Protein AF-0000000083249708 (afdb_homodimer)

Nearest PDB structures (foldseek):
  2wyl-assembly1_C  TM=8.571E-01  e=4.401E-21  Escherichia coli
  2wyl-assembly1_B  TM=8.450E-01  e=2.537E-21  Escherichia coli
  8pc4-assembly1_A  TM=8.032E-01  e=2.724E-18  Homo sapiens
  3zwf-assembly1_B  TM=6.254E-01  e=1.502E-07  Homo sapiens
  5mtz-assembly2_B  TM=5.973E-01  e=1.446E-06  Saccharomyces cerevisiae

Radius of gyration: 24.48 Å; Cα contacts (8 Å, |Δi|>4): 1376; chains: 2; bounding box: 42×74×60 Å

Structure (mmCIF, N/CA/C/O backbone):
data_AF-0000000083249708-model_v1
#
loop_
_entity.id
_entity.type
_entity.pdbx_description
1 polymer 'L-ascorbate metabolism protein UlaG (Beta-lactamase superfamily)'
#
loop_
_atom_site.group_PDB
_atom_site.id
_atom_site.type_symbol
_atom_site.label_atom_id
_atom_site.label_alt_id
_atom_site.label_comp_id
_atom_site.label_asym_id
_atom_site.label_entity_id
_atom_site.label_seq_id
_atom_site.pdbx_PDB_ins_code
_atom_site.Cartn_x
_atom_site.Cartn_y
_atom_site.Cartn_z
_atom_site.occupancy
_atom_site.B_iso_or_equiv
_atom_site.auth_seq_id
_atom_site.auth_comp_id
_atom_site.auth_asym_id
_atom_site.auth_atom_id
_atom_site.pdbx_PDB_model_num
ATOM 1 N N . MET A 1 1 ? -20.688 -4.996 3.803 1 25.64 1 MET A N 1
ATOM 2 C CA . MET A 1 1 ? -20.766 -3.641 3.266 1 25.64 1 MET A CA 1
ATOM 3 C C . MET A 1 1 ? -19.656 -3.408 2.232 1 25.64 1 MET A C 1
ATOM 5 O O . MET A 1 1 ? -18.469 -3.529 2.543 1 25.64 1 MET A O 1
ATOM 9 N N . THR A 1 2 ? -19.906 -3.613 0.991 1 33.84 2 THR A N 1
ATOM 10 C CA . THR A 1 2 ? -19.047 -3.492 -0.186 1 33.84 2 THR A CA 1
ATOM 11 C C . THR A 1 2 ? -18.391 -2.117 -0.239 1 33.84 2 THR A C 1
ATOM 13 O O . THR A 1 2 ? -19.047 -1.099 -0.024 1 33.84 2 THR A O 1
ATOM 16 N N . ASN A 1 3 ? -17.109 -1.933 0.042 1 42 3 ASN A N 1
ATOM 17 C CA . ASN A 1 3 ? -16.422 -0.65 -0.061 1 42 3 ASN A CA 1
ATOM 18 C C . ASN A 1 3 ? -16.766 0.063 -1.367 1 42 3 ASN A C 1
ATOM 20 O O . ASN A 1 3 ? -16.094 -0.135 -2.379 1 42 3 ASN A O 1
ATOM 24 N N . THR A 1 4 ? -17.938 0.181 -1.622 1 46.03 4 THR A N 1
ATOM 25 C CA . THR A 1 4 ? -18.328 1.022 -2.75 1 46.03 4 THR A CA 1
ATOM 26 C C . THR A 1 4 ? -17.812 2.447 -2.561 1 46.03 4 THR A C 1
ATOM 28 O O . THR A 1 4 ? -17.859 2.986 -1.453 1 46.03 4 THR A O 1
ATOM 31 N N . PRO A 1 5 ? -17.094 2.939 -3.562 1 51.94 5 PRO A N 1
ATOM 32 C CA . PRO A 1 5 ? -16.531 4.293 -3.561 1 51.94 5 PRO A CA 1
ATOM 33 C C . PRO A 1 5 ? -17.406 5.289 -2.797 1 51.94 5 PRO A C 1
ATOM 35 O O . PRO A 1 5 ? -16.875 6.211 -2.162 1 51.94 5 PRO A O 1
ATOM 38 N N . HIS A 1 6 ? -18.734 5.109 -2.83 1 52.66 6 HIS A N 1
ATOM 39 C CA . HIS A 1 6 ? -19.672 6.055 -2.242 1 52.66 6 HIS A CA 1
ATOM 40 C C . HIS A 1 6 ? -19.625 6.008 -0.719 1 52.66 6 HIS A C 1
ATOM 42 O O . HIS A 1 6 ? -20.203 6.863 -0.048 1 52.66 6 HIS A O 1
ATOM 48 N N . THR A 1 7 ? -18.656 5.121 -0.223 1 66.31 7 THR A N 1
ATOM 49 C CA . THR A 1 7 ? -18.797 4.875 1.207 1 66.31 7 THR A CA 1
ATOM 50 C C . THR A 1 7 ? -17.656 5.516 1.985 1 66.31 7 THR A C 1
ATOM 52 O O . THR A 1 7 ? -17.594 5.406 3.213 1 66.31 7 THR A O 1
ATOM 55 N N . ARG A 1 8 ? -16.938 6.414 1.367 1 87.94 8 ARG A N 1
ATOM 56 C CA . ARG A 1 8 ? -15.82 6.973 2.129 1 87.94 8 ARG A CA 1
ATOM 57 C C . ARG A 1 8 ? -15.969 8.484 2.293 1 87.94 8 ARG A C 1
ATOM 59 O O . ARG A 1 8 ? -14.984 9.219 2.203 1 87.94 8 ARG A O 1
ATOM 66 N N . ILE A 1 9 ? -17.25 8.938 2.416 1 93.06 9 ILE A N 1
ATOM 67 C CA . ILE A 1 9 ? -17.438 10.383 2.557 1 93.06 9 ILE A CA 1
ATOM 68 C C . ILE A 1 9 ? -18.5 10.664 3.602 1 93.06 9 ILE A C 1
ATOM 70 O O . ILE A 1 9 ? -19.219 9.75 4.031 1 93.06 9 ILE A O 1
ATOM 74 N N . GLY A 1 10 ? -18.594 11.906 3.959 1 94.19 10 GLY A N 1
ATOM 75 C CA . GLY A 1 10 ? -19.641 12.375 4.848 1 94.19 10 GLY A CA 1
ATOM 76 C C . GLY A 1 10 ? -19.625 11.68 6.199 1 94.19 10 GLY A C 1
ATOM 77 O O . GLY A 1 10 ? -18.562 11.43 6.766 1 94.19 10 GLY A O 1
ATOM 78 N N . GLU A 1 11 ? -20.781 11.445 6.703 1 94.31 11 GLU A N 1
ATOM 79 C CA . GLU A 1 11 ? -20.938 10.836 8.016 1 94.31 11 GLU A CA 1
ATOM 80 C C . GLU A 1 11 ? -20.375 9.422 8.047 1 94.31 11 GLU A C 1
ATOM 82 O O . GLU A 1 11 ? -19.875 8.969 9.078 1 94.31 11 GLU A O 1
ATOM 87 N N . ALA A 1 12 ? -20.469 8.805 6.898 1 94.62 12 ALA A N 1
ATOM 88 C CA . ALA A 1 12 ? -19.938 7.445 6.824 1 94.62 12 ALA A CA 1
ATOM 89 C C . ALA A 1 12 ? -18.438 7.426 7.098 1 94.62 12 ALA A C 1
ATOM 91 O O . ALA A 1 12 ? -17.922 6.508 7.75 1 94.62 12 ALA A O 1
ATOM 92 N N . LEU A 1 13 ? -17.703 8.422 6.578 1 96.31 13 LEU A N 1
ATOM 93 C CA . LEU A 1 13 ? -16.266 8.523 6.816 1 96.31 13 LEU A CA 1
ATOM 94 C C . LEU A 1 13 ? -15.977 8.789 8.289 1 96.31 13 LEU A C 1
ATOM 96 O O . LEU A 1 13 ? -15.078 8.172 8.867 1 96.31 13 LEU A O 1
ATOM 100 N N . ILE A 1 14 ? -16.734 9.68 8.938 1 96.12 14 ILE A N 1
ATOM 101 C CA . ILE A 1 14 ? -16.547 10 10.344 1 96.12 14 ILE A CA 1
ATOM 102 C C . ILE A 1 14 ? -16.844 8.773 11.203 1 96.12 14 ILE A C 1
ATOM 104 O O . ILE A 1 14 ? -16.094 8.469 12.141 1 96.12 14 ILE A O 1
ATOM 108 N N . ARG A 1 15 ? -17.906 8.086 10.844 1 95.31 15 ARG A N 1
ATOM 109 C CA . ARG A 1 15 ? -18.25 6.855 11.547 1 95.31 15 ARG A CA 1
ATOM 110 C C . ARG A 1 15 ? -17.141 5.82 11.414 1 95.31 15 ARG A C 1
ATOM 112 O O . ARG A 1 15 ? -16.812 5.125 12.375 1 95.31 15 ARG A O 1
ATOM 119 N N . GLU A 1 16 ? -16.609 5.703 10.219 1 96.06 16 GLU A N 1
ATOM 120 C CA . GLU A 1 16 ? -15.5 4.777 10.023 1 96.06 16 GLU A CA 1
ATOM 121 C C . GLU A 1 16 ? -14.32 5.117 10.938 1 96.06 16 GLU A C 1
ATOM 123 O O . GLU A 1 16 ? -13.758 4.234 11.578 1 96.06 16 GLU A O 1
ATOM 128 N N . ILE A 1 17 ? -13.938 6.383 10.977 1 97.06 17 ILE A N 1
ATOM 129 C CA . ILE A 1 17 ? -12.836 6.824 11.82 1 97.06 17 ILE A CA 1
ATOM 130 C C . ILE A 1 17 ? -13.133 6.488 13.281 1 97.06 17 ILE A C 1
ATOM 132 O O . ILE A 1 17 ? -12.281 5.938 13.984 1 97.06 17 ILE A O 1
ATOM 136 N N . ASP A 1 18 ? -14.328 6.734 13.742 1 96.56 18 ASP A N 1
ATOM 137 C CA . ASP A 1 18 ? -14.711 6.539 15.133 1 96.56 18 ASP A CA 1
ATOM 138 C C . ASP A 1 18 ? -14.719 5.059 15.5 1 96.56 18 ASP A C 1
ATOM 140 O O . ASP A 1 18 ? -14.312 4.688 16.609 1 96.56 18 ASP A O 1
ATOM 144 N N . GLU A 1 19 ? -15.164 4.25 14.555 1 96.44 19 GLU A N 1
ATOM 145 C CA . GLU A 1 19 ? -15.406 2.846 14.867 1 96.44 19 GLU A CA 1
ATOM 146 C C . GLU A 1 19 ? -14.148 2.01 14.641 1 96.44 19 GLU A C 1
ATOM 148 O O . GLU A 1 19 ? -14.062 0.874 15.109 1 96.44 19 GLU A O 1
ATOM 153 N N . THR A 1 20 ? -13.195 2.562 13.93 1 97.31 20 THR A N 1
ATOM 154 C CA . THR A 1 20 ? -11.961 1.833 13.664 1 97.31 20 THR A CA 1
ATOM 155 C C . THR A 1 20 ? -11.164 1.628 14.953 1 97.31 20 THR A C 1
ATOM 157 O O . THR A 1 20 ? -10.906 2.584 15.695 1 97.31 20 THR A O 1
ATOM 160 N N . ARG A 1 21 ? -10.883 0.397 15.312 1 97.31 21 ARG A N 1
ATOM 161 C CA . ARG A 1 21 ? -9.992 0.035 16.406 1 97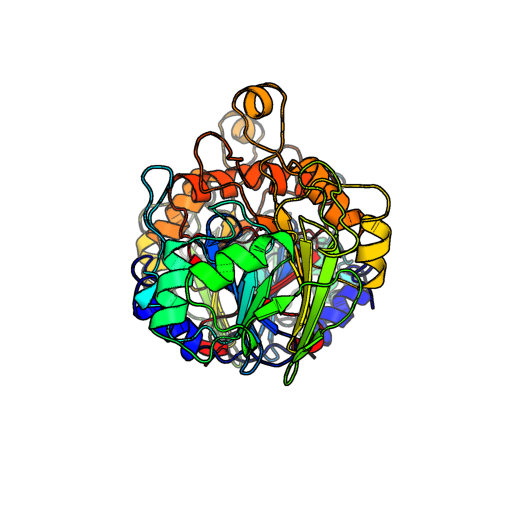.31 21 ARG A CA 1
ATOM 162 C C . ARG A 1 21 ? -8.617 -0.373 15.875 1 97.31 21 ARG A C 1
ATOM 164 O O . ARG A 1 21 ? -8.508 -1.314 15.086 1 97.31 21 ARG A O 1
ATOM 171 N N . VAL A 1 22 ? -7.59 0.284 16.266 1 96.94 22 VAL A N 1
ATOM 172 C CA . VAL A 1 22 ? -6.254 0.109 15.711 1 96.94 22 VAL A CA 1
ATOM 173 C C . VAL A 1 22 ? -5.375 -0.647 16.703 1 96.94 22 VAL A C 1
ATOM 175 O O . VAL A 1 22 ? -4.945 -0.088 17.719 1 96.94 22 VAL A O 1
ATOM 178 N N . PRO A 1 23 ? -5.031 -1.879 16.438 1 94.75 23 PRO A N 1
ATOM 179 C CA . PRO A 1 23 ? -4.152 -2.627 17.344 1 94.75 23 PRO A CA 1
ATOM 180 C C . PRO A 1 23 ? -2.793 -1.96 17.531 1 94.75 23 PRO A C 1
ATOM 182 O O . PRO A 1 23 ? -2.352 -1.196 16.672 1 94.75 23 PRO A O 1
ATOM 185 N N . TYR A 1 24 ? -2.17 -2.252 18.734 1 96.12 24 TYR A N 1
ATOM 186 C CA . TYR A 1 24 ? -0.83 -1.735 18.984 1 96.12 24 TYR A CA 1
ATOM 187 C C . TYR A 1 24 ? 0.127 -2.115 17.875 1 96.12 24 TYR A C 1
ATOM 189 O O . TYR A 1 24 ? 0.07 -3.232 17.344 1 96.12 24 TYR A O 1
ATOM 197 N N . GLY A 1 25 ? 1.011 -1.248 17.484 1 97.56 25 GLY A N 1
ATOM 198 C CA . GLY A 1 25 ? 1.96 -1.486 16.406 1 97.56 25 GLY A CA 1
ATOM 199 C C . GLY A 1 25 ? 1.427 -1.094 15.047 1 97.56 25 GLY A C 1
ATOM 200 O O . GLY A 1 25 ? 2.105 -1.275 14.031 1 97.56 25 GLY A O 1
ATOM 201 N N . MET A 1 26 ? 0.191 -0.555 15.023 1 98.25 26 MET A N 1
ATOM 202 C CA . MET A 1 26 ? -0.421 -0.126 13.766 1 98.25 26 MET A CA 1
ATOM 203 C C . MET A 1 26 ? -0.873 1.328 13.852 1 98.25 26 MET A C 1
ATOM 205 O O . MET A 1 26 ? -1.032 1.87 14.945 1 98.25 26 MET A O 1
ATOM 209 N N . LEU A 1 27 ? -1.026 1.961 12.734 1 98.75 27 LEU A N 1
ATOM 210 C CA . LEU A 1 27 ? -1.74 3.223 12.57 1 98.75 27 LEU A CA 1
ATOM 211 C C . LEU A 1 27 ? -2.791 3.109 11.469 1 98.75 27 LEU A C 1
ATOM 213 O O . LEU A 1 27 ? -2.555 2.473 10.438 1 98.75 27 LEU A O 1
ATOM 217 N N . ALA A 1 28 ? -3.961 3.641 11.711 1 98.62 28 ALA A N 1
ATOM 218 C CA . ALA A 1 28 ? -4.914 3.889 10.633 1 98.62 28 ALA A CA 1
ATOM 219 C C . ALA A 1 28 ? -4.801 5.324 10.125 1 98.62 28 ALA A C 1
ATOM 221 O O . ALA A 1 28 ? -4.832 6.273 10.914 1 98.62 28 ALA A O 1
ATOM 222 N N . ILE A 1 29 ? -4.594 5.512 8.828 1 98.75 29 ILE A N 1
ATOM 223 C CA . ILE A 1 29 ? -4.434 6.824 8.211 1 98.75 29 ILE A CA 1
ATOM 224 C C . ILE A 1 29 ? -5.492 7.02 7.129 1 98.75 29 ILE A C 1
ATOM 226 O O . ILE A 1 29 ? -5.676 6.156 6.266 1 98.75 29 ILE A O 1
ATOM 230 N N . TRP A 1 30 ? -6.242 8.062 7.215 1 98.5 30 TRP A N 1
ATOM 231 C CA . TRP A 1 30 ? -7.152 8.469 6.148 1 98.5 30 TRP A CA 1
ATOM 232 C C . TRP A 1 30 ? -6.582 9.641 5.359 1 98.5 30 TRP A C 1
ATOM 234 O O . TRP A 1 30 ? -6.156 10.641 5.945 1 98.5 30 TRP A O 1
ATOM 244 N N . PHE A 1 31 ? -6.566 9.484 4.078 1 98.31 31 PHE A N 1
ATOM 245 C CA . PHE A 1 31 ? -6.09 10.523 3.174 1 98.31 31 PHE A CA 1
ATOM 246 C C . PHE A 1 31 ? -7.227 11.445 2.758 1 98.31 31 PHE A C 1
ATOM 248 O O . PHE A 1 31 ? -8.188 11 2.119 1 98.31 31 PHE A O 1
ATOM 255 N N . LEU A 1 32 ? -7.117 12.75 3.061 1 97.56 32 LEU A N 1
ATOM 256 C CA . LEU A 1 32 ? -8.195 13.68 2.744 1 97.56 32 LEU A CA 1
ATOM 257 C C . LEU A 1 32 ? -7.836 14.531 1.531 1 97.56 32 LEU A C 1
ATOM 259 O O . LEU A 1 32 ? -8.648 15.344 1.074 1 97.56 32 LEU A O 1
ATOM 263 N N . GLY A 1 33 ? -6.613 14.352 0.993 1 96.88 33 GLY A N 1
ATOM 264 C CA . GLY A 1 33 ? -6.125 15.125 -0.14 1 96.88 33 GLY A CA 1
ATOM 265 C C . GLY A 1 33 ? -5.047 16.125 0.235 1 96.88 33 GLY A C 1
ATOM 266 O O . GLY A 1 33 ? -4.992 16.578 1.377 1 96.88 33 GLY A O 1
ATOM 267 N N . GLN A 1 34 ? -4.141 16.422 -0.758 1 96.81 34 GLN A N 1
ATOM 268 C CA . GLN A 1 34 ? -3.051 17.375 -0.544 1 96.81 34 GLN A CA 1
ATOM 269 C C . GLN A 1 34 ? -2.102 16.875 0.544 1 96.81 34 GLN A C 1
ATOM 271 O O . GLN A 1 34 ? -1.513 15.805 0.424 1 96.81 34 GLN A O 1
ATOM 276 N N . CYS A 1 35 ? -1.972 17.5 1.678 1 97.81 35 CYS A N 1
ATOM 277 C CA . CYS A 1 35 ? -1.171 17.047 2.809 1 97.81 35 CYS A CA 1
ATOM 278 C C . CYS A 1 35 ? -2.055 16.703 4.004 1 97.81 35 CYS A C 1
ATOM 280 O O . CYS A 1 35 ? -1.557 16.5 5.109 1 97.81 35 CYS A O 1
ATOM 282 N N . SER A 1 36 ? -3.377 16.656 3.713 1 98.56 36 SER A N 1
ATOM 283 C CA . SER A 1 36 ? -4.348 16.5 4.793 1 98.56 36 SER A CA 1
ATOM 284 C C . SER A 1 36 ? -4.582 15.016 5.098 1 98.56 36 SER A C 1
ATOM 286 O O . SER A 1 36 ? -4.992 14.258 4.219 1 98.56 36 SER A O 1
ATOM 288 N N . ILE A 1 37 ? -4.336 14.602 6.332 1 98.75 37 ILE A N 1
ATOM 289 C CA . ILE A 1 37 ? -4.562 13.219 6.75 1 98.75 37 ILE A CA 1
ATOM 290 C C . ILE A 1 37 ? -5.207 13.203 8.133 1 98.75 37 ILE A C 1
ATOM 292 O O . ILE A 1 37 ? -5.109 14.172 8.883 1 98.75 37 ILE A O 1
ATOM 296 N N . VAL A 1 38 ? -5.902 12.141 8.422 1 98.62 38 VAL A N 1
ATOM 297 C CA . VAL A 1 38 ? -6.277 11.734 9.773 1 98.62 38 VAL A CA 1
ATOM 298 C C . VAL A 1 38 ? -5.449 10.531 10.195 1 98.62 38 VAL A C 1
ATOM 300 O O . VAL A 1 38 ? -5.234 9.602 9.406 1 98.62 38 VAL A O 1
ATOM 303 N N . VAL A 1 39 ? -4.887 10.57 11.344 1 98.75 39 VAL A N 1
ATOM 304 C CA . VAL A 1 39 ? -4.141 9.453 11.906 1 98.75 39 VAL A CA 1
ATOM 305 C C . VAL A 1 39 ? -4.809 8.984 13.195 1 98.75 39 VAL A C 1
ATOM 307 O O . VAL A 1 39 ? -5.125 9.797 14.07 1 98.75 39 VAL A O 1
ATOM 310 N N . LYS A 1 40 ? -5.043 7.734 13.289 1 98.62 40 LYS A N 1
ATOM 311 C CA . LYS A 1 40 ? -5.586 7.148 14.508 1 98.62 40 LYS A CA 1
ATOM 312 C C . LYS A 1 40 ? -4.695 6.02 15.016 1 98.62 40 LYS A C 1
ATOM 314 O O . LYS A 1 40 ? -4.277 5.152 14.242 1 98.62 40 LYS A O 1
ATOM 319 N N . GLY A 1 41 ? -4.371 6.047 16.203 1 97.94 41 GLY A N 1
ATOM 320 C CA . GLY A 1 41 ? -3.711 5.012 16.984 1 97.94 41 GLY A CA 1
ATOM 321 C C . GLY A 1 41 ? -4.258 4.887 18.391 1 97.94 41 GLY A C 1
ATOM 322 O O . GLY A 1 41 ? -4.32 5.875 19.125 1 97.94 41 GLY A O 1
ATOM 323 N N . GLY A 1 42 ? -4.617 3.633 18.75 1 94.38 42 GLY A N 1
ATOM 324 C CA . GLY A 1 42 ? -5.336 3.525 20 1 94.38 42 GLY A CA 1
ATOM 325 C C . GLY A 1 42 ? -6.578 4.398 20.062 1 94.38 42 GLY A C 1
ATOM 326 O O . GLY A 1 42 ? -7.434 4.324 19.172 1 94.38 42 GLY A O 1
ATOM 327 N N . ASP A 1 43 ? -6.609 5.246 21.047 1 92.75 43 ASP A N 1
ATOM 328 C CA . ASP A 1 43 ? -7.777 6.105 21.234 1 92.75 43 ASP A CA 1
ATOM 329 C C . ASP A 1 43 ? -7.496 7.527 20.766 1 92.75 43 ASP A C 1
ATOM 331 O O . ASP A 1 43 ? -8.367 8.398 20.828 1 92.75 43 ASP A O 1
ATOM 335 N N . VAL A 1 44 ? -6.371 7.781 20.172 1 97.19 44 VAL A N 1
ATOM 336 C CA . VAL A 1 44 ? -5.953 9.125 19.766 1 97.19 44 VAL A CA 1
ATOM 337 C C . VAL A 1 44 ? -6.277 9.359 18.297 1 97.19 44 VAL A C 1
ATOM 339 O O . VAL A 1 44 ? -5.969 8.516 17.453 1 97.19 44 VAL A O 1
ATOM 342 N N . VAL A 1 45 ? -6.957 10.438 18 1 98.06 45 VAL A N 1
ATOM 343 C CA . VAL A 1 45 ? -7.227 10.867 16.625 1 98.06 45 VAL A CA 1
ATOM 344 C C . VAL A 1 45 ? -6.586 12.234 16.375 1 98.06 45 VAL A C 1
ATOM 346 O O . VAL A 1 45 ? -6.875 13.203 17.078 1 98.06 45 VAL A O 1
ATOM 349 N N . LEU A 1 46 ? -5.727 12.312 15.383 1 98.25 46 LEU A N 1
ATOM 350 C CA . LEU A 1 46 ? -5.027 13.531 15 1 98.25 46 LEU A CA 1
ATOM 351 C C . LEU A 1 46 ? -5.301 13.883 13.539 1 98.25 46 LEU A C 1
ATOM 353 O O . LEU A 1 46 ? -5.309 13.008 12.68 1 98.25 46 LEU A O 1
ATOM 357 N N . TYR A 1 47 ? -5.559 15.109 13.312 1 98.69 47 TYR A N 1
ATOM 358 C CA . TYR A 1 47 ? -5.586 15.648 11.953 1 98.69 47 TYR A CA 1
ATOM 359 C C . TYR A 1 47 ? -4.332 16.469 11.664 1 98.69 47 TYR A C 1
ATOM 361 O O . TYR A 1 47 ? -3.863 17.219 12.523 1 98.69 47 TYR A O 1
ATOM 369 N N . VAL A 1 48 ? -3.762 16.281 10.531 1 98.94 48 VAL A N 1
ATOM 370 C CA . VAL A 1 48 ? -2.686 17.156 10.07 1 98.94 48 VAL A CA 1
ATOM 371 C C . VAL A 1 48 ? -3.158 17.969 8.875 1 98.94 48 VAL A C 1
ATOM 373 O O . VAL A 1 48 ? -3.613 17.422 7.871 1 98.94 48 VAL A O 1
ATOM 376 N N . ASP A 1 49 ? -3.102 19.297 8.992 1 98.81 49 ASP A N 1
ATOM 377 C CA . ASP A 1 49 ? -3.408 20.234 7.922 1 98.81 49 ASP A CA 1
ATOM 378 C C . ASP A 1 49 ? -4.77 19.938 7.293 1 98.81 49 ASP A C 1
ATOM 380 O O . ASP A 1 49 ? -4.879 19.797 6.074 1 98.81 49 ASP A O 1
ATOM 384 N N . PRO A 1 50 ? -5.82 19.859 8.141 1 98.44 50 PRO A N 1
ATOM 385 C CA . PRO A 1 50 ? -7.129 19.594 7.535 1 98.44 50 PRO A CA 1
ATOM 386 C C . PRO A 1 50 ? -7.559 20.703 6.57 1 98.44 50 PRO A C 1
ATOM 388 O O . PRO A 1 50 ? -7.777 21.844 6.984 1 98.44 50 PRO A O 1
ATOM 391 N N . TYR A 1 51 ? -7.625 20.406 5.316 1 97.81 51 TYR A N 1
ATOM 392 C CA . TYR A 1 51 ? -8.078 21.281 4.242 1 97.81 51 TYR A CA 1
ATOM 393 C C . TYR A 1 51 ? -9.43 20.828 3.699 1 97.81 51 TYR A C 1
ATOM 395 O O . TYR A 1 51 ? -9.492 20.078 2.729 1 97.81 51 TYR A O 1
ATOM 403 N N . LEU A 1 52 ? -10.531 21.359 4.293 1 97.25 52 LEU A N 1
ATOM 404 C CA . LEU A 1 52 ? -11.828 20.734 4.062 1 97.25 52 LEU A CA 1
ATOM 405 C C . LEU A 1 52 ? -12.836 21.766 3.541 1 97.25 52 LEU A C 1
ATOM 407 O O . LEU A 1 52 ? -14 21.438 3.322 1 97.25 52 LEU A O 1
ATOM 411 N N . SER A 1 53 ? -12.398 22.969 3.385 1 95.06 53 SER A N 1
ATOM 412 C CA . SER A 1 53 ? -13.312 23.953 2.816 1 95.06 53 SER A CA 1
ATOM 413 C C . SER A 1 53 ? -13.414 23.812 1.304 1 95.06 53 SER A C 1
ATOM 415 O O . SER A 1 53 ? -12.414 23.547 0.629 1 95.06 53 SER A O 1
ATOM 417 N N . PRO A 1 54 ? -14.609 23.891 0.848 1 91.69 54 PRO A N 1
ATOM 418 C CA . PRO A 1 54 ? -14.734 23.906 -0.612 1 91.69 54 PRO A CA 1
ATOM 419 C C . PRO A 1 54 ? -14.039 25.109 -1.251 1 91.69 54 PRO A C 1
ATOM 421 O O . PRO A 1 54 ? -13.961 26.172 -0.64 1 91.69 54 PRO A O 1
ATOM 424 N N . SER A 1 55 ? -13.445 24.953 -2.303 1 90 55 SER A N 1
ATOM 425 C CA . SER A 1 55 ? -12.742 25.984 -3.059 1 90 55 SER A CA 1
ATOM 426 C C . SER A 1 55 ? -12.742 25.672 -4.551 1 90 55 SER A C 1
ATOM 428 O O . SER A 1 55 ? -12.625 24.5 -4.945 1 90 55 SER A O 1
ATOM 430 N N . PRO A 1 56 ? -12.922 26.656 -5.352 1 90.19 56 PRO A N 1
ATOM 431 C CA . PRO A 1 56 ? -12.891 26.438 -6.797 1 90.19 56 PRO A CA 1
ATOM 432 C C . PRO A 1 56 ? -11.531 25.938 -7.289 1 90.19 56 PRO A C 1
ATOM 434 O O . PRO A 1 56 ? -11.43 25.438 -8.414 1 90.19 56 PRO A O 1
ATOM 437 N N . HIS A 1 57 ? -10.539 26.125 -6.473 1 90.06 57 HIS A N 1
ATOM 438 C CA . HIS A 1 57 ? -9.195 25.75 -6.883 1 90.06 57 HIS A CA 1
ATOM 439 C C . HIS A 1 57 ? -8.938 24.266 -6.605 1 90.06 57 HIS A C 1
ATOM 441 O O . HIS A 1 57 ? -7.91 23.719 -7.027 1 90.06 57 HIS A O 1
ATOM 447 N N . ARG A 1 58 ? -9.844 23.641 -5.953 1 94.69 58 ARG A N 1
ATOM 448 C CA . ARG A 1 58 ? -9.703 22.219 -5.645 1 94.69 58 ARG A CA 1
ATOM 449 C C . ARG A 1 58 ? -10 21.359 -6.875 1 94.69 58 ARG A C 1
ATOM 451 O O . ARG A 1 58 ? -10.938 21.625 -7.617 1 94.69 58 ARG A O 1
ATOM 458 N N . ALA A 1 59 ? -9.188 20.344 -7.07 1 95.5 59 ALA A N 1
ATOM 459 C CA . ALA A 1 59 ? -9.398 19.391 -8.156 1 95.5 59 ALA A CA 1
ATOM 460 C C . ALA A 1 59 ? -10.555 18.438 -7.848 1 95.5 59 ALA A C 1
ATOM 462 O O . ALA A 1 59 ? -11.141 17.844 -8.758 1 95.5 59 ALA A O 1
ATOM 463 N N . PHE A 1 60 ? -10.875 18.234 -6.617 1 95.06 60 PHE A N 1
ATOM 464 C CA . PHE A 1 60 ? -12.008 17.422 -6.184 1 95.06 60 PHE A CA 1
ATOM 465 C C . PHE A 1 60 ? -12.539 17.906 -4.84 1 95.06 60 PHE A C 1
ATOM 467 O O . PHE A 1 60 ? -11.828 18.578 -4.094 1 95.06 60 PHE A O 1
ATOM 474 N N . GLU A 1 61 ? -13.742 17.641 -4.531 1 95.31 61 GLU A N 1
ATOM 475 C CA . GLU A 1 61 ? -14.406 18.109 -3.314 1 95.31 61 GLU A CA 1
ATOM 476 C C . GLU A 1 61 ? -13.844 17.406 -2.08 1 95.31 61 GLU A C 1
ATOM 478 O O . GLU A 1 61 ? -13.414 16.25 -2.158 1 95.31 61 GLU A O 1
ATOM 483 N N . PRO A 1 62 ? -13.82 18.156 -0.948 1 96 62 PRO A N 1
ATOM 484 C CA . PRO A 1 62 ? -13.445 17.453 0.286 1 96 62 PRO A CA 1
ATOM 485 C C . PRO A 1 62 ? -14.43 16.344 0.66 1 96 62 PRO A C 1
ATOM 487 O O . PRO A 1 62 ? -15.609 16.422 0.306 1 96 62 PRO A O 1
ATOM 490 N N . PRO A 1 63 ? -13.984 15.352 1.336 1 96.38 63 PRO A N 1
ATOM 491 C CA . PRO A 1 63 ? -14.844 14.211 1.658 1 96.38 63 PRO A CA 1
ATOM 492 C C . PRO A 1 63 ? -15.828 14.508 2.787 1 96.38 63 PRO A C 1
ATOM 494 O O . PRO A 1 63 ? -16.812 13.797 2.955 1 96.38 63 PRO A O 1
ATOM 497 N N . ILE A 1 64 ? -15.523 15.492 3.602 1 96.06 64 ILE A N 1
ATOM 498 C CA . ILE A 1 64 ? -16.391 15.922 4.695 1 96.06 64 ILE A CA 1
ATOM 499 C C . ILE A 1 64 ? -16.375 17.438 4.801 1 96.06 64 ILE A C 1
ATOM 501 O O . ILE A 1 64 ? -15.461 18.094 4.297 1 96.06 64 ILE A O 1
ATOM 505 N N . THR A 1 65 ? -17.391 17.953 5.438 1 95 65 THR A N 1
ATOM 506 C CA . THR A 1 65 ? -17.406 19.375 5.738 1 95 65 THR A CA 1
ATOM 507 C C . THR A 1 65 ? -16.688 19.672 7.047 1 95 65 THR A C 1
ATOM 509 O O . THR A 1 65 ? -16.531 18.781 7.887 1 95 65 THR A O 1
ATOM 512 N N . PRO A 1 66 ? -16.25 20.859 7.176 1 94.5 66 PRO A N 1
ATOM 513 C CA . PRO A 1 66 ? -15.602 21.234 8.438 1 94.5 66 PRO A CA 1
ATOM 514 C C . PRO A 1 66 ? -16.453 20.906 9.664 1 94.5 66 PRO A C 1
ATOM 516 O O . PRO A 1 66 ? -15.922 20.453 10.68 1 94.5 66 PRO A O 1
ATOM 519 N N . GLU A 1 67 ? -17.766 21.031 9.57 1 92.31 67 GLU A N 1
ATOM 520 C CA . GLU A 1 67 ? -18.688 20.828 10.688 1 92.31 67 GLU A CA 1
ATOM 521 C C . GLU A 1 67 ? -18.797 19.344 11.039 1 92.31 67 GLU A C 1
ATOM 523 O O . GLU A 1 67 ? -19.172 19 12.164 1 92.31 67 GLU A O 1
ATOM 528 N N . GLN A 1 68 ? -18.438 18.531 10.117 1 93.12 68 GLN A N 1
ATOM 529 C CA . GLN A 1 68 ? -18.562 17.094 10.328 1 93.12 68 GLN A CA 1
ATOM 530 C C . GLN A 1 68 ? -17.344 16.547 11.07 1 93.12 68 GLN A C 1
ATOM 532 O O . GLN A 1 68 ? -17.359 15.406 11.539 1 93.12 68 GLN A O 1
ATOM 537 N N . MET A 1 69 ? -16.297 17.328 11.219 1 92.88 69 MET A N 1
ATOM 538 C CA . MET A 1 69 ? -15.07 16.906 11.883 1 92.88 69 MET A CA 1
ATOM 539 C C . MET A 1 69 ? -15.273 16.812 13.391 1 92.88 69 MET A C 1
ATOM 541 O O . MET A 1 69 ? -14.578 17.484 14.156 1 92.88 69 MET A O 1
ATOM 545 N N . THR A 1 70 ? -16.094 15.898 13.867 1 90.5 70 THR A N 1
ATOM 546 C CA . THR A 1 70 ? -16.547 15.852 15.25 1 90.5 70 THR A CA 1
ATOM 547 C C . THR A 1 70 ? -15.57 15.078 16.125 1 90.5 70 THR A C 1
ATOM 549 O O . THR A 1 70 ? -15.656 15.125 17.359 1 90.5 70 THR A O 1
ATOM 552 N N . ASN A 1 71 ? -14.617 14.422 15.5 1 94.12 71 ASN A N 1
ATOM 553 C CA . ASN A 1 71 ? -13.766 13.516 16.266 1 94.12 71 ASN A CA 1
ATOM 554 C C . ASN A 1 71 ? -12.344 14.055 16.391 1 94.12 71 ASN A C 1
ATOM 556 O O . ASN A 1 71 ? -11.43 13.336 16.797 1 94.12 71 ASN A O 1
ATOM 560 N N . ALA A 1 72 ? -12.086 15.281 16.016 1 95.56 72 ALA A N 1
ATOM 561 C CA . ALA A 1 72 ? -10.742 15.852 16.016 1 95.56 72 ALA A CA 1
ATOM 562 C C . ALA A 1 72 ? -10.273 16.156 17.422 1 95.56 72 ALA A C 1
ATOM 564 O O . ALA A 1 72 ? -10.609 17.203 17.984 1 95.56 72 ALA A O 1
ATOM 565 N N . GLN A 1 73 ? -9.445 15.273 17.984 1 97.25 73 GLN A N 1
ATOM 566 C CA . GLN A 1 73 ? -8.867 15.516 19.312 1 97.25 73 GLN A CA 1
ATOM 567 C C . GLN A 1 73 ? -7.684 16.484 19.219 1 97.25 73 GLN A C 1
ATOM 569 O O . GLN A 1 73 ? -7.559 17.391 20.047 1 97.25 73 GLN A O 1
ATOM 574 N N . TYR A 1 74 ? -6.883 16.281 18.25 1 98.44 74 TYR A N 1
ATOM 575 C CA . TYR A 1 74 ? -5.703 17.109 18 1 98.44 74 TYR A CA 1
ATOM 576 C C . TYR A 1 74 ? -5.621 17.516 16.531 1 98.44 74 TYR A C 1
ATOM 578 O O . TYR A 1 74 ? -5.953 16.734 15.641 1 98.44 74 TYR A O 1
ATOM 586 N N . VAL A 1 75 ? -5.211 18.719 16.297 1 98.81 75 VAL A N 1
ATOM 587 C CA . VAL A 1 75 ? -4.984 19.234 14.945 1 98.81 75 VAL A CA 1
ATOM 588 C C . VAL A 1 75 ? -3.59 19.844 14.852 1 98.81 75 VAL A C 1
ATOM 590 O O . VAL A 1 75 ? -3.238 20.734 15.633 1 98.81 75 VAL A O 1
ATOM 593 N N . LEU A 1 76 ? -2.811 19.344 13.969 1 98.94 76 LEU A N 1
ATOM 594 C CA . LEU A 1 76 ? -1.467 19.859 13.719 1 98.94 76 LEU A CA 1
ATOM 595 C C . LEU A 1 76 ? -1.427 20.688 12.438 1 98.94 76 LEU A C 1
ATOM 597 O O . LEU A 1 76 ? -1.833 20.203 11.375 1 98.94 76 LEU A O 1
ATOM 601 N N . ILE A 1 77 ? -0.974 21.875 12.516 1 98.94 77 ILE A N 1
ATOM 602 C CA . ILE A 1 77 ? -0.816 22.781 11.375 1 98.94 77 ILE A CA 1
ATOM 603 C C . ILE A 1 77 ? 0.667 22.953 11.062 1 98.94 77 ILE A C 1
ATOM 605 O O . ILE A 1 77 ? 1.463 23.281 11.938 1 98.94 77 ILE A O 1
ATOM 609 N N . THR A 1 78 ? 1.046 22.766 9.836 1 98.94 78 THR A N 1
ATOM 610 C CA . THR A 1 78 ? 2.457 22.828 9.477 1 98.94 78 THR A CA 1
ATOM 611 C C . THR A 1 78 ? 2.881 24.266 9.188 1 98.94 78 THR A C 1
ATOM 613 O O . THR A 1 78 ? 4.016 24.656 9.469 1 98.94 78 THR A O 1
ATOM 616 N N . HIS A 1 79 ? 1.98 25.047 8.539 1 98.88 79 HIS A N 1
ATOM 617 C CA . HIS A 1 79 ? 2.273 26.453 8.266 1 98.88 79 HIS A CA 1
ATOM 618 C C . HIS A 1 79 ? 1.025 27.188 7.809 1 98.88 79 HIS A C 1
ATOM 620 O O . HIS A 1 79 ? -0.058 26.609 7.73 1 98.88 79 HIS A O 1
ATOM 626 N N . GLU A 1 80 ? 1.168 28.469 7.492 1 98.25 80 GLU A N 1
ATOM 627 C CA . GLU A 1 80 ? 0.022 29.359 7.445 1 98.25 80 GLU A CA 1
ATOM 628 C C . GLU A 1 80 ? -0.617 29.375 6.059 1 98.25 80 GLU A C 1
ATOM 630 O O . GLU A 1 80 ? -1.661 30 5.859 1 98.25 80 GLU A O 1
ATOM 635 N N . HIS A 1 81 ? -0.078 28.656 5.004 1 97.5 81 HIS A N 1
ATOM 636 C CA . HIS A 1 81 ? -0.742 28.656 3.705 1 97.5 81 HIS A CA 1
ATOM 637 C C . HIS A 1 81 ? -2.15 28.078 3.812 1 97.5 81 HIS A C 1
ATOM 639 O O . HIS A 1 81 ? -2.406 27.203 4.641 1 97.5 81 HIS A O 1
ATOM 645 N N . SER A 1 82 ? -3 28.531 2.963 1 96 82 SER A N 1
ATOM 646 C CA . SER A 1 82 ? -4.434 28.281 3.078 1 96 82 SER A CA 1
ATOM 647 C C . SER A 1 82 ? -4.75 26.797 2.943 1 96 82 SER A C 1
ATOM 649 O O . SER A 1 82 ? -5.727 26.312 3.516 1 96 82 SER A O 1
ATOM 651 N N . ASP A 1 83 ? -3.943 26.062 2.182 1 96.19 83 ASP A N 1
ATOM 652 C CA . ASP A 1 83 ? -4.207 24.641 2.004 1 96.19 83 ASP A CA 1
ATOM 653 C C . ASP A 1 83 ? -3.672 23.828 3.184 1 96.19 83 ASP A C 1
ATOM 655 O O . ASP A 1 83 ? -3.883 22.625 3.258 1 96.19 83 ASP A O 1
ATOM 659 N N . HIS A 1 84 ? -3.023 24.422 4.117 1 98.31 84 HIS A N 1
ATOM 660 C CA . HIS A 1 84 ? -2.541 23.781 5.336 1 98.31 84 HIS A CA 1
ATOM 661 C C . HIS A 1 84 ? -3.232 24.344 6.57 1 98.31 84 HIS A C 1
ATOM 663 O O . HIS A 1 84 ? -3.646 23.594 7.457 1 98.31 84 HIS A O 1
ATOM 669 N N . LEU A 1 85 ? -3.301 25.625 6.629 1 98.62 85 LEU A N 1
ATOM 670 C CA . LEU A 1 85 ? -4.137 26.312 7.605 1 98.62 85 LEU A CA 1
ATOM 671 C C . LEU A 1 85 ? -5.414 26.844 6.957 1 98.62 85 LEU A C 1
ATOM 673 O O . LEU A 1 85 ? -5.512 28.031 6.641 1 98.62 85 LEU A O 1
ATOM 677 N N . ASP A 1 86 ? -6.375 25.938 6.805 1 98.19 86 ASP A N 1
ATOM 678 C CA . ASP A 1 86 ? -7.672 26.281 6.223 1 98.19 86 ASP A CA 1
ATOM 679 C C . ASP A 1 86 ? -8.539 27.047 7.211 1 98.19 86 ASP A C 1
ATOM 681 O O . ASP A 1 86 ? -9.156 26.453 8.102 1 98.19 86 ASP A O 1
ATOM 685 N N . SER A 1 87 ? -8.703 28.328 6.965 1 97.94 87 SER A N 1
ATOM 686 C CA . SER A 1 87 ? -9.352 29.219 7.926 1 97.94 87 SER A CA 1
ATOM 687 C C . SER A 1 87 ? -10.789 28.797 8.195 1 97.94 87 SER A C 1
ATOM 689 O O . SER A 1 87 ? -11.242 28.828 9.336 1 97.94 87 SER A O 1
ATOM 691 N N . ASP A 1 88 ? -11.5 28.406 7.168 1 97 88 ASP A N 1
ATOM 692 C CA . ASP A 1 88 ? -12.883 28 7.344 1 97 88 ASP A CA 1
ATOM 693 C C . ASP A 1 88 ? -12.977 26.734 8.188 1 97 88 ASP A C 1
ATOM 695 O O . ASP A 1 88 ? -13.844 26.625 9.062 1 97 88 ASP A O 1
ATOM 699 N N . THR A 1 89 ? -12.102 25.812 7.898 1 97.75 89 THR A N 1
ATOM 700 C CA . THR A 1 89 ? -12.078 24.547 8.633 1 97.75 89 THR A CA 1
ATOM 701 C C . THR A 1 89 ? -11.75 24.781 10.102 1 97.75 89 THR A C 1
ATOM 703 O O . THR A 1 89 ? -12.438 24.281 10.992 1 97.75 89 THR A O 1
ATOM 706 N N . ILE A 1 90 ? -10.734 25.594 10.391 1 98.25 90 ILE A N 1
ATOM 707 C CA . ILE A 1 90 ? -10.297 25.844 11.75 1 98.25 90 ILE A CA 1
ATOM 708 C C . ILE A 1 90 ? -11.367 26.625 12.508 1 98.25 90 ILE A C 1
ATOM 710 O O . ILE A 1 90 ? -11.672 26.328 13.664 1 98.25 90 ILE A O 1
ATOM 714 N N . ALA A 1 91 ? -11.969 27.625 11.859 1 97.94 91 ALA A N 1
ATOM 715 C CA . ALA A 1 91 ? -13.016 28.422 12.5 1 97.94 91 ALA A CA 1
ATOM 716 C C . ALA A 1 91 ? -14.211 27.547 12.883 1 97.94 91 ALA A C 1
ATOM 718 O O . ALA A 1 91 ? -14.75 27.672 13.977 1 97.94 91 ALA A O 1
ATOM 719 N N . ALA A 1 92 ? -14.609 26.719 11.961 1 96.75 92 ALA A N 1
ATOM 720 C CA . ALA A 1 92 ? -15.734 25.828 12.211 1 96.75 92 ALA A CA 1
ATOM 721 C C . ALA A 1 92 ? -15.438 24.891 13.367 1 96.75 92 ALA A C 1
ATOM 723 O O . ALA A 1 92 ? -16.297 24.656 14.219 1 96.75 92 ALA A O 1
ATOM 724 N N . LEU A 1 93 ? -14.281 24.344 13.336 1 96.12 93 LEU A N 1
ATOM 725 C CA . LEU A 1 93 ? -13.883 23.406 14.375 1 96.12 93 LEU A CA 1
ATOM 726 C C . LEU A 1 93 ? -13.836 24.078 15.742 1 96.12 93 LEU A C 1
ATOM 728 O O . LEU A 1 93 ? -14.305 23.516 16.734 1 96.12 93 LEU A O 1
ATOM 732 N N . ALA A 1 94 ? -13.211 25.234 15.797 1 96.31 94 ALA A N 1
ATOM 733 C CA . ALA A 1 94 ? -13.109 25.984 17.047 1 96.31 94 ALA A CA 1
ATOM 734 C C . ALA A 1 94 ? -14.484 26.297 17.609 1 96.31 94 ALA A C 1
ATOM 736 O O . ALA A 1 94 ? -14.672 26.328 18.828 1 96.31 94 ALA A O 1
ATOM 737 N N . LYS A 1 95 ? -15.43 26.484 16.75 1 94.94 95 LYS A N 1
ATOM 738 C CA . LYS A 1 95 ? -16.781 26.828 17.141 1 94.94 95 LYS A CA 1
ATOM 739 C C . LYS A 1 95 ? -17.547 25.609 17.641 1 94.94 95 LYS A C 1
ATOM 741 O O . LYS A 1 95 ? -18.297 25.688 18.609 1 94.94 95 LYS A O 1
ATOM 746 N N . THR A 1 96 ? -17.344 24.5 17.016 1 91.88 96 THR A N 1
ATOM 747 C CA . THR A 1 96 ? -18.203 23.344 17.25 1 91.88 96 THR A CA 1
ATOM 748 C C . THR A 1 96 ? -17.562 22.375 18.219 1 91.88 96 THR A C 1
ATOM 750 O O . THR A 1 96 ? -18.25 21.562 18.859 1 91.88 96 THR A O 1
ATOM 753 N N . HIS A 1 97 ? -16.266 22.375 18.297 1 90.69 97 HIS A N 1
ATOM 754 C CA . HIS A 1 97 ? -15.523 21.453 19.141 1 90.69 97 HIS A CA 1
ATOM 755 C C . HIS A 1 97 ? -14.5 22.203 20 1 90.69 97 HIS A C 1
ATOM 757 O O . HIS A 1 97 ? -13.305 22.172 19.703 1 90.69 97 HIS A O 1
ATOM 763 N N . GLY A 1 98 ? -14.836 22.656 21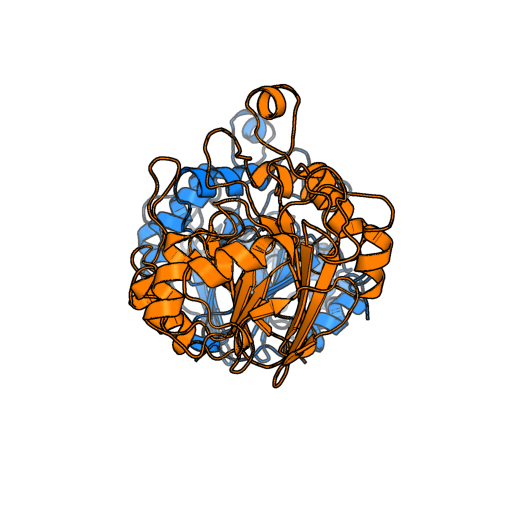.062 1 89.06 98 GLY A N 1
ATOM 764 C CA . GLY A 1 98 ? -14.016 23.5 21.906 1 89.06 98 GLY A CA 1
ATOM 765 C C . GLY A 1 98 ? -12.883 22.766 22.594 1 89.06 98 GLY A C 1
ATOM 766 O O . GLY A 1 98 ? -11.922 23.375 23.062 1 89.06 98 GLY A O 1
ATOM 767 N N . ASP A 1 99 ? -12.922 21.422 22.594 1 94.75 99 ASP A N 1
ATOM 768 C CA . ASP A 1 99 ? -11.922 20.656 23.328 1 94.75 99 ASP A CA 1
ATOM 769 C C . ASP A 1 99 ? -10.75 20.266 22.438 1 94.75 99 ASP A C 1
ATOM 771 O O . ASP A 1 99 ? -9.742 19.75 22.922 1 94.75 99 ASP A O 1
ATOM 775 N N . THR A 1 100 ? -10.836 20.516 21.141 1 97.56 100 THR A N 1
ATOM 776 C CA . THR A 1 100 ? -9.742 20.203 20.234 1 97.56 100 THR A CA 1
ATOM 777 C C . THR A 1 100 ? -8.477 20.969 20.625 1 97.56 100 THR A C 1
ATOM 779 O O . THR A 1 100 ? -8.531 22.156 20.938 1 97.56 100 THR A O 1
ATOM 782 N N . VAL A 1 101 ? -7.383 20.281 20.688 1 98.5 101 VAL A N 1
ATOM 783 C CA . VAL A 1 101 ? -6.086 20.891 20.938 1 98.5 101 VAL A CA 1
ATOM 784 C C . VAL A 1 101 ? -5.332 21.078 19.625 1 98.5 101 VAL A C 1
ATOM 786 O O . VAL A 1 101 ? -5.285 20.156 18.797 1 98.5 101 VAL A O 1
ATOM 789 N N . TYR A 1 102 ? -4.766 22.219 19.453 1 98.75 102 TYR A N 1
ATOM 790 C CA . TYR A 1 102 ? -4.059 22.562 18.234 1 98.75 102 TYR A CA 1
ATOM 791 C C . TYR A 1 102 ? -2.566 22.734 18.5 1 98.75 102 TYR A C 1
ATOM 793 O O . TYR A 1 102 ? -2.17 23.219 19.562 1 98.75 102 TYR A O 1
ATOM 801 N N . MET A 1 103 ? -1.76 22.312 17.609 1 98.88 103 MET A N 1
ATOM 802 C CA . MET A 1 103 ? -0.347 22.672 17.562 1 98.88 103 MET A CA 1
ATOM 803 C C . MET A 1 103 ? -0.02 23.359 16.234 1 98.88 103 MET A C 1
ATOM 805 O O . MET A 1 103 ? -0.381 22.875 15.164 1 98.88 103 MET A O 1
ATOM 809 N N . ALA A 1 104 ? 0.608 24.5 16.281 1 98.94 104 ALA A N 1
ATOM 810 C CA . ALA A 1 104 ? 0.941 25.266 15.078 1 98.94 104 ALA A CA 1
ATOM 811 C C . ALA A 1 104 ? 2.184 26.125 15.312 1 98.94 104 ALA A C 1
ATOM 813 O O . ALA A 1 104 ? 2.512 26.453 16.453 1 98.94 104 ALA A O 1
ATOM 814 N N . PRO A 1 105 ? 2.852 26.469 14.234 1 98.88 105 PRO A N 1
ATOM 815 C CA . PRO A 1 105 ? 3.973 27.391 14.367 1 98.88 105 PRO A CA 1
ATOM 816 C C . PRO A 1 105 ? 3.555 28.734 14.961 1 98.88 105 PRO A C 1
ATOM 818 O O . PRO A 1 105 ? 2.395 29.141 14.828 1 98.88 105 PRO A O 1
ATOM 821 N N . GLY A 1 106 ? 4.605 29.391 15.57 1 98.69 106 GLY A N 1
ATOM 822 C CA . GLY A 1 106 ? 4.348 30.719 16.109 1 98.69 106 GLY A CA 1
ATOM 823 C C . GLY A 1 106 ? 3.779 31.672 15.078 1 98.69 106 GLY A C 1
ATOM 824 O O . GLY A 1 106 ? 2.969 32.531 15.414 1 98.69 106 GLY A O 1
ATOM 825 N N . TYR A 1 107 ? 4.141 31.516 13.828 1 98.62 107 TYR A N 1
ATOM 826 C CA . TYR A 1 107 ? 3.707 32.375 12.727 1 98.62 107 TYR A CA 1
ATOM 827 C C . TYR A 1 107 ? 2.207 32.25 12.5 1 98.62 107 TYR A C 1
ATOM 829 O 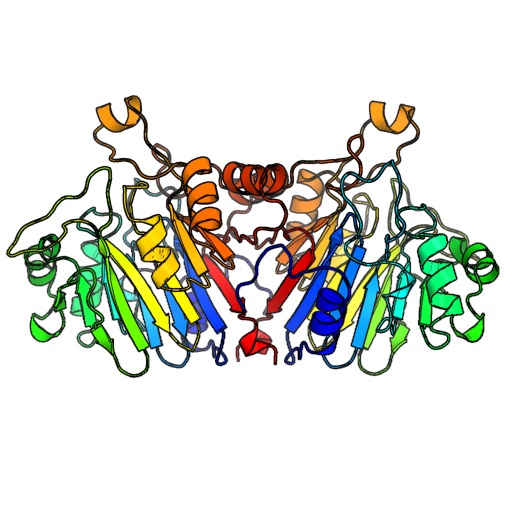O . TYR A 1 107 ? 1.6 33.094 11.844 1 98.62 107 TYR A O 1
ATOM 837 N N . CYS A 1 108 ? 1.586 31.203 13.016 1 98.75 108 CYS A N 1
ATOM 838 C CA . CYS A 1 108 ? 0.167 30.938 12.797 1 98.75 108 CYS A CA 1
ATOM 839 C C . CYS A 1 108 ? -0.661 31.406 13.984 1 98.75 108 CYS A C 1
ATOM 841 O O . CYS A 1 108 ? -1.892 31.422 13.93 1 98.75 108 CYS A O 1
ATOM 843 N N . ARG A 1 109 ? -0.043 31.797 15.078 1 98.5 109 ARG A N 1
ATOM 844 C CA . ARG A 1 109 ? -0.708 31.984 16.359 1 98.5 109 ARG A CA 1
ATOM 845 C C . ARG A 1 109 ? -1.813 33.031 16.266 1 98.5 109 ARG A C 1
ATOM 847 O O . ARG A 1 109 ? -2.953 32.781 16.656 1 98.5 109 ARG A O 1
ATOM 854 N N . GLU A 1 110 ? -1.489 34.219 15.758 1 98.44 110 GLU A N 1
ATOM 855 C CA . GLU A 1 110 ? -2.475 35.312 15.695 1 98.44 110 GLU A CA 1
ATOM 856 C C . GLU A 1 110 ? -3.678 34.906 14.844 1 98.44 110 GLU A C 1
ATOM 858 O O . GLU A 1 110 ? -4.82 35.188 15.211 1 98.44 110 GLU A O 1
ATOM 863 N N . THR A 1 111 ? -3.375 34.312 13.711 1 98.69 111 THR A N 1
ATOM 864 C CA . THR A 1 111 ? -4.449 33.844 12.836 1 98.69 111 THR A CA 1
ATOM 865 C C . THR A 1 111 ? -5.332 32.812 13.562 1 98.69 111 THR A C 1
ATOM 867 O O . THR A 1 111 ? -6.559 32.906 13.516 1 98.69 111 THR A O 1
ATOM 870 N N . MET A 1 112 ? -4.723 31.859 14.219 1 98.75 112 MET A N 1
ATOM 871 C CA . MET A 1 112 ? -5.449 30.812 14.938 1 98.75 112 MET A CA 1
ATOM 872 C C . MET A 1 112 ? -6.359 31.422 16 1 98.75 112 MET A C 1
ATOM 874 O O . MET A 1 112 ? -7.52 31.016 16.141 1 98.75 112 MET A O 1
ATOM 878 N N . LEU A 1 113 ? -5.844 32.438 16.75 1 98.56 113 LEU A N 1
ATOM 879 C CA . LEU A 1 113 ? -6.629 33.094 17.797 1 98.56 113 LEU A CA 1
ATOM 880 C C . LEU A 1 113 ? -7.797 33.875 17.188 1 98.56 113 LEU A C 1
ATOM 882 O O . LEU A 1 113 ? -8.914 33.812 17.703 1 98.56 113 LEU A O 1
ATOM 886 N N . ARG A 1 114 ? -7.555 34.5 16.062 1 98.56 114 ARG A N 1
ATOM 887 C CA . ARG A 1 114 ? -8.594 35.25 15.383 1 98.56 114 ARG A CA 1
ATOM 888 C C . ARG A 1 114 ? -9.703 34.344 14.891 1 98.56 114 ARG A C 1
ATOM 890 O O . ARG A 1 114 ? -10.867 34.75 14.82 1 98.56 114 ARG A O 1
ATOM 897 N N . LEU A 1 115 ? -9.367 33.125 14.625 1 98.31 115 LEU A N 1
ATOM 898 C CA . LEU A 1 115 ? -10.32 32.156 14.078 1 98.31 115 LEU A CA 1
ATOM 899 C C . LEU A 1 115 ? -11.141 31.516 15.195 1 98.31 115 LEU A C 1
ATOM 901 O O . LEU A 1 115 ? -12.039 30.703 14.93 1 98.31 115 LEU A O 1
ATOM 905 N N . GLY A 1 116 ? -10.805 31.797 16.438 1 98.19 116 GLY A N 1
ATOM 906 C CA . GLY A 1 116 ? -11.633 31.359 17.547 1 98.19 116 GLY A CA 1
ATOM 907 C C . GLY A 1 116 ? -10.984 30.266 18.391 1 98.19 116 GLY A C 1
ATOM 908 O O . GLY A 1 116 ? -11.586 29.766 19.344 1 98.19 116 GLY A O 1
ATOM 909 N N . VAL A 1 117 ? -9.742 29.906 18.047 1 98.44 117 VAL A N 1
ATOM 910 C CA . VAL A 1 117 ? -9.031 28.922 18.859 1 98.44 117 VAL A CA 1
ATOM 911 C C . VAL A 1 117 ? -8.68 29.531 20.219 1 98.44 117 VAL A C 1
ATOM 913 O O . VAL A 1 117 ? -8.117 30.625 20.281 1 98.44 117 VAL A O 1
ATOM 916 N N . GLN A 1 118 ? -9.039 28.844 21.25 1 98.06 118 GLN A N 1
ATOM 917 C CA . GLN A 1 118 ? -8.734 29.328 22.594 1 98.06 118 GLN A CA 1
ATOM 918 C C . GLN A 1 118 ? -7.238 29.25 22.875 1 98.06 118 GLN A C 1
ATOM 920 O O . GLN A 1 118 ? -6.578 28.281 22.5 1 98.06 118 GLN A O 1
ATOM 925 N N . PRO A 1 119 ? -6.723 30.281 23.531 1 97.75 119 PRO A N 1
ATOM 926 C CA . PRO A 1 119 ? -5.281 30.328 23.781 1 97.75 119 PRO A CA 1
ATOM 927 C C . PRO A 1 119 ? -4.785 29.094 24.547 1 97.75 119 PRO A C 1
ATOM 929 O O . PRO A 1 119 ? -3.674 28.609 24.297 1 97.75 119 PRO A O 1
ATOM 932 N N . ASP A 1 120 ? -5.535 28.578 25.438 1 97.56 120 ASP A N 1
ATOM 933 C CA . ASP A 1 120 ? -5.102 27.453 26.25 1 97.56 120 ASP A CA 1
ATOM 934 C C . ASP A 1 120 ? -5.191 26.141 25.469 1 97.56 120 ASP A C 1
ATOM 936 O O . ASP A 1 120 ? -4.738 25.094 25.938 1 97.56 120 ASP A O 1
ATOM 940 N N . LYS A 1 121 ? -5.773 26.188 24.234 1 98.25 121 LYS A N 1
ATOM 941 C CA . LYS A 1 121 ? -5.875 25.016 23.375 1 98.25 121 LYS A CA 1
ATOM 942 C C . LYS A 1 121 ? -4.883 25.109 22.219 1 98.25 121 LYS A C 1
ATOM 944 O O . LYS A 1 121 ? -4.875 24.234 21.328 1 98.25 121 LYS A O 1
ATOM 949 N N . LEU A 1 122 ? -4.109 26.094 22.203 1 98.69 122 LEU A N 1
ATOM 950 C CA . LEU A 1 122 ? -3.137 26.297 21.141 1 98.69 122 LEU A CA 1
ATOM 951 C C . LEU A 1 122 ? -1.715 26.141 21.672 1 98.69 122 LEU A C 1
ATOM 953 O O . LEU A 1 122 ? -1.258 26.922 22.5 1 98.69 122 LEU A O 1
ATOM 957 N N . ILE A 1 123 ? -1.054 25.109 21.172 1 98.56 123 ILE A N 1
ATOM 958 C CA . ILE A 1 123 ? 0.328 24.797 21.547 1 98.56 123 ILE A CA 1
ATOM 959 C C . ILE A 1 123 ? 1.266 25.281 20.438 1 98.56 123 ILE A C 1
ATOM 961 O O . ILE A 1 123 ? 1.017 25.031 19.25 1 98.56 123 ILE A O 1
ATOM 965 N N . GLY A 1 124 ? 2.316 26 20.797 1 98.56 124 GLY A N 1
ATOM 966 C CA . GLY A 1 124 ? 3.326 26.375 19.812 1 98.56 124 GLY A CA 1
ATOM 967 C C . GLY A 1 124 ? 4.184 25.219 19.359 1 98.56 124 GLY A C 1
ATOM 968 O O . GLY A 1 124 ? 4.656 24.422 20.188 1 98.56 124 GLY A O 1
ATOM 969 N N . ALA A 1 125 ? 4.324 25.078 18.078 1 98.69 125 ALA A N 1
ATOM 970 C CA . ALA A 1 125 ? 5.23 24.078 17.531 1 98.69 125 ALA A CA 1
ATOM 971 C C . ALA A 1 125 ? 6.684 24.5 17.688 1 98.69 125 ALA A C 1
ATOM 973 O O . ALA A 1 125 ? 7.25 25.172 16.812 1 98.69 125 ALA A O 1
ATOM 974 N N . ARG A 1 126 ? 7.27 24.141 18.75 1 98.12 126 ARG A N 1
ATOM 975 C CA . ARG A 1 126 ? 8.688 24.406 18.984 1 98.12 126 ARG A CA 1
ATOM 976 C C . ARG A 1 126 ? 9.555 23.312 18.391 1 98.12 126 ARG A C 1
ATOM 978 O O . ARG A 1 126 ? 9.5 22.156 18.812 1 98.12 126 ARG A O 1
ATOM 985 N N . THR A 1 127 ? 10.375 23.594 17.422 1 98.62 127 THR A N 1
ATOM 986 C CA . THR A 1 127 ? 11.102 22.578 16.656 1 98.62 127 THR A CA 1
ATOM 987 C C . THR A 1 127 ? 12.156 21.906 17.531 1 98.62 127 THR A C 1
ATOM 989 O O . THR A 1 127 ? 12.719 22.531 18.438 1 98.62 127 THR A O 1
ATOM 992 N N . ASN A 1 128 ? 12.359 20.672 17.281 1 98.38 128 ASN A N 1
ATOM 993 C CA . ASN A 1 128 ? 13.375 19.797 17.875 1 98.38 128 ASN A CA 1
ATOM 994 C C . ASN A 1 128 ? 13.102 19.531 19.344 1 98.38 128 ASN A C 1
ATOM 996 O O . ASN A 1 128 ? 14 19.125 20.078 1 98.38 128 ASN A O 1
ATOM 1000 N N . ALA A 1 129 ? 11.93 19.859 19.797 1 98 129 ALA A N 1
ATOM 1001 C CA . ALA A 1 129 ? 11.5 19.562 21.156 1 98 129 ALA A CA 1
ATOM 1002 C C . ALA A 1 129 ? 10.25 18.672 21.156 1 98 129 ALA A C 1
ATOM 1004 O O . ALA A 1 129 ? 9.32 18.906 20.375 1 98 129 ALA A O 1
ATOM 1005 N N . TRP A 1 130 ? 10.266 17.656 22.016 1 98.5 130 TRP A N 1
ATOM 1006 C CA . TRP A 1 130 ? 9.094 16.781 22.141 1 98.5 130 TRP A CA 1
ATOM 1007 C C . TRP A 1 130 ? 8 17.469 22.953 1 98.5 130 TRP A C 1
ATOM 1009 O O . TRP A 1 130 ? 8.281 18.109 23.969 1 98.5 130 TRP A O 1
ATOM 1019 N N . TRP A 1 131 ? 6.805 17.438 22.516 1 98.56 131 TRP A N 1
ATOM 1020 C CA . TRP A 1 131 ? 5.594 17.703 23.281 1 98.56 131 TRP A CA 1
ATOM 1021 C C . TRP A 1 131 ? 4.859 16.406 23.609 1 98.56 131 TRP A C 1
ATOM 1023 O O . TRP A 1 131 ? 4.582 15.602 22.719 1 98.56 131 TRP A O 1
ATOM 1033 N N . GLU A 1 132 ? 4.52 16.156 24.859 1 98.19 132 GLU A N 1
ATOM 1034 C CA . GLU A 1 132 ? 3.918 14.906 25.297 1 98.19 132 GLU A CA 1
ATOM 1035 C C . GLU A 1 132 ? 2.416 15.062 25.516 1 98.19 132 GLU A C 1
ATOM 1037 O O . GLU A 1 132 ? 1.979 15.938 26.266 1 98.19 132 GLU A O 1
ATOM 1042 N N . GLY A 1 133 ? 1.634 14.344 24.781 1 96.5 133 GLY A N 1
ATOM 1043 C CA . GLY A 1 133 ? 0.216 14.172 25.047 1 96.5 133 GLY A CA 1
ATOM 1044 C C . GLY A 1 133 ? -0.103 12.859 25.734 1 96.5 133 GLY A C 1
ATOM 1045 O O . GLY A 1 133 ? 0.795 12.062 26.016 1 96.5 133 GLY A O 1
ATOM 1046 N N . PRO A 1 134 ? -1.344 12.68 26.109 1 95.12 134 PRO A N 1
ATOM 1047 C CA . PRO A 1 134 ? -1.728 11.414 26.734 1 95.12 134 PRO A CA 1
ATOM 1048 C C . PRO A 1 134 ? -1.558 10.219 25.797 1 95.12 134 PRO A C 1
ATOM 1050 O O . PRO A 1 134 ? -2.383 10.008 24.891 1 95.12 134 PRO A O 1
ATOM 1053 N N . GLY A 1 135 ? -0.496 9.422 25.922 1 94.44 135 GLY A N 1
ATOM 1054 C CA . GLY A 1 135 ? -0.305 8.188 25.188 1 94.44 135 GLY A CA 1
ATOM 1055 C C . GLY A 1 135 ? 0.456 8.383 23.891 1 94.44 135 GLY A C 1
ATOM 1056 O O . GLY A 1 135 ? 0.536 7.465 23.062 1 94.44 135 GLY A O 1
ATOM 1057 N N . PHE A 1 136 ? 0.909 9.562 23.609 1 98 136 PHE A N 1
ATOM 1058 C CA . PHE A 1 136 ? 1.676 9.82 22.406 1 98 136 PHE A CA 1
ATOM 1059 C C . PHE A 1 136 ? 2.547 11.062 22.562 1 98 136 PHE A C 1
ATOM 1061 O O . PHE A 1 136 ? 2.494 11.727 23.609 1 98 136 PHE A O 1
ATOM 1068 N N . ARG A 1 137 ? 3.42 11.312 21.625 1 98.44 137 ARG A N 1
ATOM 1069 C CA . ARG A 1 137 ? 4.219 12.531 21.641 1 98.44 137 ARG A CA 1
ATOM 1070 C C . ARG A 1 137 ? 4.508 13.016 20.219 1 98.44 137 ARG A C 1
ATOM 1072 O O . ARG A 1 137 ? 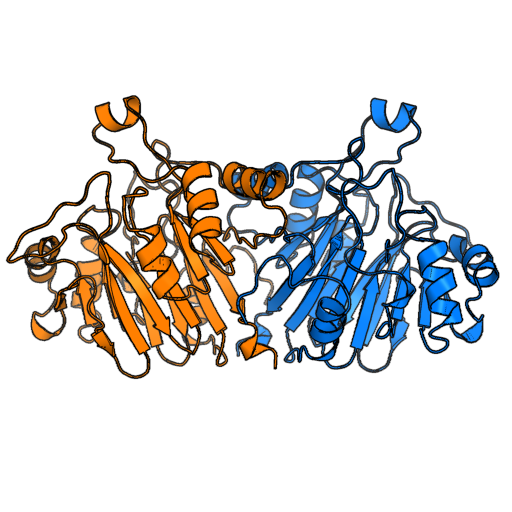4.426 12.234 19.266 1 98.44 137 ARG A O 1
ATOM 1079 N N . ILE A 1 138 ? 4.75 14.312 20.109 1 98.88 138 ILE A N 1
ATOM 1080 C CA . ILE A 1 138 ? 4.977 14.992 18.844 1 98.88 138 ILE A CA 1
ATOM 1081 C C . ILE A 1 138 ? 6.254 15.828 18.922 1 98.88 138 ILE A C 1
ATOM 1083 O O . ILE A 1 138 ? 6.508 16.484 19.938 1 98.88 138 ILE A O 1
ATOM 1087 N N . LYS A 1 139 ? 7.051 15.773 17.891 1 98.88 139 LYS A N 1
ATOM 1088 C CA . LYS A 1 139 ? 8.211 16.641 17.75 1 98.88 139 LYS A CA 1
ATOM 1089 C C . LYS A 1 139 ? 8.18 17.375 16.406 1 98.88 139 LYS A C 1
ATOM 1091 O O . LYS A 1 139 ? 8.367 16.766 15.352 1 98.88 139 LYS A O 1
ATOM 1096 N N . PRO A 1 140 ? 7.934 18.688 16.484 1 98.88 140 PRO A N 1
ATOM 1097 C CA . PRO A 1 140 ? 8.117 19.453 15.25 1 98.88 140 PRO A CA 1
ATOM 1098 C C . PRO A 1 140 ? 9.578 19.516 14.812 1 98.88 140 PRO A C 1
ATOM 1100 O O . PRO A 1 140 ? 10.484 19.609 15.648 1 98.88 140 PRO A O 1
ATOM 1103 N N . LEU A 1 141 ? 9.82 19.375 13.531 1 98.94 141 LEU A N 1
ATOM 1104 C CA . LEU A 1 141 ? 11.125 19.625 12.922 1 98.94 141 LEU A CA 1
ATOM 1105 C C . LEU A 1 141 ? 11.039 20.797 11.945 1 98.94 141 LEU A C 1
ATOM 1107 O O . LEU A 1 141 ? 9.984 21.062 11.367 1 98.94 141 LEU A O 1
ATOM 1111 N N . PRO A 1 142 ? 12.18 21.516 11.781 1 98.81 142 PRO A N 1
ATOM 1112 C CA . PRO A 1 142 ? 12.164 22.562 10.758 1 98.81 142 PRO A CA 1
ATOM 1113 C C . PRO A 1 142 ? 11.852 22.016 9.359 1 98.81 142 PRO A C 1
ATOM 1115 O O . PRO A 1 142 ? 12.234 20.891 9.031 1 98.81 142 PRO A O 1
ATOM 1118 N N . ALA A 1 143 ? 11.148 22.719 8.625 1 98.81 143 ALA A N 1
ATOM 1119 C CA . ALA A 1 143 ? 10.914 22.453 7.211 1 98.81 143 ALA A CA 1
ATOM 1120 C C . ALA A 1 143 ? 11.352 23.625 6.344 1 98.81 143 ALA A C 1
ATOM 1122 O O . ALA A 1 143 ? 11.266 24.781 6.762 1 98.81 143 ALA A O 1
ATOM 1123 N N . ALA A 1 144 ? 11.859 23.344 5.164 1 98.56 144 ALA A N 1
ATOM 1124 C CA . ALA A 1 144 ? 12.297 24.359 4.219 1 98.56 144 ALA A CA 1
ATOM 1125 C C . ALA A 1 144 ? 11.328 24.469 3.045 1 98.56 144 ALA A C 1
ATOM 1127 O O . ALA A 1 144 ? 11.5 23.812 2.02 1 98.56 144 ALA A O 1
ATOM 1128 N N . HIS A 1 145 ? 10.227 25.219 3.297 1 97.56 145 HIS A N 1
ATOM 1129 C CA . HIS A 1 145 ? 9.391 25.562 2.154 1 97.56 145 HIS A CA 1
ATOM 1130 C C . HIS A 1 145 ? 10.109 26.5 1.196 1 97.56 145 HIS A C 1
ATOM 1132 O O . HIS A 1 145 ? 9.672 27.625 0.984 1 97.56 145 HIS A O 1
ATOM 1138 N N . GLU A 1 146 ? 10.883 26.016 0.753 1 94.69 146 GLU A N 1
ATOM 1139 C CA . GLU A 1 146 ? 12.039 26.234 -0.115 1 94.69 146 GLU A CA 1
ATOM 1140 C C . GLU A 1 146 ? 13.227 26.766 0.673 1 94.69 146 GLU A C 1
ATOM 1142 O O . GLU A 1 146 ? 14.367 26.703 0.206 1 94.69 146 GLU A O 1
ATOM 1147 N N . GLU A 1 147 ? 13.016 27.469 1.739 1 95.94 147 GLU A N 1
ATOM 1148 C CA . GLU A 1 147 ? 14.078 27.906 2.639 1 95.94 147 GLU A CA 1
ATOM 1149 C C . GLU A 1 147 ? 13.656 27.781 4.098 1 95.94 147 GLU A C 1
ATOM 1151 O O . GLU A 1 147 ? 12.461 27.828 4.41 1 95.94 147 GLU A O 1
ATOM 1156 N N . LEU A 1 148 ? 14.711 27.609 4.953 1 98.06 148 LEU A N 1
ATOM 1157 C CA . LEU A 1 148 ? 14.445 27.688 6.383 1 98.06 148 LEU A CA 1
ATOM 1158 C C . LEU A 1 148 ? 14.219 29.141 6.809 1 98.06 148 LEU A C 1
ATOM 1160 O O . LEU A 1 148 ? 14.992 30.016 6.441 1 98.06 148 LEU A O 1
ATOM 1164 N N . GLU A 1 149 ? 13.102 29.375 7.398 1 98.38 149 GLU A N 1
ATOM 1165 C CA . GLU A 1 149 ? 12.805 30.688 7.98 1 98.38 149 GLU A CA 1
ATOM 1166 C C . GLU A 1 149 ? 12.633 30.594 9.492 1 98.38 149 GLU A C 1
ATOM 1168 O O . GLU A 1 149 ? 11.789 29.844 9.984 1 98.38 149 GLU A O 1
ATOM 1173 N N . TYR A 1 150 ? 13.414 31.344 10.242 1 98.06 150 TYR A N 1
ATOM 1174 C CA . TYR A 1 150 ? 13.461 31.234 11.695 1 98.06 150 TYR A CA 1
ATOM 1175 C C . TYR A 1 150 ? 13.375 32.625 12.352 1 98.06 150 TYR A C 1
ATOM 1177 O O . TYR A 1 150 ? 13.93 33.594 11.844 1 98.06 150 TYR A O 1
ATOM 1185 N N . ASP A 1 151 ? 12.57 32.719 13.383 1 97.94 151 ASP A N 1
ATOM 1186 C CA . ASP A 1 151 ? 12.453 33.875 14.273 1 97.94 151 ASP A CA 1
ATOM 1187 C C . ASP A 1 151 ? 12.617 33.469 15.734 1 97.94 151 ASP A C 1
ATOM 1189 O O . ASP A 1 151 ? 12.031 32.469 16.172 1 97.94 151 ASP A O 1
ATOM 1193 N N . GLN A 1 152 ? 13.43 34.188 16.5 1 96.94 152 GLN A N 1
ATOM 1194 C CA . GLN A 1 152 ? 13.766 33.844 17.875 1 96.94 152 GLN A CA 1
ATOM 1195 C C . GLN A 1 152 ? 12.508 33.688 18.719 1 96.94 152 GLN A C 1
ATOM 1197 O O . GLN A 1 152 ? 12.438 32.812 19.594 1 96.94 152 GLN A O 1
ATOM 1202 N N . GLU A 1 153 ? 11.602 34.5 18.484 1 96.69 153 GLU A N 1
ATOM 1203 C CA . GLU A 1 153 ? 10.375 34.5 19.281 1 96.69 153 GLU A CA 1
ATOM 1204 C C . GLU A 1 153 ? 9.352 33.531 18.719 1 96.69 153 GLU A C 1
ATOM 1206 O O . GLU A 1 153 ? 8.648 32.844 19.469 1 96.69 153 GLU A O 1
ATOM 1211 N N . LEU A 1 154 ? 9.266 33.344 17.406 1 97.88 154 LEU A N 1
ATOM 1212 C CA . LEU A 1 154 ? 8.211 32.594 16.734 1 97.88 154 LEU A CA 1
ATOM 1213 C C . LEU A 1 154 ? 8.719 31.203 16.344 1 97.88 154 LEU A C 1
ATOM 1215 O O . LEU A 1 154 ? 7.926 30.328 16 1 97.88 154 LEU A O 1
ATOM 1219 N N . ASP A 1 155 ? 10.047 31.031 16.422 1 98.31 155 ASP A N 1
ATOM 1220 C CA . ASP A 1 155 ? 10.68 29.781 15.992 1 98.31 155 ASP A CA 1
ATOM 1221 C C . ASP A 1 155 ? 10.547 29.609 14.477 1 98.31 155 ASP A C 1
ATOM 1223 O O . ASP A 1 155 ? 10.539 30.578 13.727 1 98.31 155 ASP A O 1
ATOM 1227 N N . HIS A 1 156 ? 10.695 28.406 13.93 1 98.81 156 HIS A N 1
ATOM 1228 C CA . HIS A 1 156 ? 10.656 28.172 12.492 1 98.81 156 HIS A CA 1
ATOM 1229 C C . HIS A 1 156 ? 9.258 28.422 11.93 1 98.81 156 HIS A C 1
ATOM 1231 O O . HIS A 1 156 ? 8.258 28.047 12.555 1 98.81 156 HIS A O 1
ATOM 1237 N N . ARG A 1 157 ? 9.18 29.047 10.789 1 98.75 157 ARG A N 1
ATOM 1238 C CA . ARG A 1 157 ? 7.926 29.406 10.125 1 98.75 157 ARG A CA 1
ATOM 1239 C C . ARG A 1 157 ? 7.23 28.156 9.57 1 98.75 157 ARG A C 1
ATOM 1241 O O . ARG A 1 157 ? 6.008 28.031 9.656 1 98.75 157 ARG A O 1
ATOM 1248 N N . PHE A 1 158 ? 7.996 27.297 8.945 1 98.81 158 PHE A N 1
ATOM 1249 C CA . PHE A 1 158 ? 7.52 26.047 8.383 1 98.81 158 PHE A CA 1
ATOM 1250 C C . PHE A 1 158 ? 7.996 24.859 9.219 1 98.81 158 PHE A C 1
ATOM 1252 O O . PHE A 1 158 ? 9.164 24.812 9.617 1 98.81 158 PHE A O 1
ATOM 1259 N N . VAL A 1 159 ? 7.059 23.906 9.461 1 98.94 159 VAL A N 1
ATOM 1260 C CA . VAL A 1 159 ? 7.484 22.781 10.273 1 98.94 159 VAL A CA 1
ATOM 1261 C C . VAL A 1 159 ? 6.93 21.484 9.68 1 98.94 159 VAL A C 1
ATOM 1263 O O . VAL A 1 159 ? 5.984 21.516 8.891 1 98.94 159 VAL A O 1
ATOM 1266 N N . SER A 1 160 ? 7.605 20.391 9.914 1 98.94 160 SER A N 1
ATOM 1267 C CA . SER A 1 160 ? 7.137 19.016 9.797 1 98.94 160 SER A CA 1
ATOM 1268 C C . SER A 1 160 ? 6.887 18.391 11.172 1 98.94 160 SER A C 1
ATOM 1270 O O . SER A 1 160 ? 7.199 19.016 12.195 1 98.94 160 SER A O 1
ATOM 1272 N N . TYR A 1 161 ? 6.254 17.25 11.219 1 98.94 161 TYR A N 1
ATOM 1273 C CA . TYR A 1 161 ? 5.934 16.641 12.508 1 98.94 161 TYR A CA 1
ATOM 1274 C C . TYR A 1 161 ? 6.402 15.188 12.547 1 98.94 161 TYR A C 1
ATOM 1276 O O . TYR A 1 161 ? 6.074 14.391 11.656 1 98.94 161 TYR A O 1
ATOM 1284 N N . VAL A 1 162 ? 7.195 14.828 13.562 1 98.94 162 VAL A N 1
ATOM 1285 C CA . VAL A 1 162 ? 7.402 13.445 13.984 1 98.94 162 VAL A CA 1
ATOM 1286 C C . VAL A 1 162 ? 6.375 13.078 15.055 1 98.94 162 VAL A C 1
ATOM 1288 O O . VAL A 1 162 ? 6.254 13.758 16.078 1 98.94 162 VAL A O 1
ATOM 1291 N N . ILE A 1 163 ? 5.621 12.094 14.82 1 98.94 163 ILE A N 1
ATOM 1292 C CA . ILE A 1 163 ? 4.57 11.648 15.727 1 98.94 163 ILE A CA 1
ATOM 1293 C C . ILE A 1 163 ? 4.844 10.211 16.172 1 98.94 163 ILE A C 1
ATOM 1295 O O . ILE A 1 163 ? 4.898 9.297 15.352 1 98.94 163 ILE A O 1
ATOM 1299 N N . GLU A 1 164 ? 5.133 10 17.406 1 98.81 164 GLU A N 1
ATOM 1300 C CA . GLU A 1 164 ? 5.164 8.656 18 1 98.81 164 GLU A CA 1
ATOM 1301 C C . GLU A 1 164 ? 3.818 8.289 18.609 1 98.81 164 GLU A C 1
ATOM 1303 O O . GLU A 1 164 ? 3.393 8.891 19.594 1 98.81 164 GLU A O 1
ATOM 1308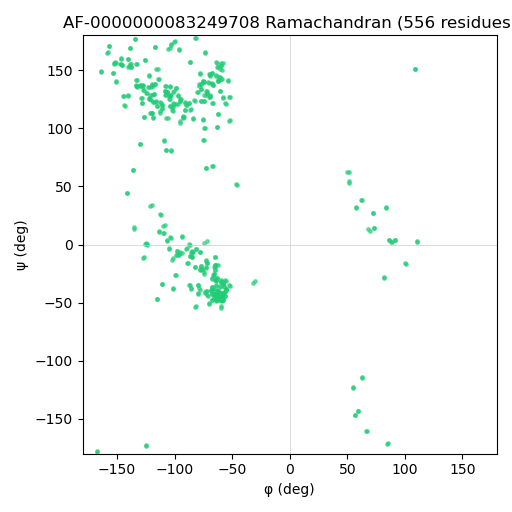 N N . LEU A 1 165 ? 3.152 7.391 18.016 1 98.69 165 LEU A N 1
ATOM 1309 C CA . LEU A 1 165 ? 1.789 7.02 18.375 1 98.69 165 LEU A CA 1
ATOM 1310 C C . LEU A 1 165 ? 1.567 5.52 18.203 1 98.69 165 LEU A C 1
ATOM 1312 O O . LEU A 1 165 ? 1.865 4.969 17.141 1 98.69 165 LEU A O 1
ATOM 1316 N N . ASN A 1 166 ? 1.05 4.832 19.266 1 98.31 166 ASN A N 1
ATOM 1317 C CA . ASN A 1 166 ? 0.634 3.436 19.203 1 98.31 166 ASN A CA 1
ATOM 1318 C C . ASN A 1 166 ? 1.78 2.527 18.766 1 98.31 166 ASN A C 1
ATOM 1320 O O . ASN A 1 166 ? 1.564 1.549 18.047 1 98.31 166 ASN A O 1
ATOM 1324 N N . GLY A 1 167 ? 3.02 2.916 19.141 1 98 167 GLY A N 1
ATOM 1325 C CA . GLY A 1 167 ? 4.191 2.098 18.859 1 98 167 GLY A CA 1
ATOM 1326 C C . GLY A 1 167 ? 4.781 2.344 17.5 1 98 167 GLY A C 1
ATOM 1327 O O . GLY A 1 167 ? 5.719 1.655 17.078 1 98 167 GLY A O 1
ATOM 1328 N N . VAL A 1 168 ? 4.27 3.283 16.734 1 98.62 168 VAL A N 1
ATOM 1329 C CA . VAL A 1 168 ? 4.715 3.594 15.383 1 98.62 168 VAL A CA 1
ATOM 1330 C C . VAL A 1 168 ? 5.203 5.039 15.32 1 98.62 168 VAL A C 1
ATOM 1332 O O . VAL A 1 168 ? 4.602 5.93 15.93 1 98.62 168 VAL A O 1
ATOM 1335 N N . THR A 1 169 ? 6.285 5.289 14.656 1 98.81 169 THR A N 1
ATOM 1336 C CA . THR A 1 169 ? 6.793 6.637 14.43 1 98.81 169 THR A CA 1
ATOM 1337 C C . THR A 1 169 ? 6.453 7.109 13.016 1 98.81 169 THR A C 1
ATOM 1339 O O . THR A 1 169 ? 6.918 6.527 12.031 1 98.81 169 THR A O 1
ATOM 1342 N N . LEU A 1 170 ? 5.621 8.148 12.922 1 98.88 170 LEU A N 1
ATOM 1343 C CA . LEU A 1 170 ? 5.188 8.75 11.664 1 98.88 170 LEU A CA 1
ATOM 1344 C C . LEU A 1 170 ? 5.832 10.109 11.461 1 98.88 170 LEU A C 1
ATOM 1346 O O . LEU A 1 170 ? 5.918 10.914 12.391 1 98.88 170 LEU A O 1
ATOM 1350 N N . TYR A 1 171 ? 6.359 10.312 10.305 1 98.94 171 TYR A N 1
ATOM 1351 C CA . TYR A 1 171 ? 6.867 11.625 9.914 1 98.94 171 TYR A CA 1
ATOM 1352 C C . TYR A 1 171 ? 5.992 12.242 8.828 1 98.94 171 TYR A C 1
ATOM 1354 O O . TYR A 1 171 ? 5.832 11.672 7.75 1 98.94 171 TYR A O 1
ATOM 1362 N N . HIS A 1 172 ? 5.363 13.352 9.07 1 98.94 172 HIS A N 1
ATOM 1363 C CA . HIS A 1 172 ? 4.641 14.172 8.102 1 98.94 172 HIS A CA 1
ATOM 1364 C C . HIS A 1 172 ? 5.438 15.414 7.734 1 98.94 172 HIS A C 1
ATOM 1366 O O . HIS A 1 172 ? 5.586 16.328 8.555 1 98.94 172 HIS A O 1
ATOM 1372 N N . ALA A 1 173 ? 5.77 15.555 6.555 1 98.88 173 ALA A N 1
ATOM 1373 C CA . ALA A 1 173 ? 6.785 16.531 6.156 1 98.88 173 ALA A CA 1
ATOM 1374 C C . ALA A 1 173 ? 6.188 17.922 6.027 1 98.88 173 ALA A C 1
ATOM 1376 O O . ALA A 1 173 ? 6.914 18.922 6.07 1 98.88 173 ALA A O 1
ATOM 1377 N N . GLY A 1 174 ? 4.836 17.984 5.887 1 98.56 174 GLY A N 1
ATOM 1378 C CA . GLY A 1 174 ? 4.332 19.25 5.387 1 98.56 174 GLY A CA 1
ATOM 1379 C C . GLY A 1 174 ? 4.934 19.641 4.051 1 98.56 174 GLY A C 1
ATOM 1380 O O . GLY A 1 174 ? 5.07 18.812 3.154 1 98.56 174 GLY A O 1
ATOM 1381 N N . ASP A 1 175 ? 5.09 20.969 3.889 1 98.75 175 ASP A N 1
ATOM 1382 C CA . ASP A 1 175 ? 5.762 21.453 2.689 1 98.75 175 ASP A CA 1
ATOM 1383 C C . ASP A 1 175 ? 7.25 21.688 2.951 1 98.75 175 ASP A C 1
ATOM 1385 O O . ASP A 1 175 ? 7.613 22.422 3.881 1 98.75 175 ASP A O 1
ATOM 1389 N N . THR A 1 176 ? 8.07 21.062 2.189 1 98.75 176 THR A N 1
ATOM 1390 C CA . THR A 1 176 ? 9.5 21.203 2.441 1 98.75 176 THR A CA 1
ATOM 1391 C C . THR A 1 176 ? 10.312 20.734 1.236 1 98.75 176 THR A C 1
ATOM 1393 O O . THR A 1 176 ? 9.859 19.875 0.476 1 98.75 176 THR A O 1
ATOM 1396 N N . THR A 1 177 ? 11.43 21.297 1.027 1 98.5 177 THR A N 1
ATOM 1397 C CA . THR A 1 177 ? 12.516 20.734 0.236 1 98.5 177 THR A CA 1
ATOM 1398 C C . THR A 1 177 ? 13.531 20.031 1.136 1 98.5 177 THR A C 1
ATOM 1400 O O . THR A 1 177 ? 13.445 20.109 2.363 1 98.5 177 THR A O 1
ATOM 1403 N N . VAL A 1 178 ? 14.43 19.266 0.468 1 98.38 178 VAL A N 1
ATOM 1404 C CA . VAL A 1 178 ? 15.539 18.703 1.231 1 98.38 178 VAL A CA 1
ATOM 1405 C C . VAL A 1 178 ? 16.531 19.797 1.587 1 98.38 178 VAL A C 1
ATOM 1407 O O . VAL A 1 178 ? 16.844 20.656 0.754 1 98.38 178 VAL A O 1
ATOM 1410 N N . TYR A 1 179 ? 16.953 19.891 2.809 1 98.19 179 TYR A N 1
ATOM 1411 C CA . TYR A 1 179 ? 17.922 20.891 3.264 1 98.19 179 TYR A CA 1
ATOM 1412 C C . TYR A 1 179 ? 19.016 20.234 4.121 1 98.19 179 TYR A C 1
ATOM 1414 O O . TYR A 1 179 ? 18.828 19.109 4.605 1 98.19 179 TYR A O 1
ATOM 1422 N N . PRO A 1 180 ? 20.203 20.875 4.176 1 97.81 180 PRO A N 1
ATOM 1423 C CA . PRO A 1 180 ? 21.297 20.281 4.957 1 97.81 180 PRO A CA 1
ATOM 1424 C C . PRO A 1 180 ? 20.891 19.938 6.387 1 97.81 180 PRO A C 1
ATOM 1426 O O . PRO A 1 180 ? 20.297 20.766 7.086 1 97.81 180 PRO A O 1
ATOM 1429 N N . GLY A 1 181 ? 21.125 18.719 6.773 1 98.19 181 GLY A N 1
ATOM 1430 C CA . GLY A 1 181 ? 20.844 18.281 8.133 1 98.19 181 GLY A CA 1
ATOM 1431 C C . GLY A 1 181 ? 19.547 17.5 8.258 1 98.19 181 GLY A C 1
ATOM 1432 O O . GLY A 1 181 ? 19.312 16.828 9.258 1 98.19 181 GLY A O 1
ATOM 1433 N N . LEU A 1 182 ? 18.703 17.594 7.27 1 98.62 182 LEU A N 1
ATOM 1434 C CA . LEU A 1 182 ? 17.406 16.953 7.344 1 98.62 182 LEU A CA 1
ATOM 1435 C C . LEU A 1 182 ? 17.547 15.438 7.453 1 98.62 182 LEU A C 1
ATOM 1437 O O . LEU A 1 182 ? 16.891 14.805 8.281 1 98.62 182 LEU A O 1
ATOM 1441 N N . ILE A 1 183 ? 18.391 14.805 6.621 1 98.62 183 ILE A N 1
ATOM 1442 C CA . ILE A 1 183 ? 18.578 13.359 6.598 1 98.62 183 ILE A CA 1
ATOM 1443 C C . ILE A 1 183 ? 19.016 12.875 7.977 1 98.62 183 ILE A C 1
ATOM 1445 O O . ILE A 1 183 ? 18.453 11.93 8.516 1 98.62 183 ILE A O 1
ATOM 1449 N N . GLU A 1 184 ? 19.984 13.547 8.555 1 98.38 184 GLU A N 1
ATOM 1450 C CA . GLU A 1 184 ? 20.484 13.172 9.875 1 98.38 184 GLU A CA 1
ATOM 1451 C C . GLU A 1 184 ? 19.391 13.297 10.938 1 98.38 184 GLU A C 1
ATOM 1453 O O . GLU A 1 184 ? 19.281 12.438 11.812 1 98.38 184 GLU A O 1
ATOM 1458 N N . ALA A 1 185 ? 18.656 14.383 10.867 1 98.56 185 ALA A N 1
ATOM 1459 C CA . ALA A 1 185 ? 17.562 14.586 11.82 1 98.56 185 ALA A CA 1
ATOM 1460 C C . ALA A 1 185 ? 16.547 13.453 11.742 1 98.56 185 ALA A C 1
ATOM 1462 O O . ALA A 1 185 ? 16.062 12.977 12.766 1 98.56 185 ALA A O 1
ATOM 1463 N N . LEU A 1 186 ? 16.234 13.023 10.547 1 98.69 186 LEU A N 1
ATOM 1464 C CA . LEU A 1 186 ? 15.242 11.977 10.352 1 98.69 186 LEU A CA 1
ATOM 1465 C C . LEU A 1 186 ? 15.797 10.617 10.758 1 98.69 186 LEU A C 1
ATOM 1467 O O . LEU A 1 186 ? 15.078 9.789 11.328 1 98.69 186 LEU A O 1
ATOM 1471 N N . GLN A 1 187 ? 17.031 10.344 10.422 1 98.38 187 GLN A N 1
ATOM 1472 C CA . GLN A 1 187 ? 17.656 9.094 10.844 1 98.38 187 GLN A CA 1
ATOM 1473 C C . GLN A 1 187 ? 17.625 8.938 12.359 1 98.38 187 GLN A C 1
ATOM 1475 O O . GLN A 1 187 ? 17.422 7.828 12.867 1 98.38 187 GLN A O 1
ATOM 1480 N N . ALA A 1 188 ? 17.797 10.039 13 1 98.12 188 ALA A N 1
ATOM 1481 C CA . ALA A 1 188 ? 17.844 10.016 14.461 1 98.12 188 ALA A CA 1
ATOM 1482 C C . ALA A 1 188 ? 16.5 9.594 15.039 1 98.12 188 ALA A C 1
ATOM 1484 O O . ALA A 1 188 ? 16.422 9.133 16.188 1 98.12 188 ALA A O 1
ATOM 1485 N N . GLU A 1 189 ? 15.406 9.734 14.297 1 97.88 189 GLU A N 1
ATOM 1486 C CA . GLU A 1 189 ? 14.062 9.492 14.812 1 97.88 189 GLU A CA 1
ATOM 1487 C C . GLU A 1 189 ? 13.586 8.086 14.469 1 97.88 189 GLU A C 1
ATOM 1489 O O . GLU A 1 189 ? 12.531 7.652 14.922 1 97.88 189 GLU A O 1
ATOM 1494 N N . SER A 1 190 ? 14.289 7.277 13.641 1 97.06 190 SER A N 1
ATOM 1495 C CA . SER A 1 190 ? 13.914 5.93 13.227 1 97.06 190 SER A CA 1
ATOM 1496 C C . SER A 1 190 ? 12.469 5.883 12.719 1 97.06 190 SER A C 1
ATOM 1498 O O . SER A 1 190 ? 11.648 5.121 13.234 1 97.06 190 SER A O 1
ATOM 1500 N N . ILE A 1 191 ? 12.219 6.59 11.672 1 98.5 191 ILE A N 1
ATOM 1501 C CA . ILE A 1 191 ? 10.891 6.785 11.109 1 98.5 191 ILE A CA 1
ATOM 1502 C C . ILE A 1 191 ? 10.391 5.48 10.492 1 98.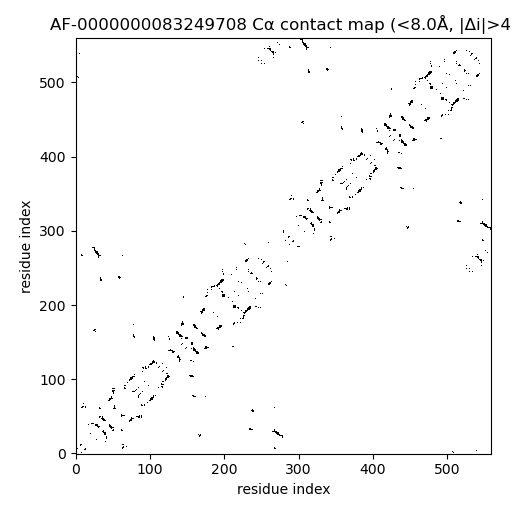5 191 ILE A C 1
ATOM 1504 O O . ILE A 1 191 ? 11.086 4.863 9.688 1 98.5 191 ILE A O 1
ATOM 1508 N N . ASP A 1 192 ? 9.18 5.039 10.891 1 98.56 192 ASP A N 1
ATOM 1509 C CA . ASP A 1 192 ? 8.531 3.885 10.281 1 98.56 192 ASP A CA 1
ATOM 1510 C C . ASP A 1 192 ? 7.82 4.281 8.992 1 98.56 192 ASP A C 1
ATOM 1512 O O . ASP A 1 192 ? 8.062 3.691 7.934 1 98.56 192 ASP A O 1
ATOM 1516 N N . LEU A 1 193 ? 6.996 5.258 9.109 1 98.81 193 LEU A N 1
ATOM 1517 C CA . LEU A 1 193 ? 6.172 5.73 8.008 1 98.81 193 LEU A CA 1
ATOM 1518 C C . LEU A 1 193 ? 6.453 7.199 7.707 1 98.81 193 LEU A C 1
ATOM 1520 O O . LEU A 1 193 ? 6.219 8.062 8.555 1 98.81 193 LEU A O 1
ATOM 1524 N N . GLY A 1 194 ? 7.012 7.488 6.562 1 98.88 194 GLY A N 1
ATOM 1525 C CA . GLY A 1 194 ? 7.262 8.859 6.133 1 98.88 194 GLY A CA 1
ATOM 1526 C C . GLY A 1 194 ? 6.316 9.32 5.039 1 98.88 194 GLY A C 1
ATOM 1527 O O . GLY A 1 194 ? 6.078 8.602 4.066 1 98.88 194 GLY A O 1
ATOM 1528 N N . MET A 1 195 ? 5.723 10.477 5.176 1 98.94 195 MET A N 1
ATOM 1529 C CA . MET A 1 195 ? 4.828 11.07 4.188 1 98.94 195 MET A CA 1
ATOM 1530 C C . MET A 1 195 ? 5.418 12.359 3.623 1 98.94 195 MET A C 1
ATOM 1532 O O . MET A 1 195 ? 5.652 13.32 4.363 1 98.94 195 MET A O 1
ATOM 1536 N N . LEU A 1 196 ? 5.645 12.391 2.314 1 98.94 196 LEU A N 1
ATOM 1537 C CA . LEU A 1 196 ? 6.488 13.422 1.715 1 98.94 196 LEU A CA 1
ATOM 1538 C C . LEU A 1 196 ? 5.781 14.078 0.534 1 98.94 196 LEU A C 1
ATOM 1540 O O . LEU A 1 196 ? 5.152 13.398 -0.277 1 98.94 196 LEU A O 1
ATOM 1544 N N . PRO A 1 197 ? 5.871 15.406 0.422 1 98.88 197 PRO A N 1
ATOM 1545 C CA . PRO A 1 197 ? 5.363 16.062 -0.789 1 98.88 197 PRO A CA 1
ATOM 1546 C C . PRO A 1 197 ? 6.188 15.719 -2.029 1 98.88 197 PRO A C 1
ATOM 1548 O O . PRO A 1 197 ? 7.41 15.562 -1.939 1 98.88 197 PRO A O 1
ATOM 1551 N N . ILE A 1 198 ? 5.473 15.664 -3.201 1 98.75 198 ILE A N 1
ATOM 1552 C CA . ILE A 1 198 ? 6.238 15.266 -4.375 1 98.75 198 ILE A CA 1
ATOM 1553 C C . ILE A 1 198 ? 5.895 16.172 -5.551 1 98.75 198 ILE A C 1
ATOM 1555 O O . ILE A 1 198 ? 6.23 15.875 -6.699 1 98.75 198 ILE A O 1
ATOM 1559 N N . ASN A 1 199 ? 5.246 17.328 -5.328 1 98.06 199 ASN A N 1
ATOM 1560 C CA . ASN A 1 199 ? 4.75 18.156 -6.422 1 98.06 199 ASN A CA 1
ATOM 1561 C C . ASN A 1 199 ? 5.875 18.953 -7.07 1 98.06 199 ASN A C 1
ATOM 1563 O O . ASN A 1 199 ? 5.727 19.438 -8.195 1 98.06 199 ASN A O 1
ATOM 1567 N N . GLY A 1 200 ? 6.992 19.172 -6.379 1 97.75 200 GLY A N 1
ATOM 1568 C CA . GLY A 1 200 ? 8.156 19.797 -6.977 1 97.75 200 GLY A CA 1
ATOM 1569 C C . GLY A 1 200 ? 8.109 21.312 -6.938 1 97.75 200 GLY A C 1
ATOM 1570 O O . GLY A 1 200 ? 7.34 21.891 -6.172 1 97.75 200 GLY A O 1
ATOM 1571 N N . ARG A 1 201 ? 9.062 21.828 -7.637 1 96.5 201 ARG A N 1
ATOM 1572 C CA . ARG A 1 201 ? 9.242 23.266 -7.781 1 96.5 201 ARG A CA 1
ATOM 1573 C C . ARG A 1 201 ? 9.961 23.609 -9.086 1 96.5 201 ARG A C 1
ATOM 1575 O O . ARG A 1 201 ? 10.742 22.797 -9.594 1 96.5 201 ARG A O 1
ATOM 1582 N N . ASP A 1 202 ? 9.625 24.734 -9.641 1 94.94 202 ASP A N 1
ATOM 1583 C CA . ASP A 1 202 ? 10.336 25.219 -10.82 1 94.94 202 ASP A CA 1
ATOM 1584 C C . ASP A 1 202 ? 10.148 26.734 -10.984 1 94.94 202 ASP A C 1
ATOM 1586 O O . ASP A 1 202 ? 9.305 27.328 -10.328 1 94.94 202 ASP A O 1
ATOM 1590 N N . PRO A 1 203 ? 11.023 27.344 -11.859 1 95.12 203 PRO A N 1
ATOM 1591 C CA . PRO A 1 203 ? 10.977 28.797 -11.992 1 95.12 203 PRO A CA 1
ATOM 1592 C C . PRO A 1 203 ? 9.648 29.312 -12.539 1 95.12 203 PRO A C 1
ATOM 1594 O O . PRO A 1 203 ? 9.258 30.453 -12.281 1 95.12 203 PRO A O 1
ATOM 1597 N N . PHE A 1 204 ? 9 28.516 -13.312 1 95.38 204 PHE A N 1
ATOM 1598 C CA . PHE A 1 204 ? 7.742 28.953 -13.914 1 95.38 204 PHE A CA 1
ATOM 1599 C C . PHE A 1 204 ? 6.637 29.016 -12.867 1 95.38 204 PHE A C 1
ATOM 1601 O O . PHE A 1 204 ? 5.828 29.953 -12.867 1 95.38 204 PHE A O 1
ATOM 1608 N N . ARG A 1 205 ? 6.582 28.016 -11.914 1 94 205 ARG A N 1
ATOM 1609 C CA . ARG A 1 205 ? 5.652 28.062 -10.789 1 94 205 ARG A CA 1
ATOM 1610 C C . ARG A 1 205 ? 6.02 29.172 -9.812 1 94 205 ARG A C 1
ATOM 1612 O O . ARG A 1 205 ? 5.145 29.891 -9.32 1 94 205 ARG A O 1
ATOM 1619 N N . ASN A 1 206 ? 7.305 29.297 -9.617 1 94.62 206 ASN A N 1
ATOM 1620 C CA . ASN A 1 206 ? 7.77 30.375 -8.742 1 94.62 206 ASN A CA 1
ATOM 1621 C C . ASN A 1 206 ? 7.363 31.734 -9.273 1 94.62 206 ASN A C 1
ATOM 1623 O O . ASN A 1 206 ? 7 32.625 -8.5 1 94.62 206 ASN A O 1
ATOM 1627 N N . ALA A 1 207 ? 7.363 31.922 -10.586 1 94.94 207 ALA A N 1
ATOM 1628 C CA . ALA A 1 207 ? 6.984 33.188 -11.227 1 94.94 207 ALA A CA 1
ATOM 1629 C C . ALA A 1 207 ? 5.508 33.5 -10.992 1 94.94 207 ALA A C 1
ATOM 1631 O O . ALA A 1 207 ? 5.094 34.656 -11.062 1 94.94 207 ALA A O 1
ATOM 1632 N N . LYS A 1 208 ? 4.73 32.5 -10.773 1 92.38 208 LYS A N 1
ATOM 1633 C CA . LYS A 1 208 ? 3.312 32.656 -10.469 1 92.38 208 LYS A CA 1
ATOM 1634 C C . LYS A 1 208 ? 3.078 32.688 -8.961 1 92.38 208 LYS A C 1
ATOM 1636 O O . LYS A 1 208 ? 1.952 32.469 -8.492 1 92.38 208 LYS A O 1
ATOM 1641 N N . ASN A 1 209 ? 4.184 32.719 -8.172 1 92 209 ASN A N 1
ATOM 1642 C CA . ASN A 1 209 ? 4.188 32.812 -6.715 1 92 209 ASN A CA 1
ATOM 1643 C C . ASN A 1 209 ? 3.736 31.516 -6.059 1 92 209 ASN A C 1
ATOM 1645 O O . ASN A 1 209 ? 3.076 31.531 -5.016 1 92 209 ASN A O 1
ATOM 1649 N N . ILE A 1 210 ? 3.918 30.453 -6.695 1 93.62 210 ILE A N 1
ATOM 1650 C CA . ILE A 1 210 ? 3.703 29.125 -6.129 1 93.62 210 ILE A CA 1
ATOM 1651 C C . ILE A 1 210 ? 5.008 28.594 -5.539 1 93.62 210 ILE A C 1
ATOM 1653 O O . ILE A 1 210 ? 5.941 28.266 -6.277 1 93.62 210 ILE A O 1
ATO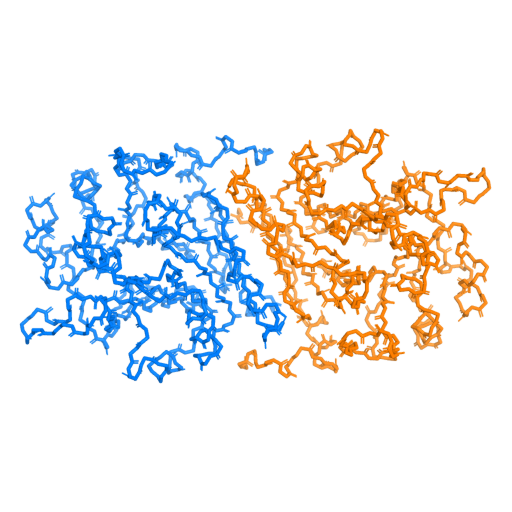M 1657 N N . VAL A 1 211 ? 5 28.562 -4.211 1 94.06 211 VAL A N 1
ATOM 1658 C CA . VAL A 1 211 ? 6.191 28.062 -3.537 1 94.06 211 VAL A CA 1
ATOM 1659 C C . VAL A 1 211 ? 6.254 26.531 -3.66 1 94.06 211 VAL A C 1
ATOM 1661 O O . VAL A 1 211 ? 5.23 25.859 -3.543 1 94.06 211 VAL A O 1
ATOM 1664 N N . GLY A 1 212 ? 7.453 26.047 -3.861 1 95.06 212 GLY A N 1
ATOM 1665 C CA . GLY A 1 212 ? 7.566 24.641 -4.242 1 95.06 212 GLY A CA 1
ATOM 1666 C C . GLY A 1 212 ? 8.016 23.75 -3.104 1 95.06 212 GLY A C 1
ATOM 1667 O O . GLY A 1 212 ? 8.344 24.234 -2.018 1 95.06 212 GLY A O 1
ATOM 1668 N N . ASN A 1 213 ? 7.992 22.453 -3.312 1 98.25 213 ASN A N 1
ATOM 1669 C CA . ASN A 1 213 ? 8.453 21.359 -2.449 1 98.25 213 ASN A CA 1
ATOM 1670 C C . ASN A 1 213 ? 9.453 20.469 -3.162 1 98.25 213 ASN A C 1
ATOM 1672 O O . ASN A 1 213 ? 10.008 20.844 -4.195 1 98.25 213 ASN A O 1
ATOM 1676 N N . MET A 1 214 ? 9.82 19.375 -2.514 1 98.06 214 MET A N 1
ATOM 1677 C CA . MET A 1 214 ? 10.633 18.359 -3.193 1 98.06 214 MET A CA 1
ATOM 1678 C C . MET A 1 214 ? 9.867 17.75 -4.359 1 98.06 214 MET A C 1
ATOM 1680 O O . MET A 1 214 ? 8.633 17.688 -4.336 1 98.06 214 MET A O 1
ATOM 1684 N N . ASN A 1 215 ? 10.578 17.406 -5.438 1 98.25 215 ASN A N 1
ATOM 1685 C CA . ASN A 1 215 ? 9.969 16.578 -6.473 1 98.25 215 ASN A CA 1
ATOM 1686 C C . ASN A 1 215 ? 10.008 15.094 -6.105 1 98.25 215 ASN A C 1
ATOM 1688 O O . ASN A 1 215 ? 10.547 14.727 -5.055 1 98.25 215 ASN A O 1
ATOM 1692 N N . TYR A 1 216 ? 9.43 14.281 -6.977 1 98.62 216 TYR A N 1
ATOM 1693 C CA . TYR A 1 216 ? 9.281 12.867 -6.652 1 98.62 216 TYR A CA 1
ATOM 1694 C C . TYR A 1 216 ? 10.633 12.188 -6.508 1 98.62 216 TYR A C 1
ATOM 1696 O O . TYR A 1 216 ? 10.797 11.273 -5.703 1 98.62 216 TYR A O 1
ATOM 1704 N N . ARG A 1 217 ? 11.672 12.57 -7.297 1 98.56 217 ARG A N 1
ATOM 1705 C CA . ARG A 1 217 ? 13.008 12.008 -7.188 1 98.56 217 ARG A CA 1
ATOM 1706 C C . ARG A 1 217 ? 13.625 12.328 -5.828 1 98.56 217 ARG A C 1
ATOM 1708 O O . ARG A 1 217 ? 14.164 11.445 -5.16 1 98.56 217 ARG A O 1
ATOM 1715 N N . GLU A 1 218 ? 13.531 13.594 -5.457 1 98.75 218 GLU A N 1
ATOM 1716 C CA . GLU A 1 218 ? 14.086 14.031 -4.18 1 98.75 218 GLU A CA 1
ATOM 1717 C C . GLU A 1 218 ? 13.406 13.32 -3.014 1 98.75 218 GLU A C 1
ATOM 1719 O O . GLU A 1 218 ? 14.062 12.914 -2.059 1 98.75 218 GLU A O 1
ATOM 1724 N N . ALA A 1 219 ? 12.117 13.242 -3.051 1 98.88 219 ALA A N 1
ATOM 1725 C CA . ALA A 1 219 ? 11.359 12.57 -1.997 1 98.88 219 ALA A CA 1
ATOM 1726 C C . ALA A 1 219 ? 11.789 11.109 -1.857 1 98.88 219 ALA A C 1
ATOM 1728 O O . ALA A 1 219 ? 11.992 10.625 -0.744 1 98.88 219 ALA A O 1
ATOM 1729 N N . ALA A 1 220 ? 11.906 10.383 -3.021 1 98.69 220 ALA A N 1
ATOM 1730 C CA . ALA A 1 220 ? 12.344 8.992 -3.016 1 98.69 220 ALA A CA 1
ATOM 1731 C C . ALA A 1 220 ? 13.742 8.859 -2.414 1 98.69 220 ALA A C 1
ATOM 1733 O O . ALA A 1 220 ? 13.969 8.016 -1.547 1 98.69 220 ALA A O 1
ATOM 1734 N N . GLU A 1 221 ? 14.633 9.703 -2.863 1 98.75 221 GLU A N 1
ATOM 1735 C CA . GLU A 1 221 ? 16 9.672 -2.363 1 98.75 221 GLU A CA 1
ATOM 1736 C C . GLU A 1 221 ? 16.062 9.961 -0.866 1 98.75 221 GLU A C 1
ATOM 1738 O O . GLU A 1 221 ? 16.812 9.328 -0.132 1 98.75 221 GLU A O 1
ATOM 1743 N N . LEU A 1 222 ? 15.266 10.938 -0.43 1 98.81 222 LEU A N 1
ATOM 1744 C CA . LEU A 1 222 ? 15.219 11.273 0.99 1 98.81 222 LEU A CA 1
ATOM 1745 C C . LEU A 1 222 ? 14.742 10.078 1.811 1 98.81 222 LEU A C 1
ATOM 1747 O O . LEU A 1 222 ? 15.312 9.773 2.861 1 98.81 222 LEU A O 1
ATOM 1751 N N . ALA A 1 223 ? 13.664 9.43 1.381 1 98.69 223 ALA A N 1
ATOM 1752 C CA . ALA A 1 223 ? 13.109 8.281 2.094 1 98.69 223 ALA A CA 1
ATOM 1753 C C . ALA A 1 223 ? 14.156 7.188 2.279 1 98.69 223 ALA A C 1
ATOM 1755 O O . ALA A 1 223 ? 14.258 6.598 3.357 1 98.69 223 ALA A O 1
ATOM 1756 N N . VAL A 1 224 ? 14.906 6.91 1.219 1 98.12 224 VAL A N 1
ATOM 1757 C CA . VAL A 1 224 ? 15.93 5.867 1.246 1 98.12 224 VAL A CA 1
ATOM 1758 C C . VAL A 1 224 ? 17.062 6.289 2.172 1 98.12 224 VAL A C 1
ATOM 1760 O O . VAL A 1 224 ? 17.469 5.527 3.051 1 98.12 224 VAL A O 1
ATOM 1763 N N . ALA A 1 225 ? 17.547 7.535 2.016 1 98.44 225 ALA A N 1
ATOM 1764 C CA . ALA A 1 225 ? 18.672 8.031 2.809 1 98.44 225 ALA A CA 1
ATOM 1765 C C . ALA A 1 225 ? 18.312 8.086 4.289 1 98.44 225 ALA A C 1
ATOM 1767 O O . ALA A 1 225 ? 19.156 7.812 5.148 1 98.44 225 ALA A O 1
ATOM 1768 N N . ALA A 1 226 ? 17.078 8.484 4.59 1 98.44 226 ALA A N 1
ATOM 1769 C CA . ALA A 1 226 ? 16.625 8.633 5.973 1 98.44 226 ALA A CA 1
ATOM 1770 C C . ALA A 1 226 ? 16.312 7.273 6.594 1 98.44 226 ALA A C 1
ATOM 1772 O O . ALA A 1 226 ? 16.188 7.156 7.816 1 98.44 226 ALA A O 1
ATOM 1773 N N . GLY A 1 227 ? 16.109 6.23 5.785 1 97.69 227 GLY A N 1
ATOM 1774 C CA . GLY A 1 227 ? 15.883 4.883 6.281 1 97.69 227 GLY A CA 1
ATOM 1775 C C . GLY A 1 227 ? 14.438 4.621 6.66 1 97.69 227 GLY A C 1
ATOM 1776 O O . GLY A 1 227 ? 14.164 3.896 7.621 1 97.69 227 GLY A O 1
ATOM 1777 N N . PHE A 1 228 ? 13.445 5.277 5.953 1 98.12 228 PHE A N 1
ATOM 1778 C CA . PHE A 1 228 ? 12.039 4.992 6.223 1 98.12 228 PHE A CA 1
ATOM 1779 C C . PHE A 1 228 ? 11.719 3.529 5.949 1 98.12 228 PHE A C 1
ATOM 1781 O O . PHE A 1 228 ? 12.25 2.936 5.012 1 98.12 228 PHE A O 1
ATOM 1788 N N . ASP A 1 229 ? 10.844 2.949 6.75 1 96.88 229 ASP A N 1
ATOM 1789 C CA . ASP A 1 229 ? 10.32 1.629 6.41 1 96.88 229 ASP A CA 1
ATOM 1790 C C . ASP A 1 229 ? 9.391 1.702 5.199 1 96.88 229 ASP A C 1
ATOM 1792 O O . ASP A 1 229 ? 9.516 0.91 4.266 1 96.88 229 ASP A O 1
ATOM 1796 N N . THR A 1 230 ? 8.438 2.584 5.23 1 98.5 230 THR A N 1
ATOM 1797 C CA . THR A 1 230 ? 7.473 2.82 4.16 1 98.5 230 THR A CA 1
ATOM 1798 C C . THR A 1 230 ? 7.344 4.312 3.869 1 98.5 230 THR A C 1
ATOM 1800 O O . THR A 1 230 ? 7.336 5.133 4.789 1 98.5 230 THR A O 1
ATOM 1803 N N . VAL A 1 231 ? 7.309 4.691 2.621 1 98.88 231 VAL A N 1
ATOM 1804 C CA . VAL A 1 231 ? 7.156 6.094 2.248 1 98.88 231 VAL A CA 1
ATOM 1805 C C . VAL A 1 231 ? 5.852 6.285 1.478 1 98.88 231 VAL A C 1
ATOM 1807 O O . VAL A 1 231 ? 5.477 5.438 0.663 1 98.88 231 VAL A O 1
ATOM 1810 N N . VAL A 1 232 ? 5.094 7.359 1.753 1 98.94 232 VAL A N 1
ATOM 1811 C CA . VAL A 1 232 ? 3.834 7.75 1.131 1 98.94 232 VAL A CA 1
ATOM 1812 C C . VAL A 1 232 ? 3.977 9.133 0.503 1 98.94 232 VAL A C 1
ATOM 1814 O O . VAL A 1 232 ? 4.359 10.094 1.179 1 98.94 232 VAL A O 1
ATOM 1817 N N . PRO A 1 233 ? 3.684 9.281 -0.797 1 98.88 233 PRO A N 1
ATOM 1818 C CA . PRO A 1 233 ? 3.711 10.609 -1.405 1 98.88 233 PRO A CA 1
ATOM 1819 C C . PRO A 1 233 ? 2.467 11.43 -1.08 1 98.88 233 PRO A C 1
ATOM 1821 O O . PRO A 1 233 ? 1.374 10.875 -0.939 1 98.88 233 PRO A O 1
ATOM 1824 N N . LEU A 1 234 ? 2.697 12.773 -0.965 1 98.56 234 LEU A N 1
ATOM 1825 C CA . LEU A 1 234 ? 1.63 13.734 -0.706 1 98.56 234 LEU A CA 1
ATOM 1826 C C . LEU A 1 234 ? 1.748 14.938 -1.63 1 98.56 234 LEU A C 1
ATOM 1828 O O . LEU A 1 234 ? 2.697 15.039 -2.412 1 98.56 234 LEU A O 1
ATOM 1832 N N . HIS A 1 235 ? 0.811 15.852 -1.546 1 98.5 235 HIS A N 1
ATOM 1833 C CA . HIS A 1 235 ? 0.802 17.203 -2.107 1 98.5 235 HIS A CA 1
ATOM 1834 C C . HIS A 1 235 ? 0.879 17.156 -3.631 1 98.5 235 HIS A C 1
ATOM 1836 O O . HIS A 1 235 ? 1.602 17.953 -4.238 1 98.5 235 HIS A O 1
ATOM 1842 N N . TYR A 1 236 ? 0.236 16.234 -4.25 1 97.94 236 TYR A N 1
ATOM 1843 C CA . TYR A 1 236 ? 0.359 16.078 -5.695 1 97.94 236 TYR A CA 1
ATOM 1844 C C . TYR A 1 236 ? -1.006 16.141 -6.371 1 97.94 236 TYR A C 1
ATOM 1846 O O . TYR A 1 236 ? -1.097 16.156 -7.602 1 97.94 236 TYR A O 1
ATOM 1854 N N . ASP A 1 237 ? -2.078 16.328 -5.676 1 97.25 237 ASP A N 1
ATOM 1855 C CA . ASP A 1 237 ? -3.332 15.852 -6.25 1 97.25 237 ASP A CA 1
ATOM 1856 C C . ASP A 1 237 ? -4.379 16.969 -6.277 1 97.25 237 ASP A C 1
ATOM 1858 O O . ASP A 1 237 ? -5.395 16.844 -6.969 1 97.25 237 ASP A O 1
ATOM 1862 N N . MET A 1 238 ? -4.137 18.078 -5.617 1 96.38 238 MET A N 1
ATOM 1863 C CA . MET A 1 238 ? -5.273 18.938 -5.297 1 96.38 238 MET A CA 1
ATOM 1864 C C . MET A 1 238 ? -5.355 20.125 -6.258 1 96.38 238 MET A C 1
ATOM 1866 O O . MET A 1 238 ? -6.449 20.531 -6.648 1 96.38 238 MET A O 1
ATOM 1870 N N . PHE A 1 239 ? -4.211 20.625 -6.59 1 95.19 239 PHE A N 1
ATOM 1871 C CA . PHE A 1 239 ? -4.203 21.828 -7.418 1 95.19 239 PHE A CA 1
ATOM 1872 C C . PHE A 1 239 ? -3.674 21.516 -8.812 1 95.19 239 PHE A C 1
ATOM 1874 O O . PHE A 1 239 ? -2.514 21.141 -8.977 1 95.19 239 PHE A O 1
ATOM 1881 N N . ALA A 1 240 ? -4.457 21.734 -9.852 1 89.38 240 ALA A N 1
ATOM 1882 C CA . ALA A 1 240 ? -4.125 21.375 -11.227 1 89.38 240 ALA A CA 1
ATOM 1883 C C . ALA A 1 240 ? -2.795 22 -11.648 1 89.38 240 ALA A C 1
ATOM 1885 O O . ALA A 1 240 ? -1.998 21.359 -12.336 1 89.38 240 ALA A O 1
ATOM 1886 N N . GLY A 1 241 ? -2.502 23.203 -11.25 1 89.75 241 GLY A N 1
ATOM 1887 C CA . GLY A 1 241 ? -1.28 23.875 -11.656 1 89.75 241 GLY A CA 1
ATOM 1888 C C . GLY A 1 241 ? -0.1 23.578 -10.75 1 89.75 241 GLY A C 1
ATOM 1889 O O . GLY A 1 241 ? 0.999 24.094 -10.961 1 89.75 241 GLY A O 1
ATOM 1890 N N . ASN A 1 242 ? -0.256 22.797 -9.773 1 95.06 242 ASN A N 1
ATOM 1891 C CA . ASN A 1 242 ? 0.762 22.438 -8.789 1 95.06 242 ASN A CA 1
ATOM 1892 C C . ASN A 1 242 ? 0.677 20.969 -8.398 1 95.06 242 ASN A C 1
ATOM 1894 O O . ASN A 1 242 ? 0.703 20.641 -7.211 1 95.06 242 ASN A O 1
ATOM 1898 N N . SER A 1 243 ? 0.512 20.109 -9.406 1 95.31 243 SER A N 1
ATOM 1899 C CA . SER A 1 243 ? 0.283 18.688 -9.195 1 95.31 243 SER A CA 1
ATOM 1900 C C . SER A 1 243 ? 1.416 17.844 -9.781 1 95.31 243 SER A C 1
ATOM 1902 O O . SER A 1 243 ? 2.35 18.391 -10.375 1 95.31 243 SER A O 1
ATOM 1904 N N . GLU A 1 244 ? 1.464 16.641 -9.523 1 97.06 244 GLU A N 1
ATOM 1905 C CA . GLU A 1 244 ? 2.34 15.602 -10.078 1 97.06 244 GLU A CA 1
ATOM 1906 C C . GLU A 1 244 ? 1.623 14.258 -10.172 1 97.06 244 GLU A C 1
ATOM 1908 O O . GLU A 1 244 ? 0.601 14.047 -9.516 1 97.06 244 GLU A O 1
ATOM 1913 N N . HIS A 1 245 ? 2.072 13.375 -11.125 1 97.44 245 HIS A N 1
ATOM 1914 C CA . HIS A 1 245 ? 1.579 12 -11.133 1 97.44 245 HIS A CA 1
ATOM 1915 C C . HIS A 1 245 ? 2.342 11.133 -10.141 1 97.44 245 HIS A C 1
ATOM 1917 O O . HIS A 1 245 ? 3.568 11.031 -10.211 1 97.44 245 HIS A O 1
ATOM 1923 N N . PRO A 1 246 ? 1.584 10.5 -9.203 1 98.5 246 PRO A N 1
ATOM 1924 C CA . PRO A 1 246 ? 2.283 9.672 -8.219 1 98.5 246 PRO A CA 1
ATOM 1925 C C . PRO A 1 246 ? 2.971 8.461 -8.852 1 98.5 246 PRO A C 1
ATOM 1927 O O . PRO A 1 246 ? 3.873 7.879 -8.242 1 98.5 246 PRO A O 1
ATOM 1930 N N . GLY A 1 247 ? 2.602 8.016 -10.078 1 98.75 247 GLY A N 1
ATOM 1931 C CA . GLY A 1 247 ? 3.262 6.926 -10.773 1 98.75 247 GLY A CA 1
ATOM 1932 C C . GLY A 1 247 ? 4.73 7.188 -11.031 1 98.75 247 GLY A C 1
ATOM 1933 O O . GLY A 1 247 ? 5.531 6.25 -11.102 1 98.75 247 GLY A O 1
ATOM 1934 N N . TYR A 1 248 ? 5.113 8.461 -11.242 1 98.62 248 TYR A N 1
ATOM 1935 C CA . TYR A 1 248 ? 6.52 8.805 -11.414 1 98.62 248 TYR A CA 1
ATOM 1936 C C . TYR A 1 248 ? 7.324 8.445 -10.172 1 98.62 248 TYR A C 1
ATOM 1938 O O . TYR A 1 248 ? 8.453 7.957 -10.273 1 98.62 248 TYR A O 1
ATOM 1946 N N . PHE A 1 249 ? 6.699 8.75 -9.039 1 98.81 249 PHE A N 1
ATOM 1947 C CA . PHE A 1 249 ? 7.305 8.414 -7.754 1 98.81 249 PHE A CA 1
ATOM 1948 C C . PHE A 1 249 ? 7.488 6.906 -7.621 1 98.81 249 PHE A C 1
ATOM 1950 O O . PHE A 1 249 ? 8.57 6.434 -7.262 1 98.81 249 PHE A O 1
ATOM 1957 N N . VAL A 1 250 ? 6.496 6.102 -7.977 1 98.81 250 VAL A N 1
ATOM 1958 C CA . VAL A 1 250 ? 6.504 4.645 -7.887 1 98.81 250 VAL A CA 1
ATOM 1959 C C . VAL A 1 250 ? 7.551 4.07 -8.836 1 98.81 250 VAL A C 1
ATOM 1961 O O . VAL A 1 250 ? 8.344 3.207 -8.453 1 98.81 250 VAL A O 1
ATOM 1964 N N . ASP A 1 251 ? 7.605 4.531 -10.047 1 98.69 251 ASP A N 1
ATOM 1965 C CA . ASP A 1 251 ? 8.539 4.008 -11.039 1 98.69 251 ASP A CA 1
ATOM 1966 C C . ASP A 1 251 ? 9.977 4.348 -10.672 1 98.69 251 ASP A C 1
ATOM 1968 O O . ASP A 1 251 ? 10.891 3.559 -10.922 1 98.69 251 ASP A O 1
ATOM 1972 N N . TYR A 1 252 ? 10.172 5.547 -10.109 1 98.69 252 TYR A N 1
ATOM 1973 C CA . TYR A 1 252 ? 11.523 5.895 -9.68 1 98.69 252 TYR A CA 1
ATOM 1974 C C . TYR A 1 252 ? 12.031 4.914 -8.625 1 98.69 252 TYR A C 1
ATOM 1976 O O . TYR A 1 252 ? 13.156 4.426 -8.719 1 98.69 252 TYR A O 1
ATOM 1984 N N . LEU A 1 253 ? 11.188 4.648 -7.633 1 98.44 253 LEU A N 1
ATOM 1985 C CA . LEU A 1 253 ? 11.562 3.676 -6.609 1 98.44 253 LEU A CA 1
ATOM 1986 C C . LEU A 1 253 ? 11.758 2.293 -7.223 1 98.44 253 LEU A C 1
ATOM 1988 O O . LEU A 1 253 ? 12.734 1.606 -6.914 1 98.44 253 LEU A O 1
ATOM 1992 N N . TYR A 1 254 ? 10.859 1.877 -8.094 1 97.69 254 TYR A N 1
ATOM 1993 C CA . TYR A 1 254 ? 10.914 0.573 -8.742 1 97.69 254 TYR A CA 1
ATOM 1994 C C . TYR A 1 254 ? 12.234 0.391 -9.484 1 97.69 254 TYR A C 1
ATOM 1996 O O . TYR A 1 254 ? 12.852 -0.672 -9.406 1 97.69 254 TYR A O 1
ATOM 2004 N N . ASP A 1 255 ? 12.719 1.431 -10.164 1 97.69 255 ASP A N 1
ATOM 2005 C CA . ASP A 1 255 ? 13.906 1.357 -11.008 1 97.69 255 ASP A CA 1
ATOM 2006 C C . ASP A 1 255 ? 15.18 1.419 -10.172 1 97.69 255 ASP A C 1
ATOM 2008 O O . ASP A 1 255 ? 16.172 0.754 -10.484 1 97.69 255 ASP A O 1
ATOM 2012 N N . ARG A 1 256 ? 15.156 2.18 -9.078 1 97.62 256 ARG A N 1
ATOM 2013 C CA . ARG A 1 256 ? 16.406 2.506 -8.414 1 97.62 256 ARG A CA 1
ATOM 2014 C C . ARG A 1 256 ? 16.516 1.817 -7.055 1 97.62 256 ARG A C 1
ATOM 2016 O O . ARG A 1 256 ? 17.609 1.508 -6.59 1 97.62 256 ARG A O 1
ATOM 2023 N N . TYR A 1 257 ? 15.391 1.689 -6.457 1 97.5 257 TYR A N 1
ATOM 2024 C CA . TYR A 1 257 ? 15.336 1.108 -5.121 1 97.5 257 TYR A CA 1
ATOM 2025 C C . TYR A 1 257 ? 14.18 0.117 -5.004 1 97.5 257 TYR A C 1
ATOM 2027 O O . TYR A 1 257 ? 13.289 0.289 -4.172 1 97.5 257 TYR A O 1
ATOM 2035 N N . PRO A 1 258 ? 14.203 -0.987 -5.762 1 95.81 258 PRO A N 1
ATOM 2036 C CA . PRO A 1 258 ? 13.055 -1.874 -5.945 1 95.81 258 PRO A CA 1
ATOM 2037 C C . PRO A 1 258 ? 12.633 -2.572 -4.652 1 95.81 258 PRO A C 1
ATOM 2039 O O . PRO A 1 258 ? 11.57 -3.191 -4.598 1 95.81 258 PRO A O 1
ATOM 2042 N N . THR A 1 259 ? 13.469 -2.488 -3.557 1 96.19 259 THR A N 1
ATOM 2043 C CA . THR A 1 259 ? 13.109 -3.123 -2.295 1 96.19 259 THR A CA 1
ATOM 2044 C C . THR A 1 259 ? 12.492 -2.107 -1.339 1 96.19 259 THR A C 1
ATOM 2046 O O . THR A 1 259 ? 12.047 -2.467 -0.246 1 96.19 259 THR A O 1
ATOM 2049 N N . ARG A 1 260 ? 12.453 -0.808 -1.687 1 96.56 260 ARG A N 1
ATOM 2050 C CA . ARG A 1 260 ? 11.867 0.216 -0.826 1 96.56 260 ARG A CA 1
ATOM 2051 C C . ARG A 1 260 ? 10.344 0.186 -0.891 1 96.56 260 ARG A C 1
ATOM 2053 O O . ARG A 1 260 ? 9.766 0.302 -1.971 1 96.56 260 ARG A O 1
ATOM 2060 N N . LYS A 1 261 ? 9.773 0.034 0.292 1 98.25 261 LYS A N 1
ATOM 2061 C CA . LYS A 1 261 ? 8.312 -0.012 0.382 1 98.25 261 LYS A CA 1
ATOM 2062 C C . LYS A 1 261 ? 7.707 1.376 0.199 1 98.25 261 LYS A C 1
ATOM 2064 O O . LYS A 1 261 ? 8.242 2.363 0.713 1 98.25 261 LYS A O 1
ATOM 2069 N N . SER A 1 262 ? 6.594 1.465 -0.521 1 98.69 262 SER A N 1
ATOM 2070 C CA . SER A 1 262 ? 5.816 2.689 -0.688 1 98.69 262 SER A CA 1
ATOM 2071 C C . SER A 1 262 ? 4.324 2.387 -0.798 1 98.69 262 SER A C 1
ATOM 2073 O O . SER A 1 262 ? 3.934 1.237 -1.006 1 98.69 262 SER A O 1
ATOM 2075 N N . HIS A 1 263 ? 3.539 3.326 -0.559 1 98.75 263 HIS A N 1
ATOM 2076 C CA . HIS A 1 263 ? 2.092 3.223 -0.714 1 98.75 263 HIS A CA 1
ATOM 2077 C C . HIS A 1 263 ? 1.499 4.527 -1.238 1 98.75 263 HIS A C 1
ATOM 2079 O O . HIS A 1 263 ? 1.709 5.59 -0.65 1 98.75 263 HIS A O 1
ATOM 2085 N N . VAL A 1 264 ? 0.881 4.465 -2.367 1 98.75 264 VAL A N 1
ATOM 2086 C CA . VAL A 1 264 ? 0.095 5.582 -2.875 1 98.75 264 VAL A CA 1
ATOM 2087 C C . VAL A 1 264 ? -1.354 5.449 -2.414 1 98.75 264 VAL A C 1
ATOM 2089 O O . VAL A 1 264 ? -2.053 4.512 -2.809 1 98.75 264 VAL A O 1
ATOM 2092 N N . MET A 1 265 ? -1.775 6.367 -1.627 1 98.25 265 MET A N 1
ATOM 2093 C CA . MET A 1 265 ? -3.117 6.262 -1.062 1 98.25 265 MET A CA 1
ATOM 2094 C C . MET A 1 265 ? -4.172 6.707 -2.07 1 98.25 265 MET A C 1
ATOM 2096 O O . MET A 1 265 ? -4.039 7.77 -2.682 1 98.25 265 MET A O 1
ATOM 2100 N N . ALA A 1 266 ? -5.238 5.879 -2.252 1 97.56 266 ALA A N 1
ATOM 2101 C CA . ALA A 1 266 ? -6.434 6.328 -2.965 1 97.56 266 ALA A CA 1
ATOM 2102 C C . ALA A 1 266 ? -7.121 7.469 -2.223 1 97.56 266 ALA A C 1
ATOM 2104 O O . ALA A 1 266 ? -6.922 7.645 -1.018 1 97.56 266 ALA A O 1
ATOM 2105 N N . ARG A 1 267 ? -7.883 8.258 -2.975 1 96.38 267 ARG A N 1
ATOM 2106 C CA . ARG A 1 267 ? -8.641 9.328 -2.338 1 96.38 267 ARG A CA 1
ATOM 2107 C C . ARG A 1 267 ? -9.539 8.781 -1.237 1 96.38 267 ARG A C 1
ATOM 2109 O O . ARG A 1 267 ? -10.312 7.844 -1.467 1 96.38 267 ARG A O 1
ATOM 2116 N N . PHE A 1 268 ? -9.367 9.242 -0.012 1 96.88 268 PHE A N 1
ATOM 2117 C CA . PHE A 1 268 ? -10.211 9.039 1.159 1 96.88 268 PHE A CA 1
ATOM 2118 C C . PHE A 1 268 ? -10.062 7.613 1.688 1 96.88 268 PHE A C 1
ATOM 2120 O O . PHE A 1 268 ? -10.852 7.172 2.521 1 96.88 268 PHE A O 1
ATOM 2127 N N . GLU A 1 269 ? -9.031 6.93 1.218 1 96.06 269 GLU A N 1
ATOM 2128 C CA . GLU A 1 269 ? -8.727 5.574 1.661 1 96.06 269 GLU A CA 1
ATOM 2129 C C . GLU A 1 269 ? -8.406 5.539 3.152 1 96.06 269 GLU A C 1
ATOM 2131 O O . GLU A 1 269 ? -7.832 6.484 3.691 1 96.06 269 GLU A O 1
ATOM 2136 N N . ARG A 1 270 ? -8.867 4.492 3.881 1 97.12 270 ARG A N 1
ATOM 2137 C CA . ARG A 1 270 ? -8.234 4.094 5.133 1 97.12 270 ARG A CA 1
ATOM 2138 C C . ARG A 1 270 ? -7.039 3.182 4.879 1 97.12 270 ARG A C 1
ATOM 2140 O O . ARG A 1 270 ? -7.203 2.033 4.461 1 97.12 270 ARG A O 1
ATOM 2147 N N . TYR A 1 271 ? -5.898 3.656 5.062 1 98.06 271 TYR A N 1
ATOM 2148 C CA . TYR A 1 271 ? -4.668 2.877 4.984 1 98.06 271 TYR A CA 1
ATOM 2149 C C . TYR A 1 271 ? -4.211 2.439 6.371 1 98.06 271 TYR A C 1
ATOM 2151 O O . TYR A 1 271 ? -4.02 3.273 7.262 1 98.06 271 TYR A O 1
ATOM 2159 N N . ALA A 1 272 ? -4.074 1.132 6.648 1 98.19 272 ALA A N 1
ATOM 2160 C CA . ALA A 1 272 ? -3.516 0.605 7.891 1 98.19 272 ALA A CA 1
ATOM 2161 C C . ALA A 1 272 ? -2.029 0.296 7.738 1 98.19 272 ALA A C 1
ATOM 2163 O O . ALA A 1 272 ? -1.654 -0.654 7.047 1 98.19 272 ALA A O 1
ATOM 2164 N N . TYR A 1 273 ? -1.182 1.111 8.281 1 98.56 273 TYR A N 1
ATOM 2165 C CA . TYR A 1 273 ? 0.227 0.75 8.398 1 98.56 273 TYR A CA 1
ATOM 2166 C C . TYR A 1 273 ? 0.437 -0.305 9.477 1 98.56 273 TYR A C 1
ATOM 2168 O O . TYR A 1 273 ? -0.043 -0.154 10.602 1 98.56 273 TYR A O 1
ATOM 2176 N N . VAL A 1 274 ? 1.108 -1.348 9.156 1 98.19 274 VAL A N 1
ATOM 2177 C CA . VAL A 1 274 ? 1.35 -2.457 10.07 1 98.19 274 VAL A CA 1
ATOM 2178 C C . VAL A 1 274 ? 2.85 -2.627 10.297 1 98.19 274 VAL A C 1
ATOM 2180 O O . VAL A 1 274 ? 3.576 -3.039 9.383 1 98.19 274 VAL A O 1
ATOM 2183 N N . SER A 1 275 ? 3.316 -2.297 11.484 1 96.38 275 SER A N 1
ATOM 2184 C CA . SER A 1 275 ? 4.723 -2.496 11.812 1 96.38 275 SER A CA 1
ATOM 2185 C C . SER A 1 275 ? 5.035 -3.971 12.039 1 96.38 275 SER A C 1
ATOM 2187 O O . SER A 1 275 ? 4.125 -4.785 12.195 1 96.38 275 SER A O 1
ATOM 2189 N N . ALA A 1 276 ? 6.316 -4.301 12.039 1 92.88 276 ALA A N 1
ATOM 2190 C CA . ALA A 1 276 ? 6.73 -5.672 12.336 1 92.88 276 ALA A CA 1
ATOM 2191 C C . ALA A 1 276 ? 6.266 -6.098 13.727 1 92.88 276 ALA A C 1
ATOM 2193 O O . ALA A 1 276 ? 5.93 -7.262 13.945 1 92.88 276 ALA A O 1
ATOM 2194 N N . ALA A 1 277 ? 6.184 -5.168 14.633 1 92.25 277 ALA A N 1
ATOM 2195 C CA . ALA A 1 277 ? 5.809 -5.457 16.016 1 92.25 277 ALA A CA 1
ATOM 2196 C C . ALA A 1 277 ? 4.348 -5.902 16.109 1 92.25 277 ALA A C 1
ATOM 2198 O O . ALA A 1 277 ? 3.99 -6.707 16.969 1 92.25 277 ALA A O 1
ATOM 2199 N N . ALA A 1 278 ? 3.537 -5.402 15.172 1 94.5 278 ALA A N 1
ATOM 2200 C CA . ALA A 1 278 ? 2.115 -5.734 15.18 1 94.5 278 ALA A CA 1
ATOM 2201 C C . ALA A 1 278 ? 1.887 -7.184 14.766 1 94.5 278 ALA A C 1
ATOM 2203 O O . ALA A 1 278 ? 0.803 -7.734 14.977 1 94.5 278 ALA A O 1
ATOM 2204 N N . LEU A 1 279 ? 2.852 -7.863 14.156 1 93.88 279 LEU A N 1
ATOM 2205 C CA . LEU A 1 279 ? 2.723 -9.203 13.594 1 93.88 279 LEU A CA 1
ATOM 2206 C C . LEU A 1 279 ? 3.555 -10.211 14.383 1 93.88 279 LEU A C 1
ATOM 2208 O O . LEU A 1 279 ? 4.02 -11.203 13.828 1 93.88 279 LEU A O 1
ATOM 2212 N N . ARG A 1 280 ? 3.836 -10 15.594 1 90.56 280 ARG A N 1
ATOM 2213 C CA . ARG A 1 280 ? 4.574 -10.906 16.469 1 90.56 280 ARG A CA 1
ATOM 2214 C C . ARG A 1 280 ? 3.668 -11.492 17.547 1 90.56 280 ARG A C 1
ATOM 2216 O O . ARG A 1 280 ? 2.686 -10.867 17.938 1 90.56 280 ARG A O 1
ATOM 2223 N N . MET B 1 1 ? 15.523 -3.598 14.766 1 26.17 1 MET B N 1
ATOM 2224 C CA . MET B 1 1 ? 16.109 -4.168 13.562 1 26.17 1 MET B CA 1
ATOM 2225 C C . MET B 1 1 ? 15.68 -3.396 12.32 1 26.17 1 MET B C 1
ATOM 2227 O O . MET B 1 1 ? 14.492 -3.303 12.023 1 26.17 1 MET B O 1
ATOM 2231 N N . THR B 1 2 ? 16.406 -2.422 11.891 1 33.59 2 THR B N 1
ATOM 2232 C CA . THR B 1 2 ? 16.219 -1.522 10.758 1 33.59 2 THR B CA 1
ATOM 2233 C C . THR B 1 2 ? 15.969 -2.312 9.477 1 33.59 2 THR B C 1
ATOM 2235 O O . THR B 1 2 ? 16.656 -3.293 9.195 1 33.59 2 THR B O 1
ATOM 2238 N N . ASN B 1 3 ? 14.789 -2.377 8.891 1 41.59 3 ASN B N 1
ATOM 2239 C CA . ASN B 1 3 ? 14.508 -3.055 7.633 1 41.59 3 ASN B CA 1
ATOM 2240 C C . ASN B 1 3 ? 15.547 -2.717 6.57 1 41.59 3 ASN B C 1
ATOM 2242 O O . ASN B 1 3 ? 15.391 -1.745 5.828 1 41.59 3 ASN B O 1
ATOM 2246 N N . THR B 1 4 ? 16.719 -2.871 6.891 1 45.66 4 THR B N 1
ATOM 2247 C CA . THR B 1 4 ? 17.734 -2.75 5.855 1 45.66 4 THR B CA 1
ATOM 2248 C C . THR B 1 4 ? 17.484 -3.744 4.727 1 45.66 4 THR B C 1
ATOM 2250 O O . THR B 1 4 ? 17.125 -4.895 4.973 1 45.66 4 THR B O 1
ATOM 2253 N N . PRO B 1 5 ? 17.422 -3.232 3.477 1 51.62 5 PRO B N 1
ATOM 2254 C CA . PRO B 1 5 ? 17.203 -4.039 2.273 1 51.62 5 PRO B CA 1
ATOM 2255 C C . PRO B 1 5 ? 17.766 -5.449 2.396 1 51.62 5 PRO B C 1
ATOM 2257 O O . PRO B 1 5 ? 17.188 -6.402 1.869 1 51.62 5 PRO B O 1
ATOM 2260 N N . HIS B 1 6 ? 18.859 -5.602 3.16 1 52.66 6 HIS B N 1
ATOM 2261 C CA . HIS B 1 6 ? 19.578 -6.867 3.246 1 52.66 6 HIS B CA 1
ATOM 2262 C C . HIS B 1 6 ? 18.812 -7.883 4.094 1 52.66 6 HIS B C 1
ATOM 2264 O O . HIS B 1 6 ? 19.172 -9.055 4.137 1 52.66 6 HIS B O 1
ATOM 2270 N N . THR B 1 7 ? 17.609 -7.41 4.559 1 66 7 THR B N 1
ATOM 2271 C CA . THR B 1 7 ? 17.031 -8.273 5.582 1 66 7 THR B CA 1
ATOM 2272 C C . THR B 1 7 ? 15.805 -9.016 5.035 1 66 7 THR B C 1
ATOM 2274 O O . THR B 1 7 ? 15.148 -9.758 5.766 1 66 7 THR B O 1
ATOM 2277 N N . ARG B 1 8 ? 15.648 -9.062 3.74 1 87.75 8 ARG B N 1
ATOM 2278 C CA . ARG B 1 8 ? 14.453 -9.742 3.256 1 87.75 8 ARG B CA 1
ATOM 2279 C C . ARG B 1 8 ? 14.82 -10.906 2.34 1 87.75 8 ARG B C 1
ATOM 2281 O O . ARG B 1 8 ? 14.156 -11.133 1.326 1 87.75 8 ARG B O 1
ATOM 2288 N N . ILE B 1 9 ? 15.984 -11.562 2.65 1 92.94 9 ILE B N 1
ATOM 2289 C CA . ILE B 1 9 ? 16.375 -12.664 1.786 1 92.94 9 ILE B CA 1
ATOM 2290 C C . ILE B 1 9 ? 16.906 -13.82 2.635 1 92.94 9 ILE B C 1
ATOM 2292 O O . ILE B 1 9 ? 17.141 -13.656 3.834 1 92.94 9 ILE B O 1
ATOM 2296 N N . GLY B 1 10 ? 17.062 -14.93 1.977 1 94.12 10 GLY B N 1
ATOM 2297 C CA . GLY B 1 10 ? 17.672 -16.094 2.604 1 94.12 10 GLY B CA 1
ATOM 2298 C C . GLY B 1 10 ? 16.922 -16.578 3.828 1 94.12 10 GLY B C 1
ATOM 2299 O O . GLY B 1 10 ? 15.688 -16.578 3.836 1 94.12 10 GLY B O 1
ATOM 2300 N N . GLU B 1 11 ? 17.641 -17.016 4.793 1 94.12 11 GLU B N 1
ATOM 2301 C CA . GLU B 1 11 ? 17.062 -17.562 6.016 1 94.12 11 GLU B CA 1
ATOM 2302 C C . GLU B 1 11 ? 16.281 -16.516 6.781 1 94.12 11 GLU B C 1
ATOM 2304 O O . GLU B 1 11 ? 15.281 -16.828 7.441 1 94.12 11 GLU B O 1
ATOM 2309 N N . ALA B 1 12 ? 16.734 -15.305 6.625 1 94.56 12 ALA B N 1
ATOM 2310 C CA . ALA B 1 12 ? 16.031 -14.227 7.305 1 94.56 12 ALA B CA 1
ATOM 2311 C C . ALA B 1 12 ? 14.602 -14.102 6.797 1 94.56 12 ALA B C 1
ATOM 2313 O O . ALA B 1 12 ? 13.68 -13.852 7.574 1 94.56 12 ALA B O 1
ATOM 2314 N N . LEU B 1 13 ? 14.391 -14.25 5.469 1 96.25 13 LEU B N 1
ATOM 2315 C CA . LEU B 1 13 ? 13.055 -14.195 4.883 1 96.25 13 LEU B CA 1
ATOM 2316 C C . LEU B 1 13 ? 12.195 -15.359 5.379 1 96.25 13 LEU B C 1
ATOM 2318 O O . LEU B 1 13 ? 11.031 -15.164 5.73 1 96.25 13 LEU B O 1
ATOM 2322 N N . ILE B 1 14 ? 12.758 -16.562 5.445 1 96.06 14 ILE B N 1
ATOM 2323 C CA . ILE B 1 14 ? 12.031 -17.75 5.902 1 96.06 14 ILE B CA 1
ATOM 2324 C C . ILE B 1 14 ? 11.648 -17.578 7.371 1 96.06 14 ILE B C 1
ATOM 2326 O O . ILE B 1 14 ? 10.516 -17.891 7.766 1 96.06 14 ILE B O 1
ATOM 2330 N N . ARG B 1 15 ? 12.609 -17.094 8.141 1 95.25 15 ARG B N 1
ATOM 2331 C CA . ARG B 1 15 ? 12.328 -16.828 9.547 1 95.25 15 ARG B CA 1
ATOM 2332 C C . ARG B 1 15 ? 11.211 -15.805 9.711 1 95.25 15 ARG B C 1
ATOM 2334 O O . ARG B 1 15 ? 10.352 -15.945 10.578 1 95.25 15 ARG B O 1
ATOM 2341 N N . GLU B 1 16 ? 11.25 -14.773 8.891 1 95.94 16 GLU B N 1
ATOM 2342 C CA . GLU B 1 16 ? 10.18 -13.781 8.945 1 95.94 16 GLU B CA 1
ATOM 2343 C C . GLU B 1 16 ? 8.82 -14.422 8.672 1 95.94 16 GLU B C 1
ATOM 2345 O O . GLU B 1 16 ? 7.855 -14.172 9.391 1 95.94 16 GLU B O 1
ATOM 2350 N N . ILE B 1 17 ? 8.734 -15.219 7.633 1 97 17 ILE B N 1
ATOM 2351 C CA . ILE B 1 17 ? 7.484 -15.891 7.277 1 97 17 ILE B CA 1
ATOM 2352 C C . ILE B 1 17 ? 7.02 -16.766 8.445 1 97 17 ILE B C 1
ATOM 2354 O O . ILE B 1 17 ? 5.852 -16.719 8.836 1 97 17 ILE B O 1
ATOM 2358 N N . ASP B 1 18 ? 7.906 -17.5 9.062 1 96.5 18 ASP B N 1
ATOM 2359 C CA . ASP B 1 18 ? 7.578 -18.438 10.133 1 96.5 18 ASP B CA 1
ATOM 2360 C C . ASP B 1 18 ? 7.109 -17.703 11.383 1 96.5 18 ASP B C 1
ATOM 2362 O O . ASP B 1 18 ? 6.191 -18.141 12.07 1 96.5 18 ASP B O 1
ATOM 2366 N N . GLU B 1 19 ? 7.766 -16.562 11.648 1 96.38 19 GLU B N 1
ATOM 2367 C CA . GLU B 1 19 ? 7.543 -15.883 12.914 1 96.38 19 GLU B CA 1
ATOM 2368 C C . GLU B 1 19 ? 6.375 -14.906 12.82 1 96.38 19 GLU B C 1
ATOM 2370 O O . GLU B 1 19 ? 5.855 -14.445 13.844 1 96.38 19 GLU B O 1
ATOM 2375 N N . THR B 1 20 ? 5.973 -14.578 11.602 1 97.25 20 THR B N 1
ATOM 2376 C CA . THR B 1 20 ? 4.863 -13.648 11.422 1 97.25 20 THR B CA 1
ATOM 2377 C C . THR B 1 20 ? 3.557 -14.258 11.914 1 97.25 20 THR B C 1
ATOM 2379 O O . THR B 1 20 ? 3.201 -15.375 11.523 1 97.25 20 THR B O 1
ATOM 2382 N N . ARG B 1 21 ? 2.902 -13.617 12.852 1 97.19 21 ARG B N 1
ATOM 2383 C CA . ARG B 1 21 ? 1.56 -13.969 13.305 1 97.19 21 ARG B CA 1
ATOM 2384 C C . ARG B 1 21 ? 0.516 -13.039 12.688 1 97.19 21 ARG B C 1
ATOM 2386 O O . ARG B 1 21 ? 0.58 -11.82 12.867 1 97.19 21 ARG B O 1
ATOM 2393 N N . VAL B 1 22 ? -0.428 -13.562 11.992 1 96.88 22 VAL B N 1
ATOM 2394 C CA . VAL B 1 22 ? -1.379 -12.773 11.211 1 96.88 22 VAL B CA 1
ATOM 2395 C C . VAL B 1 22 ? -2.746 -12.797 11.891 1 96.88 22 VAL B C 1
ATOM 2397 O O . VAL B 1 22 ? -3.453 -13.805 11.844 1 96.88 22 VAL B O 1
ATOM 2400 N N . PRO B 1 23 ? -3.182 -11.711 12.477 1 94.75 23 PRO B N 1
ATOM 2401 C CA . PRO B 1 23 ? -4.504 -11.68 13.109 1 94.75 23 PRO B CA 1
ATOM 2402 C C . PRO B 1 23 ? -5.633 -11.969 12.125 1 94.75 23 PRO B C 1
ATOM 2404 O O . PRO B 1 23 ? -5.473 -11.773 10.914 1 94.75 23 PRO B O 1
ATOM 2407 N N . TYR B 1 24 ? -6.781 -12.5 12.695 1 96.12 24 TYR B N 1
ATOM 2408 C CA . TYR B 1 24 ? -7.957 -12.75 11.867 1 96.12 24 TYR B CA 1
ATOM 2409 C C . TYR B 1 24 ? -8.359 -11.492 11.102 1 96.12 24 TYR B C 1
ATOM 2411 O O . TYR B 1 24 ? -8.297 -10.383 11.633 1 96.12 24 TYR B O 1
ATOM 2419 N N . GLY B 1 25 ? -8.781 -11.625 9.875 1 97.56 25 GLY B N 1
ATOM 2420 C CA . GLY B 1 25 ? -9.164 -10.5 9.031 1 97.56 25 GLY B CA 1
ATOM 2421 C C . GLY B 1 25 ? -8.008 -9.914 8.258 1 97.56 25 GLY B C 1
ATOM 2422 O O . GLY B 1 25 ? -8.18 -8.93 7.531 1 97.56 25 GLY B O 1
ATOM 2423 N N . MET B 1 26 ? -6.816 -10.516 8.414 1 98.25 26 MET B N 1
ATOM 2424 C CA . MET B 1 26 ? -5.633 -10.039 7.707 1 98.25 26 MET B CA 1
ATOM 2425 C C . MET B 1 26 ? -4.98 -11.172 6.922 1 98.25 26 MET B C 1
ATOM 2427 O O . MET B 1 26 ? -5.223 -12.352 7.203 1 98.25 26 MET B O 1
ATOM 2431 N N . LEU B 1 27 ? -4.207 -10.836 5.934 1 98.75 27 LEU B N 1
ATOM 2432 C CA . LEU B 1 27 ? -3.25 -11.719 5.266 1 98.75 27 LEU B CA 1
ATOM 2433 C C . LEU B 1 27 ? -1.867 -11.078 5.219 1 98.75 27 LEU B C 1
ATOM 2435 O O . LEU B 1 27 ? -1.744 -9.867 5.004 1 98.75 27 LEU B O 1
ATOM 2439 N N . ALA B 1 28 ? -0.848 -11.844 5.504 1 98.62 28 ALA B N 1
ATOM 2440 C CA . ALA B 1 28 ? 0.515 -11.438 5.168 1 98.62 28 ALA B CA 1
ATOM 2441 C C . ALA B 1 28 ? 0.944 -12.023 3.824 1 98.62 28 ALA B C 1
ATOM 2443 O O . ALA B 1 28 ? 0.814 -13.227 3.594 1 98.62 28 ALA B O 1
ATOM 2444 N N . ILE B 1 29 ? 1.388 -11.195 2.889 1 98.75 29 ILE B N 1
ATOM 2445 C CA . ILE B 1 29 ? 1.795 -11.609 1.55 1 98.75 29 ILE B CA 1
ATOM 2446 C C . ILE B 1 29 ? 3.242 -11.195 1.299 1 98.75 29 ILE B C 1
ATOM 2448 O O . ILE B 1 29 ? 3.613 -10.039 1.536 1 98.75 29 ILE B O 1
ATOM 2452 N N . TRP B 1 30 ? 4.078 -12.109 0.926 1 98.44 30 TRP B N 1
ATOM 2453 C CA . TRP B 1 30 ? 5.43 -11.812 0.468 1 98.44 30 TRP B CA 1
ATOM 2454 C C . TRP B 1 30 ? 5.527 -11.93 -1.049 1 98.44 30 TRP B C 1
ATOM 2456 O O . TRP B 1 30 ? 5.105 -12.93 -1.63 1 98.44 30 TRP B O 1
ATOM 2466 N N . PHE B 1 31 ? 6.047 -10.898 -1.639 1 98.25 31 PHE B N 1
ATOM 2467 C CA . PHE B 1 31 ? 6.254 -10.859 -3.082 1 98.25 31 PHE B CA 1
ATOM 2468 C C . PHE B 1 31 ? 7.621 -11.422 -3.451 1 98.25 31 PHE B C 1
ATOM 2470 O O . PHE B 1 31 ? 8.648 -10.875 -3.055 1 98.25 31 PHE B O 1
ATOM 2477 N N . LEU B 1 32 ? 7.668 -12.492 -4.262 1 97.5 32 LEU B N 1
ATOM 2478 C CA . LEU B 1 32 ? 8.938 -13.117 -4.613 1 97.5 32 LEU B CA 1
ATOM 2479 C C . LEU B 1 32 ? 9.344 -12.758 -6.039 1 97.5 32 LEU B C 1
ATOM 2481 O O . LEU B 1 32 ? 10.422 -13.141 -6.496 1 97.5 32 LEU B O 1
ATOM 2485 N N . GLY B 1 33 ? 8.469 -12.016 -6.75 1 96.81 33 GLY B N 1
ATOM 2486 C CA . GLY B 1 33 ? 8.711 -11.633 -8.133 1 96.81 33 GLY B CA 1
ATOM 2487 C C . GLY B 1 33 ? 7.812 -12.352 -9.117 1 96.81 33 GLY B C 1
ATOM 2488 O O . GLY B 1 33 ? 7.348 -13.461 -8.844 1 96.81 33 GLY B O 1
ATOM 2489 N N . GLN B 1 34 ? 7.531 -11.656 -10.281 1 96.75 34 GLN B N 1
ATOM 2490 C CA . GLN B 1 34 ? 6.684 -12.227 -11.32 1 96.75 34 GLN B CA 1
ATOM 2491 C C . GLN B 1 34 ? 5.27 -12.477 -10.805 1 96.75 34 GLN B C 1
ATOM 2493 O O . GLN B 1 34 ? 4.594 -11.547 -10.352 1 96.75 34 GLN B O 1
ATOM 2498 N N . CYS B 1 35 ? 4.77 -13.672 -10.695 1 97.88 35 CYS B N 1
ATOM 2499 C CA . CYS B 1 35 ? 3.473 -14 -10.109 1 97.88 35 CYS B CA 1
ATOM 2500 C C . CYS B 1 35 ? 3.643 -14.805 -8.828 1 97.88 35 CYS B C 1
ATOM 2502 O O . CYS B 1 35 ? 2.672 -15.352 -8.297 1 97.88 35 CYS B O 1
ATOM 2504 N N . SER B 1 36 ? 4.922 -14.836 -8.359 1 98.56 36 SER B N 1
ATOM 2505 C CA . SER B 1 36 ? 5.25 -15.68 -7.219 1 98.56 36 SER B CA 1
ATOM 2506 C C . SER B 1 36 ? 5.012 -14.953 -5.898 1 98.56 36 SER B C 1
ATOM 2508 O O . SER B 1 36 ? 5.598 -13.898 -5.652 1 98.56 36 SER B O 1
ATOM 2510 N N . ILE B 1 37 ? 4.168 -15.508 -5.039 1 98.75 37 ILE B N 1
ATOM 2511 C CA . ILE B 1 37 ? 3.891 -14.922 -3.73 1 98.75 37 ILE B CA 1
ATOM 2512 C C . ILE B 1 37 ? 3.828 -16.016 -2.674 1 98.75 37 ILE B C 1
ATOM 2514 O O . ILE B 1 37 ? 3.609 -17.188 -2.998 1 98.75 37 ILE B O 1
ATOM 2518 N N . VAL B 1 38 ? 4.078 -15.648 -1.45 1 98.62 38 VAL B N 1
ATOM 2519 C CA . VAL B 1 38 ? 3.717 -16.406 -0.26 1 98.62 38 VAL B CA 1
ATOM 2520 C C . VAL B 1 38 ? 2.557 -15.727 0.459 1 98.62 38 VAL B C 1
ATOM 2522 O O . VAL B 1 38 ? 2.533 -14.5 0.587 1 98.62 38 VAL B O 1
ATOM 2525 N N . VAL B 1 39 ? 1.558 -16.469 0.804 1 98.75 39 VAL B N 1
ATOM 2526 C CA . VAL B 1 39 ? 0.428 -15.953 1.572 1 98.75 39 VAL B CA 1
ATOM 2527 C C . VAL B 1 39 ? 0.334 -16.688 2.906 1 98.75 39 VAL B C 1
ATOM 2529 O O . VAL B 1 39 ? 0.388 -17.922 2.949 1 98.75 39 VAL B O 1
ATOM 2532 N N . LYS B 1 40 ? 0.251 -15.953 3.945 1 98.56 40 LYS B N 1
ATOM 2533 C CA . LYS B 1 40 ? 0.054 -16.531 5.27 1 98.56 40 LYS B CA 1
ATOM 2534 C C . LYS B 1 40 ? -1.183 -15.953 5.945 1 98.56 40 LYS B C 1
ATOM 2536 O O . LYS B 1 40 ? -1.38 -14.734 5.949 1 98.56 40 LYS B O 1
ATOM 2541 N N . GLY B 1 41 ? -1.99 -16.734 6.43 1 97.88 41 GLY B N 1
ATOM 2542 C CA . GLY B 1 41 ? -3.127 -16.453 7.289 1 97.88 41 GLY B CA 1
ATOM 2543 C C . GLY B 1 41 ? -3.312 -17.484 8.391 1 97.88 41 GLY B C 1
ATOM 2544 O O . GLY B 1 41 ? -3.381 -18.688 8.117 1 97.88 41 GLY B O 1
ATOM 2545 N N . GLY B 1 42 ? -3.416 -16.969 9.633 1 94.38 42 GLY B N 1
ATOM 2546 C CA . GLY B 1 42 ? -3.379 -17.938 10.719 1 94.38 42 GLY B CA 1
ATOM 2547 C C . GLY B 1 42 ? -2.145 -18.828 10.68 1 94.38 42 GLY B C 1
ATOM 2548 O O . GLY B 1 42 ? -1.019 -18.328 10.641 1 94.38 42 GLY B O 1
ATOM 2549 N N . ASP B 1 43 ? -2.385 -20.109 10.633 1 92.75 43 ASP B N 1
ATOM 2550 C CA . ASP B 1 43 ? -1.274 -21.062 10.648 1 92.75 43 ASP B CA 1
ATOM 2551 C C . ASP B 1 43 ? -1.01 -21.625 9.25 1 92.75 43 ASP B C 1
ATOM 2553 O O . ASP B 1 43 ? -0.102 -22.438 9.062 1 92.75 43 ASP B O 1
ATOM 2557 N N . VAL B 1 44 ? -1.671 -21.141 8.25 1 97.12 44 VAL B N 1
ATOM 2558 C CA . VAL B 1 44 ? -1.584 -21.672 6.898 1 97.12 44 VAL B CA 1
ATOM 2559 C C . VAL B 1 44 ? -0.591 -20.859 6.078 1 97.12 44 VAL B C 1
ATOM 2561 O O . VAL B 1 44 ? -0.649 -19.625 6.074 1 97.12 44 VAL B O 1
ATOM 2564 N N . VAL B 1 45 ? 0.353 -21.516 5.438 1 98 45 VAL B N 1
ATOM 2565 C CA . VAL B 1 45 ? 1.288 -20.891 4.508 1 98 45 VAL B CA 1
ATOM 2566 C C . VAL B 1 45 ? 1.123 -21.5 3.117 1 98 45 VAL B C 1
ATOM 2568 O O . VAL B 1 45 ? 1.256 -22.719 2.947 1 98 45 VAL B O 1
ATOM 2571 N N . LEU B 1 46 ? 0.84 -20.672 2.135 1 98.25 46 LEU B N 1
ATOM 2572 C CA . LEU B 1 46 ? 0.652 -21.078 0.748 1 98.25 46 LEU B CA 1
ATOM 2573 C C . LEU B 1 46 ? 1.613 -20.328 -0.173 1 98.25 46 LEU B C 1
ATOM 2575 O O . LEU B 1 46 ? 1.822 -19.125 -0.017 1 98.25 46 LEU B O 1
ATOM 2579 N N . TYR B 1 47 ? 2.195 -21.047 -1.056 1 98.69 47 TYR B N 1
ATOM 2580 C CA . TYR B 1 47 ? 2.936 -20.453 -2.162 1 98.69 47 TYR B CA 1
ATOM 2581 C C . TYR B 1 47 ? 2.143 -20.547 -3.459 1 98.69 47 TYR B C 1
ATOM 2583 O O . TYR B 1 47 ? 1.508 -21.562 -3.738 1 98.69 47 TYR B O 1
ATOM 2591 N N . VAL B 1 48 ? 2.121 -19.5 -4.203 1 98.88 48 VAL B N 1
ATOM 2592 C CA . VAL B 1 48 ? 1.568 -19.547 -5.555 1 98.88 48 VAL B CA 1
ATOM 2593 C C . VAL B 1 48 ? 2.686 -19.344 -6.578 1 98.88 48 VAL B C 1
ATOM 2595 O O . VAL B 1 48 ? 3.412 -18.344 -6.523 1 98.88 48 VAL B O 1
ATOM 2598 N N . ASP B 1 49 ? 2.855 -20.297 -7.473 1 98.81 49 ASP B N 1
ATOM 2599 C CA . ASP B 1 49 ? 3.799 -20.234 -8.586 1 98.81 49 ASP B CA 1
ATOM 2600 C C . ASP B 1 49 ? 5.199 -19.859 -8.102 1 98.81 49 ASP B C 1
ATOM 2602 O O . ASP B 1 49 ? 5.812 -18.938 -8.617 1 98.81 49 ASP B O 1
ATOM 2606 N N . PRO B 1 50 ? 5.727 -20.641 -7.109 1 98.38 50 PRO B N 1
ATOM 2607 C CA . PRO B 1 50 ? 7.082 -20.297 -6.672 1 98.38 50 PRO B CA 1
ATOM 2608 C C . PRO B 1 50 ? 8.117 -20.438 -7.785 1 98.38 50 PRO B C 1
ATOM 2610 O O . PRO B 1 50 ? 8.344 -21.547 -8.281 1 98.38 50 PRO B O 1
ATOM 2613 N N . TYR B 1 51 ? 8.68 -19.359 -8.234 1 97.81 51 TYR B N 1
ATOM 2614 C CA . TYR B 1 51 ? 9.727 -19.281 -9.242 1 97.81 51 TYR B CA 1
ATOM 2615 C C . TYR B 1 51 ? 11.055 -18.875 -8.617 1 97.81 51 TYR B C 1
ATOM 2617 O O . TYR B 1 51 ? 11.391 -17.688 -8.578 1 97.81 51 TYR B O 1
ATOM 2625 N N . LEU B 1 52 ? 11.852 -19.891 -8.164 1 97.25 52 LEU B N 1
ATOM 2626 C CA . LEU B 1 52 ? 12.961 -19.578 -7.27 1 97.25 52 LEU B CA 1
ATOM 2627 C C . LEU B 1 52 ? 14.273 -20.109 -7.832 1 97.25 52 LEU B C 1
ATOM 2629 O O . LEU B 1 52 ? 15.32 -19.969 -7.195 1 97.25 52 LEU B O 1
ATOM 2633 N N . SER B 1 53 ? 14.211 -20.703 -8.977 1 95 53 SER B N 1
ATOM 2634 C CA . SER B 1 53 ? 15.461 -21.156 -9.578 1 95 53 SER B CA 1
ATOM 2635 C C . SER B 1 53 ? 16.203 -20 -10.242 1 95 53 SER B C 1
ATOM 2637 O O . SER B 1 53 ? 15.586 -19.125 -10.867 1 95 53 SER B O 1
ATOM 2639 N N . PRO B 1 54 ? 17.469 -20 -10.031 1 91.56 54 PRO B N 1
ATOM 2640 C CA . PRO B 1 54 ? 18.234 -19 -10.781 1 91.56 54 PRO B CA 1
ATOM 2641 C C . PRO B 1 54 ? 18.156 -19.203 -12.289 1 91.56 54 PRO B C 1
ATOM 2643 O O . PRO B 1 54 ? 18.031 -20.344 -12.758 1 91.56 54 PRO B O 1
ATOM 2646 N N . SER B 1 55 ? 18.078 -18.219 -13.016 1 89.75 55 SER B N 1
ATOM 2647 C CA . SER B 1 55 ? 18.016 -18.234 -14.469 1 89.75 55 SER B CA 1
ATOM 2648 C C . SER B 1 55 ? 18.625 -16.969 -15.062 1 89.75 55 SER B C 1
ATOM 2650 O O . SER B 1 55 ? 18.469 -15.875 -14.5 1 89.75 55 SER B O 1
ATOM 2652 N N . PRO B 1 56 ? 19.328 -17.109 -16.125 1 89.94 56 PRO B N 1
ATOM 2653 C CA . PRO B 1 56 ? 19.922 -15.922 -16.766 1 89.94 56 PRO B CA 1
ATOM 2654 C C . PRO B 1 56 ? 18.859 -14.953 -17.281 1 89.94 56 PRO B C 1
ATOM 2656 O O . PRO B 1 56 ? 19.172 -13.805 -17.594 1 89.94 56 PRO B O 1
ATOM 2659 N N . HIS B 1 57 ? 17.656 -15.453 -17.406 1 89.88 57 HIS B N 1
ATOM 2660 C CA . HIS B 1 57 ? 16.594 -14.625 -17.969 1 89.88 57 HIS B CA 1
ATOM 2661 C C . HIS B 1 57 ? 15.945 -13.773 -16.891 1 89.88 57 HIS B C 1
ATOM 2663 O O . HIS B 1 57 ? 15.117 -12.906 -17.188 1 89.88 57 HIS B O 1
ATOM 2669 N N . ARG B 1 58 ? 16.328 -14 -15.672 1 94.62 58 ARG B N 1
ATOM 2670 C CA . ARG B 1 58 ? 15.766 -13.234 -14.555 1 94.62 58 ARG B CA 1
ATOM 2671 C C . ARG B 1 58 ? 16.391 -11.844 -14.484 1 94.62 58 ARG B C 1
ATOM 2673 O O . ARG B 1 58 ? 17.594 -11.688 -14.664 1 94.62 58 ARG B O 1
ATOM 2680 N N . ALA B 1 59 ? 15.562 -10.852 -14.234 1 95.44 59 ALA B N 1
ATOM 2681 C CA . ALA B 1 59 ? 16.031 -9.477 -14.055 1 95.44 59 ALA B CA 1
ATOM 2682 C C . ALA B 1 59 ? 16.703 -9.305 -12.695 1 95.44 59 ALA B C 1
ATOM 2684 O O . ALA B 1 59 ? 17.5 -8.383 -12.508 1 95.44 59 ALA B O 1
ATOM 2685 N N . PHE B 1 60 ? 16.375 -10.102 -11.734 1 95 60 PHE B N 1
ATOM 2686 C CA . PHE B 1 60 ? 17 -10.094 -10.414 1 95 60 PHE B CA 1
ATOM 2687 C C . PHE B 1 60 ? 16.969 -11.477 -9.789 1 95 60 PHE B C 1
ATOM 2689 O O . PHE B 1 60 ? 16.141 -12.32 -10.172 1 95 60 PHE B O 1
ATOM 2696 N N . GLU B 1 61 ? 17.828 -11.781 -8.898 1 95.25 61 GLU B N 1
ATOM 2697 C CA . GLU B 1 61 ? 17.953 -13.086 -8.266 1 95.25 61 GLU B CA 1
ATOM 2698 C C . GLU B 1 61 ? 16.766 -13.375 -7.344 1 95.25 61 GLU B C 1
ATOM 2700 O O . GLU B 1 61 ? 16.188 -12.453 -6.762 1 95.25 61 GLU B O 1
ATOM 2705 N N . PRO B 1 62 ? 16.391 -14.68 -7.262 1 95.94 62 PRO B N 1
ATOM 2706 C CA . PRO B 1 62 ? 15.367 -15.008 -6.262 1 95.94 62 PRO B CA 1
ATOM 2707 C C . PRO B 1 62 ? 15.828 -14.727 -4.836 1 95.94 62 PRO B C 1
ATOM 2709 O O . PRO B 1 62 ? 17.031 -14.773 -4.547 1 95.94 62 PRO B O 1
ATOM 2712 N N . PRO B 1 63 ? 14.938 -14.461 -3.953 1 96.25 63 PRO B N 1
ATOM 2713 C CA . PRO B 1 63 ? 15.305 -14.094 -2.584 1 96.25 63 PRO B CA 1
ATOM 2714 C C . PRO B 1 63 ? 15.711 -15.297 -1.741 1 96.25 63 PRO B C 1
ATOM 2716 O O . PRO B 1 63 ? 16.344 -15.141 -0.696 1 96.25 63 PRO B O 1
ATOM 2719 N N . ILE B 1 64 ? 15.281 -16.469 -2.139 1 95.94 64 ILE B N 1
ATOM 2720 C CA . ILE B 1 64 ? 15.625 -17.703 -1.456 1 95.94 64 ILE B CA 1
ATOM 2721 C C . ILE B 1 64 ? 15.883 -18.812 -2.482 1 95.94 64 ILE B C 1
ATOM 2723 O O . ILE B 1 64 ? 15.453 -18.703 -3.635 1 95.94 64 ILE B O 1
ATOM 2727 N N . THR B 1 65 ? 16.578 -19.812 -2.043 1 94.88 65 THR B N 1
ATOM 2728 C CA . THR B 1 65 ? 16.766 -21 -2.883 1 94.88 65 THR B CA 1
ATOM 2729 C C . THR B 1 65 ? 15.602 -21.969 -2.697 1 94.88 65 THR B C 1
ATOM 2731 O O . THR B 1 65 ? 14.914 -21.938 -1.676 1 94.88 65 THR B O 1
ATOM 2734 N N . PRO B 1 66 ? 15.414 -22.781 -3.672 1 94.31 66 PRO B N 1
ATOM 2735 C CA . PRO B 1 66 ? 14.367 -23.797 -3.541 1 94.31 66 PRO B CA 1
ATOM 2736 C C . PRO B 1 66 ? 14.492 -24.625 -2.26 1 94.31 66 PRO B C 1
ATOM 2738 O O . PRO B 1 66 ? 13.484 -24.922 -1.614 1 94.31 66 PRO B O 1
ATOM 2741 N N . GLU B 1 67 ? 15.711 -24.906 -1.8 1 92.31 67 GLU B N 1
ATOM 2742 C CA . GLU B 1 67 ? 15.969 -25.75 -0.631 1 92.31 67 GLU B CA 1
ATOM 2743 C C . GLU B 1 67 ? 15.602 -25.016 0.659 1 92.31 67 GLU B C 1
ATOM 2745 O O . GLU B 1 67 ? 15.352 -25.656 1.687 1 92.31 67 GLU B O 1
ATOM 2750 N N . GLN B 1 68 ? 15.523 -23.75 0.568 1 93.06 68 GLN B N 1
ATOM 2751 C CA . GLN B 1 68 ? 15.242 -22.953 1.756 1 93.06 68 GLN B CA 1
ATOM 2752 C C . GLN B 1 68 ? 13.742 -22.859 2.008 1 93.06 68 GLN B C 1
ATOM 2754 O O . GLN B 1 68 ? 13.312 -22.406 3.076 1 93.06 68 GLN B O 1
ATOM 2759 N N . MET B 1 69 ? 12.93 -23.281 1.07 1 92.81 69 MET B N 1
ATOM 2760 C CA . MET B 1 69 ? 11.477 -23.219 1.184 1 92.81 69 MET B CA 1
ATOM 2761 C C . MET B 1 69 ? 10.961 -24.266 2.17 1 92.81 69 MET B C 1
ATOM 2763 O O . MET B 1 69 ? 10.133 -25.109 1.812 1 92.81 69 MET B O 1
ATOM 2767 N N . THR B 1 70 ? 11.273 -24.156 3.445 1 90.31 70 THR B N 1
ATOM 2768 C CA . THR B 1 70 ? 11.039 -25.203 4.438 1 90.31 70 THR B CA 1
ATOM 2769 C C . THR B 1 70 ? 9.633 -25.094 5.02 1 90.31 70 THR B C 1
ATOM 2771 O O . THR B 1 70 ? 9.164 -26 5.699 1 90.31 70 THR B O 1
ATOM 2774 N N . ASN B 1 71 ? 8.953 -24 4.715 1 94.06 71 ASN B N 1
ATOM 2775 C CA . ASN B 1 71 ? 7.68 -23.75 5.383 1 94.06 71 ASN B CA 1
ATOM 2776 C C . ASN B 1 71 ? 6.504 -23.922 4.426 1 94.06 71 ASN B C 1
ATOM 2778 O O . ASN B 1 71 ? 5.379 -23.547 4.75 1 94.06 71 ASN B O 1
ATOM 2782 N N . ALA B 1 72 ? 6.703 -24.438 3.248 1 95.5 72 ALA B N 1
ATOM 2783 C CA . ALA B 1 72 ? 5.66 -24.547 2.23 1 95.5 72 ALA B CA 1
ATOM 2784 C C . ALA B 1 72 ? 4.676 -25.656 2.568 1 95.5 72 ALA B C 1
ATOM 2786 O O . ALA B 1 72 ? 4.938 -26.828 2.279 1 95.5 72 ALA B O 1
ATOM 2787 N N . GLN B 1 73 ? 3.523 -25.281 3.125 1 97.12 73 GLN B N 1
ATOM 2788 C CA . GLN B 1 73 ? 2.479 -26.266 3.41 1 97.12 73 GLN B CA 1
ATOM 2789 C C . GLN B 1 73 ? 1.688 -26.609 2.152 1 97.12 73 GLN B C 1
ATOM 2791 O O . GLN B 1 73 ? 1.393 -27.766 1.896 1 97.12 73 GLN B O 1
ATOM 2796 N N . TYR B 1 74 ? 1.391 -25.609 1.395 1 98.44 74 TYR B N 1
ATOM 2797 C CA . TYR B 1 74 ? 0.643 -25.75 0.15 1 98.44 74 TYR B CA 1
ATOM 2798 C C . TYR B 1 74 ? 1.312 -24.969 -0.976 1 98.44 74 TYR B C 1
ATOM 2800 O O . TYR B 1 74 ? 1.839 -23.875 -0.756 1 98.44 74 TYR B O 1
ATOM 2808 N N . VAL B 1 75 ? 1.304 -25.531 -2.15 1 98.81 75 VAL B N 1
ATOM 2809 C CA . VAL B 1 75 ? 1.817 -24.875 -3.346 1 98.81 75 VAL B CA 1
ATOM 2810 C C . VAL B 1 75 ? 0.773 -24.922 -4.457 1 98.81 75 VAL B C 1
ATOM 2812 O O . VAL B 1 75 ? 0.302 -26 -4.82 1 98.81 75 VAL B O 1
ATOM 2815 N N . LEU B 1 76 ? 0.394 -23.797 -4.941 1 98.94 76 LEU B N 1
ATOM 2816 C CA . LEU B 1 76 ? -0.56 -23.688 -6.039 1 98.94 76 LEU B CA 1
ATOM 2817 C C . LEU B 1 76 ? 0.148 -23.328 -7.344 1 98.94 76 LEU B C 1
ATOM 2819 O O . LEU B 1 76 ? 0.879 -22.344 -7.402 1 98.94 76 LEU B O 1
ATOM 2823 N N . ILE B 1 77 ? -0.037 -24.109 -8.352 1 98.94 77 ILE B N 1
ATOM 2824 C CA . ILE B 1 77 ? 0.521 -23.875 -9.68 1 98.94 77 ILE B CA 1
ATOM 2825 C C . ILE B 1 77 ? -0.59 -23.453 -10.641 1 98.94 77 ILE B C 1
ATOM 2827 O O . ILE B 1 77 ? -1.61 -24.141 -10.75 1 98.94 77 ILE B O 1
ATOM 2831 N N . THR B 1 78 ? -0.409 -22.391 -11.336 1 98.94 78 THR B N 1
ATOM 2832 C CA . THR B 1 78 ? -1.462 -21.891 -12.211 1 98.94 78 THR B CA 1
ATOM 2833 C C . THR B 1 78 ? -1.404 -22.562 -13.578 1 98.94 78 THR B C 1
ATOM 2835 O O . THR B 1 78 ? -2.439 -22.781 -14.211 1 98.94 78 THR B O 1
ATOM 2838 N N . HIS B 1 79 ? -0.175 -22.812 -14.078 1 98.88 79 HIS B N 1
ATOM 2839 C CA . HIS B 1 79 ? -0.017 -23.5 -15.352 1 98.88 79 HIS B CA 1
ATOM 2840 C C . HIS B 1 79 ? 1.429 -23.938 -15.57 1 98.88 79 HIS B C 1
ATOM 2842 O O . HIS B 1 79 ? 2.285 -23.703 -14.711 1 98.88 79 HIS B O 1
ATOM 2848 N N . GLU B 1 80 ? 1.707 -24.531 -16.703 1 98.25 80 GLU B N 1
ATOM 2849 C CA . GLU B 1 80 ? 2.908 -25.344 -16.859 1 98.25 80 GLU B CA 1
ATOM 2850 C C . GLU B 1 80 ? 4.09 -24.5 -17.344 1 98.25 80 GLU B C 1
ATOM 2852 O O . GLU B 1 80 ? 5.215 -25 -17.422 1 98.25 80 GLU B O 1
ATOM 2857 N N . HIS B 1 81 ? 3.943 -23.156 -17.656 1 97.44 81 HIS B N 1
ATOM 2858 C CA . HIS B 1 81 ? 5.098 -22.359 -18.047 1 97.44 81 HIS B CA 1
ATOM 2859 C C . HIS B 1 81 ? 6.16 -22.344 -16.953 1 97.44 81 HIS B C 1
ATOM 2861 O O . HIS B 1 81 ? 5.836 -22.391 -15.766 1 97.44 81 HIS B O 1
ATOM 2867 N N . SER B 1 82 ? 7.379 -22.219 -17.359 1 95.94 82 SER B N 1
ATOM 2868 C CA . SER B 1 82 ? 8.523 -22.438 -16.484 1 95.94 82 SER B CA 1
ATOM 2869 C C . SER B 1 82 ? 8.555 -21.406 -15.359 1 95.94 82 SER B C 1
ATOM 2871 O O . SER B 1 82 ? 9.047 -21.672 -14.266 1 95.94 82 SER B O 1
ATOM 2873 N N . ASP B 1 83 ? 8.047 -20.203 -15.617 1 96.06 83 ASP B N 1
ATOM 2874 C CA . ASP B 1 83 ? 8.062 -19.172 -14.586 1 96.06 83 ASP B CA 1
ATOM 2875 C C . ASP B 1 83 ? 6.898 -19.359 -13.609 1 96.06 83 ASP B C 1
ATOM 2877 O O . ASP B 1 83 ? 6.801 -18.625 -12.609 1 96.06 83 ASP B O 1
ATOM 2881 N N . HIS B 1 84 ? 6.039 -20.281 -13.805 1 98.31 84 HIS B N 1
ATOM 2882 C CA . HIS B 1 84 ? 4.941 -20.609 -12.906 1 98.31 84 HIS B CA 1
ATOM 2883 C C . HIS B 1 84 ? 5.102 -22.016 -12.328 1 98.31 84 HIS B C 1
ATOM 2885 O O . HIS B 1 84 ? 4.91 -22.219 -11.125 1 98.31 84 HIS B O 1
ATOM 2891 N N . LEU B 1 85 ? 5.402 -22.938 -13.164 1 98.62 85 LEU B N 1
ATOM 2892 C CA . LEU B 1 85 ? 5.832 -24.266 -12.75 1 98.62 85 LEU B CA 1
ATOM 2893 C C . LEU B 1 85 ? 7.344 -24.422 -12.898 1 98.62 85 LEU B C 1
ATOM 2895 O O . LEU B 1 85 ? 7.816 -25 -13.875 1 98.62 85 LEU B O 1
ATOM 2899 N N . ASP B 1 86 ? 8.062 -23.906 -11.922 1 98.12 86 ASP B N 1
ATOM 2900 C CA . ASP B 1 86 ? 9.516 -23.984 -11.891 1 98.12 86 ASP B CA 1
ATOM 2901 C C . ASP B 1 86 ? 9.984 -25.375 -11.508 1 98.12 86 ASP B C 1
ATOM 2903 O O . ASP B 1 86 ? 10.008 -25.734 -10.328 1 98.12 86 ASP B O 1
ATOM 2907 N N . SER B 1 87 ? 10.5 -26.109 -12.477 1 97.88 87 SER B N 1
ATOM 2908 C CA . SER B 1 87 ? 10.812 -27.531 -12.289 1 97.88 87 SER B CA 1
ATOM 2909 C C . SER B 1 87 ? 11.859 -27.719 -11.195 1 97.88 87 SER B C 1
ATOM 2911 O O . SER B 1 87 ? 11.75 -28.641 -10.383 1 97.88 87 SER B O 1
ATOM 2913 N N . ASP B 1 88 ? 12.844 -26.875 -11.172 1 97 88 ASP B N 1
ATOM 2914 C CA . ASP B 1 88 ? 13.891 -27.016 -10.156 1 97 88 ASP B CA 1
ATOM 2915 C C . ASP B 1 88 ? 13.328 -26.781 -8.758 1 97 88 ASP B C 1
ATOM 2917 O O . ASP B 1 88 ? 13.672 -27.5 -7.82 1 97 88 ASP B O 1
ATOM 2921 N N . THR B 1 89 ? 12.516 -25.766 -8.656 1 97.75 89 THR B N 1
ATOM 2922 C CA . THR B 1 89 ? 11.914 -25.438 -7.367 1 97.75 89 THR B CA 1
ATOM 2923 C C . THR B 1 89 ? 11.016 -26.578 -6.887 1 97.75 89 THR B C 1
ATOM 2925 O O . THR B 1 89 ? 11.117 -27.016 -5.738 1 97.75 89 THR B O 1
ATOM 2928 N N . ILE B 1 90 ? 10.172 -27.109 -7.754 1 98.25 90 ILE B N 1
ATOM 2929 C CA . ILE B 1 90 ? 9.227 -28.156 -7.395 1 98.25 90 ILE B CA 1
ATOM 2930 C C . ILE B 1 90 ? 9.984 -29.438 -7.059 1 98.25 90 ILE B C 1
ATOM 2932 O O . ILE B 1 90 ? 9.672 -30.125 -6.082 1 98.25 90 ILE B O 1
ATOM 2936 N N . ALA B 1 91 ? 11 -29.781 -7.852 1 97.88 91 ALA B N 1
ATOM 2937 C CA . ALA B 1 91 ? 11.789 -30.984 -7.598 1 97.88 91 ALA B CA 1
ATOM 2938 C C . ALA B 1 91 ? 12.477 -30.906 -6.234 1 97.88 91 ALA B C 1
ATOM 2940 O O . ALA B 1 91 ? 12.484 -31.891 -5.484 1 97.88 91 ALA B O 1
ATOM 2941 N N . ALA B 1 92 ? 13.062 -29.797 -5.977 1 96.75 92 ALA B N 1
ATOM 2942 C CA . ALA B 1 92 ? 13.75 -29.594 -4.703 1 96.75 92 ALA B CA 1
ATOM 2943 C C . ALA B 1 92 ? 12.773 -29.719 -3.533 1 96.75 92 ALA B C 1
ATOM 2945 O O . ALA B 1 92 ? 13.086 -30.344 -2.52 1 96.75 92 ALA B O 1
ATOM 2946 N N . LEU B 1 93 ? 11.672 -29.094 -3.676 1 96.12 93 LEU B N 1
ATOM 2947 C CA . LEU B 1 93 ? 10.664 -29.109 -2.625 1 96.12 93 LEU B CA 1
ATOM 2948 C C . LEU B 1 93 ? 10.156 -30.531 -2.389 1 96.12 93 LEU B C 1
ATOM 2950 O O . LEU B 1 93 ? 10.008 -30.953 -1.241 1 96.12 93 LEU B O 1
ATOM 2954 N N . ALA B 1 94 ? 9.836 -31.219 -3.453 1 96.31 94 ALA B N 1
ATOM 2955 C CA . ALA B 1 94 ? 9.344 -32.594 -3.354 1 96.31 94 ALA B CA 1
ATOM 2956 C C . ALA B 1 94 ? 10.352 -33.469 -2.652 1 96.31 94 ALA B C 1
ATOM 2958 O O . ALA B 1 94 ? 9.977 -34.406 -1.926 1 96.31 94 ALA B O 1
ATOM 2959 N N . LYS B 1 95 ? 11.586 -33.188 -2.832 1 95 95 LYS B N 1
ATOM 2960 C CA . LYS B 1 95 ? 12.664 -34 -2.252 1 95 95 LYS B CA 1
ATOM 2961 C C . LYS B 1 95 ? 12.844 -33.656 -0.771 1 95 95 LYS B C 1
ATOM 2963 O O . LYS B 1 95 ? 13.086 -34.562 0.035 1 95 95 LYS B O 1
ATOM 2968 N N . THR B 1 96 ? 12.711 -32.438 -0.415 1 91.88 96 THR B N 1
ATOM 2969 C CA . THR B 1 96 ? 13.125 -32 0.916 1 91.88 96 THR B CA 1
ATOM 2970 C C . THR B 1 96 ? 11.922 -31.906 1.848 1 91.88 96 THR B C 1
ATOM 2972 O O . THR B 1 96 ? 12.07 -31.938 3.07 1 91.88 96 THR B O 1
ATOM 2975 N N . HIS B 1 97 ? 10.781 -31.688 1.304 1 90.56 97 HIS B N 1
ATOM 2976 C CA . HIS B 1 97 ? 9.555 -31.516 2.084 1 90.56 97 HIS B CA 1
ATOM 2977 C C . HIS B 1 97 ? 8.438 -32.406 1.561 1 90.56 97 HIS B C 1
ATOM 2979 O O . HIS B 1 97 ? 7.52 -31.922 0.891 1 90.56 97 HIS B O 1
ATOM 2985 N N . GLY B 1 98 ? 8.352 -33.531 1.961 1 89.06 98 GLY B N 1
ATOM 2986 C CA . GLY B 1 98 ? 7.438 -34.562 1.446 1 89.06 98 GLY B CA 1
ATOM 2987 C C . GLY B 1 98 ? 5.992 -34.312 1.844 1 89.06 98 GLY B C 1
ATOM 2988 O O . GLY B 1 98 ? 5.074 -34.844 1.237 1 89.06 98 GLY B O 1
ATOM 2989 N N . ASP B 1 99 ? 5.75 -33.406 2.805 1 94.69 99 ASP B N 1
ATOM 2990 C CA . ASP B 1 99 ? 4.398 -33.219 3.314 1 94.69 99 ASP B CA 1
ATOM 2991 C C . ASP B 1 99 ? 3.693 -32.062 2.582 1 94.69 99 ASP B C 1
ATOM 2993 O O . ASP B 1 99 ? 2.492 -31.859 2.764 1 94.69 99 ASP B O 1
ATOM 2997 N N . THR B 1 100 ? 4.391 -31.344 1.74 1 97.5 100 THR B N 1
ATOM 2998 C CA . THR B 1 100 ? 3.783 -30.25 0.977 1 97.5 100 THR B CA 1
ATOM 2999 C C . THR B 1 100 ? 2.666 -30.781 0.083 1 97.5 100 THR B C 1
ATOM 3001 O O . THR B 1 100 ? 2.82 -31.828 -0.564 1 97.5 100 THR B O 1
ATOM 3004 N N . VAL B 1 101 ? 1.544 -30.141 0.12 1 98.44 101 VAL B N 1
ATOM 3005 C CA . VAL B 1 101 ? 0.43 -30.469 -0.763 1 98.44 101 VAL B CA 1
ATOM 3006 C C . VAL B 1 101 ? 0.403 -29.5 -1.943 1 98.44 101 VAL B C 1
ATOM 3008 O O . VAL B 1 101 ? 0.547 -28.281 -1.765 1 98.44 101 VAL B O 1
ATOM 3011 N N . TYR B 1 102 ? 0.215 -30.047 -3.104 1 98.75 102 TYR B N 1
ATOM 3012 C CA . TYR B 1 102 ? 0.218 -29.25 -4.328 1 98.75 102 TYR B CA 1
ATOM 3013 C C . TYR B 1 102 ? -1.16 -29.25 -4.98 1 98.75 102 TYR B C 1
ATOM 3015 O O . TYR B 1 102 ? -1.88 -30.25 -4.926 1 98.75 102 TYR B O 1
ATOM 3023 N N . MET B 1 103 ? -1.56 -28.172 -5.523 1 98.88 103 MET B N 1
ATOM 3024 C CA . MET B 1 103 ? -2.686 -28.078 -6.449 1 98.88 103 MET B CA 1
ATOM 3025 C C . MET B 1 103 ? -2.236 -27.547 -7.805 1 98.88 103 MET B C 1
ATOM 3027 O O . MET B 1 103 ? -1.543 -26.531 -7.871 1 98.88 103 MET B O 1
ATOM 3031 N N . ALA B 1 104 ? -2.568 -28.203 -8.859 1 98.94 104 ALA B N 1
ATOM 3032 C CA . ALA B 1 104 ? -2.162 -27.812 -10.203 1 98.94 104 ALA B CA 1
ATOM 3033 C C . ALA B 1 104 ? -3.168 -28.297 -11.25 1 98.94 104 ALA B C 1
ATOM 3035 O O . ALA B 1 104 ? -3.9 -29.25 -11.016 1 98.94 104 ALA B O 1
ATOM 3036 N N . PRO B 1 105 ? -3.203 -27.609 -12.367 1 98.88 105 PRO B N 1
ATOM 3037 C CA . PRO B 1 105 ? -4.043 -28.109 -13.461 1 98.88 105 PRO B CA 1
ATOM 3038 C C . PRO B 1 105 ? -3.668 -29.516 -13.906 1 98.88 105 PRO B C 1
ATOM 3040 O O . PRO B 1 105 ? -2.52 -29.938 -13.734 1 98.88 105 PRO B O 1
ATOM 3043 N N . GLY B 1 106 ? -4.715 -30.172 -14.516 1 98.69 106 GLY B N 1
ATOM 3044 C CA . GLY B 1 106 ? -4.457 -31.5 -15.039 1 98.69 106 GLY B CA 1
ATOM 3045 C C . GLY B 1 106 ? -3.305 -31.547 -16.031 1 98.69 106 GLY B C 1
ATOM 3046 O O . GLY B 1 106 ? -2.572 -32.531 -16.094 1 98.69 106 GLY B O 1
ATOM 3047 N N . TYR B 1 107 ? -3.094 -30.469 -16.766 1 98.62 107 TYR B N 1
ATOM 3048 C CA . TYR B 1 107 ? -2.047 -30.359 -17.766 1 98.62 107 TYR B CA 1
ATOM 3049 C C . TYR B 1 107 ? -0.665 -30.422 -17.125 1 98.62 107 TYR B C 1
ATOM 3051 O O . TYR B 1 107 ? 0.331 -30.656 -17.812 1 98.62 107 TYR B O 1
ATOM 3059 N N . CYS B 1 108 ? -0.578 -30.203 -15.828 1 98.75 108 CYS B N 1
ATOM 3060 C CA . CYS B 1 108 ? 0.696 -30.172 -15.117 1 98.75 108 CYS B CA 1
ATOM 3061 C C . CYS B 1 108 ? 0.984 -31.5 -14.438 1 98.75 108 CYS B C 1
ATOM 3063 O O . CYS B 1 108 ? 2.08 -31.719 -13.914 1 98.75 108 CYS B O 1
ATOM 3065 N N . ARG B 1 109 ? 0.053 -32.406 -14.406 1 98.5 109 ARG B N 1
ATOM 3066 C CA . ARG B 1 109 ? 0.097 -33.594 -13.539 1 98.5 109 ARG B CA 1
ATOM 3067 C C . ARG B 1 109 ? 1.318 -34.438 -13.844 1 98.5 109 ARG B C 1
ATOM 3069 O O . ARG B 1 109 ? 2.084 -34.781 -12.938 1 98.5 109 ARG B O 1
ATOM 3076 N N . GLU B 1 110 ? 1.501 -34.844 -15.109 1 98.44 110 GLU B N 1
ATOM 3077 C CA . GLU B 1 110 ? 2.607 -35.719 -15.469 1 98.44 110 GLU B CA 1
ATOM 3078 C C . GLU B 1 110 ? 3.951 -35.094 -15.109 1 98.44 110 GLU B C 1
ATOM 3080 O O . GLU B 1 110 ? 4.84 -35.781 -14.594 1 98.44 110 GLU B O 1
ATOM 3085 N N . THR B 1 111 ? 4.07 -33.812 -15.438 1 98.69 111 THR B N 1
ATOM 3086 C CA . THR B 1 111 ? 5.301 -33.094 -15.094 1 98.69 111 THR B CA 1
ATOM 3087 C C . THR B 1 111 ? 5.531 -33.125 -13.586 1 98.69 111 THR B C 1
ATOM 3089 O O . THR B 1 111 ? 6.641 -33.406 -13.125 1 98.69 111 THR B O 1
ATOM 3092 N N . MET B 1 112 ? 4.516 -32.812 -12.812 1 98.75 112 MET B N 1
ATOM 3093 C CA . MET B 1 112 ? 4.613 -32.781 -11.352 1 98.75 112 MET B CA 1
ATOM 3094 C C . MET B 1 112 ? 5.055 -34.125 -10.797 1 98.75 112 MET B C 1
ATOM 3096 O O . MET B 1 112 ? 5.918 -34.188 -9.922 1 98.75 112 MET B O 1
ATOM 3100 N N . LEU B 1 113 ? 4.48 -35.219 -11.344 1 98.56 113 LEU B N 1
ATOM 3101 C CA . LEU B 1 113 ? 4.832 -36.562 -10.891 1 98.56 113 LEU B CA 1
ATOM 3102 C C . LEU B 1 113 ? 6.281 -36.906 -11.242 1 98.56 113 LEU B C 1
ATOM 3104 O O . LEU B 1 113 ? 7.008 -37.469 -10.422 1 98.56 113 LEU B O 1
ATOM 3108 N N . ARG B 1 114 ? 6.691 -36.469 -12.414 1 98.56 114 ARG B N 1
ATOM 3109 C CA . ARG B 1 114 ? 8.062 -36.719 -12.852 1 98.56 114 ARG B CA 1
ATOM 3110 C C . ARG B 1 114 ? 9.062 -35.969 -11.977 1 98.56 114 ARG B C 1
ATOM 3112 O O . ARG B 1 114 ? 10.188 -36.438 -11.773 1 98.56 114 ARG B O 1
ATOM 3119 N N . LEU B 1 115 ? 8.633 -34.906 -11.406 1 98.25 115 LEU B N 1
ATOM 3120 C CA . LEU B 1 115 ? 9.516 -34.062 -10.594 1 98.25 115 LEU B CA 1
ATOM 3121 C C . LEU B 1 115 ? 9.594 -34.594 -9.164 1 98.25 115 LEU B C 1
ATOM 3123 O O . LEU B 1 115 ? 10.328 -34.062 -8.336 1 98.25 115 LEU B O 1
ATOM 3127 N N . GLY B 1 116 ? 8.812 -35.594 -8.844 1 98.19 116 GLY B N 1
ATOM 3128 C CA . GLY B 1 116 ? 8.945 -36.25 -7.555 1 98.19 116 GLY B CA 1
ATOM 3129 C C . GLY B 1 116 ? 7.781 -36 -6.621 1 98.19 116 GLY B C 1
ATOM 3130 O O . GLY B 1 116 ? 7.77 -36.469 -5.48 1 98.19 116 GLY B O 1
ATOM 3131 N N . VAL B 1 117 ? 6.766 -35.25 -7.098 1 98.44 117 VAL B N 1
ATOM 3132 C CA . VAL B 1 117 ? 5.578 -35.031 -6.281 1 98.44 117 VAL B CA 1
ATOM 3133 C C . VAL B 1 117 ? 4.789 -36.312 -6.133 1 98.44 117 VAL B C 1
ATOM 3135 O O . VAL B 1 117 ? 4.492 -37 -7.121 1 98.44 117 VAL B O 1
ATOM 3138 N N . GLN B 1 118 ? 4.484 -36.656 -4.926 1 98.06 118 GLN B N 1
ATOM 3139 C CA . GLN B 1 118 ? 3.715 -37.875 -4.68 1 98.06 118 GLN B CA 1
ATOM 3140 C C . GLN B 1 118 ? 2.268 -37.719 -5.137 1 98.06 118 GLN B C 1
ATOM 3142 O O . GLN B 1 118 ? 1.668 -36.656 -4.945 1 98.06 118 GLN B O 1
ATOM 3147 N N . PRO B 1 119 ? 1.74 -38.781 -5.746 1 97.75 119 PRO B N 1
ATOM 3148 C CA . PRO B 1 119 ? 0.379 -38.656 -6.281 1 97.75 119 PRO B CA 1
ATOM 3149 C C . PRO B 1 119 ? -0.643 -38.281 -5.215 1 97.75 119 PRO B C 1
ATOM 3151 O O . PRO B 1 119 ? -1.593 -37.531 -5.504 1 97.75 119 PRO B O 1
ATOM 3154 N N . ASP B 1 120 ? -0.494 -38.719 -4.027 1 97.56 120 ASP B N 1
ATOM 3155 C CA . ASP B 1 120 ? -1.464 -38.438 -2.969 1 97.56 120 ASP B CA 1
ATOM 3156 C C . ASP B 1 120 ? -1.302 -37.031 -2.43 1 97.56 120 ASP B C 1
ATOM 3158 O O . ASP B 1 120 ? -2.123 -36.562 -1.636 1 97.56 120 ASP B O 1
ATOM 3162 N N . LYS B 1 121 ? -0.232 -36.312 -2.879 1 98.25 121 LYS B N 1
ATOM 3163 C CA . LYS B 1 121 ? 0.003 -34.938 -2.473 1 98.25 121 LYS B CA 1
ATOM 3164 C C . LYS B 1 121 ? -0.316 -33.969 -3.605 1 98.25 121 LYS B C 1
ATOM 3166 O O . LYS B 1 121 ? -0.108 -32.75 -3.475 1 98.25 121 LYS B O 1
ATOM 3171 N N . LEU B 1 122 ? -0.793 -34.469 -4.656 1 98.69 122 LEU B N 1
ATOM 3172 C CA . LEU B 1 122 ? -1.117 -33.656 -5.82 1 98.69 122 LEU B CA 1
ATOM 3173 C C . LEU B 1 122 ? -2.623 -33.625 -6.059 1 98.69 122 LEU B C 1
ATOM 3175 O O . LEU B 1 122 ? -3.229 -34.625 -6.387 1 98.69 122 LEU B O 1
ATOM 3179 N N . ILE B 1 123 ? -3.189 -32.438 -5.871 1 98.56 123 ILE B N 1
ATOM 3180 C CA . ILE B 1 123 ? -4.613 -32.219 -6.082 1 98.56 123 ILE B CA 1
ATOM 3181 C C . ILE B 1 123 ? -4.836 -31.547 -7.441 1 98.56 123 ILE B C 1
ATOM 3183 O O . ILE B 1 123 ? -4.141 -30.594 -7.801 1 98.56 123 ILE B O 1
ATOM 3187 N N . GLY B 1 124 ? -5.773 -32.062 -8.227 1 98.56 124 GLY B N 1
ATOM 3188 C CA . GLY B 1 124 ? -6.137 -31.438 -9.484 1 98.56 124 GLY B CA 1
ATOM 3189 C C . GLY B 1 124 ? -6.914 -30.141 -9.289 1 98.56 124 GLY B C 1
ATOM 3190 O O . GLY B 1 124 ? -7.859 -30.094 -8.5 1 98.56 124 GLY B O 1
ATOM 3191 N N . ALA B 1 125 ? -6.488 -29.109 -9.969 1 98.69 125 ALA B N 1
ATOM 3192 C CA . ALA B 1 125 ? -7.23 -27.859 -9.961 1 98.69 125 ALA B CA 1
ATOM 3193 C C . ALA B 1 125 ? -8.484 -27.953 -10.828 1 98.69 125 ALA B C 1
ATOM 3195 O O . ALA B 1 125 ? -8.445 -27.672 -12.023 1 98.69 125 ALA B O 1
ATOM 3196 N N . ARG B 1 126 ? -9.539 -28.344 -10.25 1 98.12 126 ARG B N 1
ATOM 3197 C CA . ARG B 1 126 ? -10.82 -28.406 -10.945 1 98.12 126 ARG B CA 1
ATOM 3198 C C . ARG B 1 126 ? -11.531 -27.047 -10.883 1 98.12 126 ARG B C 1
ATOM 3200 O O . ARG B 1 126 ? -11.922 -26.594 -9.797 1 98.12 126 ARG B O 1
ATOM 3207 N N . THR B 1 127 ? -11.758 -26.391 -11.977 1 98.62 127 THR B N 1
ATOM 3208 C CA . THR B 1 127 ? -12.258 -25.016 -12 1 98.62 127 THR B CA 1
ATOM 3209 C C . THR B 1 127 ? -13.703 -24.953 -11.523 1 98.62 127 THR B C 1
ATOM 3211 O O . THR B 1 127 ? -14.469 -25.891 -11.727 1 98.62 127 THR B O 1
ATOM 3214 N N . ASN B 1 128 ? -14.023 -23.906 -10.852 1 98.38 128 ASN B N 1
ATOM 3215 C CA . ASN B 1 128 ? -15.352 -23.531 -10.383 1 98.38 128 ASN B CA 1
ATOM 3216 C C . ASN B 1 128 ? -15.828 -24.453 -9.266 1 98.38 128 ASN B C 1
ATOM 3218 O O . ASN B 1 128 ? -17.031 -24.5 -8.961 1 98.38 128 ASN B O 1
ATOM 3222 N N . ALA B 1 129 ? -14.945 -25.25 -8.742 1 98 129 ALA B N 1
ATOM 3223 C CA . ALA B 1 129 ? -15.25 -26.094 -7.586 1 98 129 ALA B CA 1
ATOM 3224 C C . ALA B 1 129 ? -14.352 -25.75 -6.406 1 98 129 ALA B C 1
ATOM 3226 O O . ALA B 1 129 ? -13.141 -25.547 -6.574 1 98 129 ALA B O 1
ATOM 3227 N N . TRP B 1 130 ? -14.953 -25.672 -5.219 1 98.5 130 TRP B N 1
ATOM 3228 C CA . TRP B 1 130 ? -14.172 -25.422 -4.012 1 98.5 130 TRP B CA 1
ATOM 3229 C C . TRP B 1 130 ? -13.445 -26.688 -3.562 1 98.5 130 TRP B C 1
ATOM 3231 O O . TRP B 1 130 ? -14.016 -27.781 -3.59 1 98.5 130 TRP B O 1
ATOM 3241 N N . TRP B 1 131 ? -12.203 -26.594 -3.232 1 98.56 131 TRP B N 1
ATOM 3242 C CA . TRP B 1 131 ? -11.445 -27.562 -2.459 1 98.56 131 TRP B CA 1
ATOM 3243 C C . TRP B 1 131 ? -11.211 -27.078 -1.034 1 98.56 131 TRP B C 1
ATOM 3245 O O . TRP B 1 131 ? -10.742 -25.953 -0.825 1 98.56 131 TRP B O 1
ATOM 3255 N N . GLU B 1 132 ? -11.539 -27.875 -0.03 1 98.12 132 GLU B N 1
ATOM 3256 C CA . GLU B 1 132 ? -11.469 -27.469 1.368 1 98.12 132 GLU B CA 1
ATOM 3257 C C . GLU B 1 132 ? -10.227 -28.031 2.053 1 98.12 132 GLU B C 1
ATOM 3259 O O . GLU B 1 132 ? -9.992 -29.234 2.027 1 98.12 132 GLU B O 1
ATOM 3264 N N . GLY B 1 133 ? -9.367 -27.172 2.514 1 96.5 133 GLY B N 1
ATOM 3265 C CA . GLY B 1 133 ? -8.289 -27.531 3.422 1 96.5 133 GLY B CA 1
ATOM 3266 C C . GLY B 1 133 ? -8.594 -27.203 4.871 1 96.5 133 GLY B C 1
ATOM 3267 O O . GLY B 1 133 ? -9.672 -26.688 5.184 1 96.5 133 GLY B O 1
ATOM 3268 N N . PRO B 1 134 ? -7.707 -27.594 5.762 1 95 134 PRO B N 1
ATOM 3269 C CA . PRO B 1 134 ? -7.914 -27.266 7.172 1 95 134 PRO B CA 1
ATOM 3270 C C . PRO B 1 134 ? -7.898 -25.766 7.434 1 95 134 PRO B C 1
ATOM 3272 O O . PRO B 1 134 ? -6.828 -25.156 7.48 1 95 134 PRO B O 1
ATOM 3275 N N . GLY B 1 135 ? -9.047 -25.109 7.582 1 94.31 135 GLY B N 1
ATOM 3276 C CA . GLY B 1 135 ? -9.148 -23.703 7.973 1 94.31 135 GLY B CA 1
ATOM 3277 C C . GLY B 1 135 ? -9.188 -22.766 6.785 1 94.31 135 GLY B C 1
ATOM 3278 O O . GLY B 1 135 ? -9.086 -21.547 6.953 1 94.31 135 GLY B O 1
ATOM 3279 N N . PHE B 1 136 ? -9.211 -23.281 5.594 1 97.94 136 PHE B N 1
ATOM 3280 C CA . PHE B 1 136 ? -9.273 -22.438 4.402 1 97.94 136 PHE B CA 1
ATOM 3281 C C . PHE B 1 136 ? -9.844 -23.219 3.223 1 97.94 136 PHE B C 1
ATOM 3283 O O . PHE B 1 136 ? -10.125 -24.406 3.334 1 97.94 136 PHE B O 1
ATOM 3290 N N . ARG B 1 137 ? -10.125 -22.531 2.141 1 98.5 137 ARG B N 1
ATOM 3291 C CA . ARG B 1 137 ? -10.57 -23.203 0.924 1 98.5 137 ARG B CA 1
ATOM 3292 C C . ARG B 1 137 ? -10.086 -22.469 -0.318 1 98.5 137 ARG B C 1
ATOM 3294 O O . ARG B 1 137 ? -9.734 -21.281 -0.248 1 98.5 137 ARG B O 1
ATOM 3301 N N . ILE B 1 138 ? -9.984 -23.219 -1.398 1 98.88 138 ILE B N 1
ATOM 3302 C CA . ILE B 1 138 ? -9.469 -22.734 -2.674 1 98.88 138 ILE B CA 1
ATOM 3303 C C . ILE B 1 138 ? -10.445 -23.078 -3.793 1 98.88 138 ILE B C 1
ATOM 3305 O O . ILE B 1 138 ? -10.984 -24.188 -3.822 1 98.88 138 ILE B O 1
ATOM 3309 N N . LYS B 1 139 ? -10.688 -22.141 -4.672 1 98.88 139 LYS B N 1
ATOM 3310 C CA . LYS B 1 139 ? -11.453 -22.391 -5.891 1 98.88 139 LYS B CA 1
ATOM 3311 C C . LYS B 1 139 ? -10.68 -21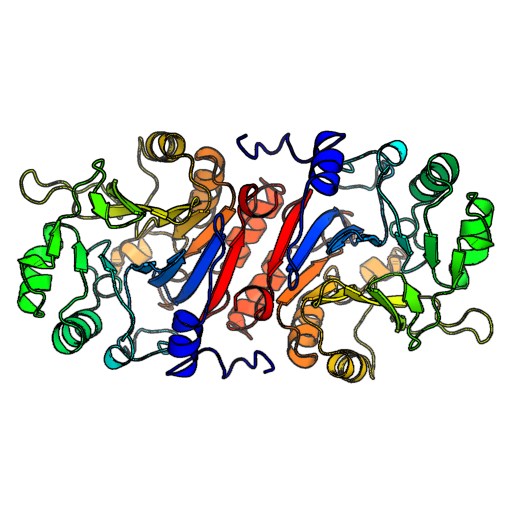.938 -7.125 1 98.88 139 LYS B C 1
ATOM 3313 O O . LYS B 1 139 ? -10.492 -20.734 -7.352 1 98.88 139 LYS B O 1
ATOM 3318 N N . PRO B 1 140 ? -10.227 -22.922 -7.914 1 98.88 140 PRO B N 1
ATOM 3319 C CA . PRO B 1 140 ? -9.68 -22.531 -9.219 1 98.88 140 PRO B CA 1
ATOM 3320 C C . PRO B 1 140 ? -10.742 -21.953 -10.156 1 98.88 140 PRO B C 1
ATOM 3322 O O . PRO B 1 140 ? -11.883 -22.422 -10.164 1 98.88 140 PRO B O 1
ATOM 3325 N N . LEU B 1 141 ? -10.414 -20.906 -10.844 1 98.94 141 LEU B N 1
ATOM 3326 C CA . LEU B 1 141 ? -11.211 -20.375 -11.945 1 98.94 141 LEU B CA 1
ATOM 3327 C C . LEU B 1 141 ? -10.469 -20.484 -13.266 1 98.94 141 LEU B C 1
ATOM 3329 O O . LEU B 1 141 ? -9.234 -20.469 -13.289 1 98.94 141 LEU B O 1
ATOM 3333 N N . PRO B 1 142 ? -11.227 -20.609 -14.367 1 98.81 142 PRO B N 1
ATOM 3334 C CA . PRO B 1 142 ? -10.539 -20.594 -15.664 1 98.81 142 PRO B CA 1
ATOM 3335 C C . PRO B 1 142 ? -9.758 -19.297 -15.898 1 98.81 142 PRO B C 1
ATOM 3337 O O . PRO B 1 142 ? -10.18 -18.234 -15.453 1 98.81 142 PRO B O 1
ATOM 3340 N N . ALA B 1 143 ? -8.664 -19.406 -16.484 1 98.81 143 ALA B N 1
ATOM 3341 C CA . ALA B 1 143 ? -7.879 -18.266 -16.953 1 98.81 143 ALA B CA 1
ATOM 3342 C C . ALA B 1 143 ? -7.633 -18.359 -18.453 1 98.81 143 ALA B C 1
ATOM 3344 O O . ALA B 1 143 ? -7.5 -19.453 -19.016 1 98.81 143 ALA B O 1
ATOM 3345 N N . ALA B 1 144 ? -7.602 -17.219 -19.125 1 98.56 144 ALA B N 1
ATOM 3346 C CA . ALA B 1 144 ? -7.348 -17.141 -20.562 1 98.56 144 ALA B CA 1
ATOM 3347 C C . ALA B 1 144 ? -5.957 -16.578 -20.844 1 98.56 144 ALA B C 1
ATOM 3349 O O . ALA B 1 144 ? -5.789 -15.375 -21.031 1 98.56 144 ALA B O 1
ATOM 3350 N N . HIS B 1 145 ? -4.961 -17.5 -20.75 1 97.56 145 HIS B N 1
ATOM 3351 C CA . HIS B 1 145 ? -3.65 -17.078 -21.234 1 97.56 145 HIS B CA 1
ATOM 3352 C C . HIS B 1 145 ? -3.662 -16.875 -22.734 1 97.56 145 HIS B C 1
ATOM 3354 O O . HIS B 1 145 ? -2.945 -17.547 -23.469 1 97.56 145 HIS B O 1
ATOM 3360 N N . GLU B 1 146 ? -4.254 -16.062 -22.984 1 94.69 146 GLU B N 1
ATOM 3361 C CA . GLU B 1 146 ? -4.816 -15.367 -24.141 1 94.69 146 GLU B CA 1
ATOM 3362 C C . GLU B 1 146 ? -6.09 -16.047 -24.625 1 94.69 146 GLU B C 1
ATOM 3364 O O . GLU B 1 146 ? -6.883 -15.445 -25.359 1 94.69 146 GLU B O 1
ATOM 3369 N N . GLU B 1 147 ? -6.234 -17.328 -24.422 1 96 147 GLU B N 1
ATOM 3370 C CA . GLU B 1 147 ? -7.469 -18.047 -24.734 1 96 147 GLU B CA 1
ATOM 3371 C C . GLU B 1 147 ? -7.781 -19.094 -23.656 1 96 147 GLU B C 1
ATOM 3373 O O . GLU B 1 147 ? -6.875 -19.578 -22.984 1 96 147 GLU B O 1
ATOM 3378 N N . LEU B 1 148 ? -9.117 -19.359 -23.547 1 98.12 148 LEU B N 1
ATOM 3379 C CA . LEU B 1 148 ? -9.508 -20.484 -22.703 1 98.12 148 LEU B CA 1
ATOM 3380 C C . LEU B 1 148 ? -9.211 -21.812 -23.406 1 98.12 148 LEU B C 1
ATOM 3382 O O . LEU B 1 148 ? -9.539 -21.984 -24.578 1 98.12 148 LEU B O 1
ATOM 3386 N N . GLU B 1 149 ? -8.453 -22.625 -22.75 1 98.38 149 GLU B N 1
ATOM 3387 C CA . GLU B 1 149 ? -8.188 -23.969 -23.234 1 98.38 149 GLU B CA 1
ATOM 3388 C C . GLU B 1 149 ? -8.742 -25.016 -22.266 1 98.38 149 GLU B C 1
ATOM 3390 O O . GLU B 1 149 ? -8.391 -25.031 -21.078 1 98.38 149 GLU B O 1
ATOM 3395 N N . TYR B 1 150 ? -9.594 -25.906 -22.75 1 98.06 150 TYR B N 1
ATOM 3396 C CA . TYR B 1 150 ? -10.312 -26.859 -21.891 1 98.06 150 TYR B CA 1
ATOM 3397 C C . TYR B 1 150 ? -10.242 -28.266 -22.484 1 98.06 150 TYR B C 1
ATOM 3399 O O . TYR B 1 150 ? -10.305 -28.438 -23.703 1 98.06 150 TYR B O 1
ATOM 3407 N N . ASP B 1 151 ? -9.984 -29.234 -21.641 1 97.94 151 ASP B N 1
ATOM 3408 C CA . ASP B 1 151 ? -10.039 -30.656 -21.922 1 97.94 151 ASP B CA 1
ATOM 3409 C C . ASP B 1 151 ? -10.93 -31.391 -20.906 1 97.94 151 ASP B C 1
ATOM 3411 O O . ASP B 1 151 ? -10.82 -31.156 -19.703 1 97.94 151 ASP B O 1
ATOM 3415 N N . GLN B 1 152 ? -11.82 -32.25 -21.375 1 97 152 GLN B N 1
ATOM 3416 C CA . GLN B 1 152 ? -12.797 -32.938 -20.516 1 97 152 GLN B CA 1
ATOM 3417 C C . GLN B 1 152 ? -12.117 -33.688 -19.391 1 97 152 GLN B C 1
ATOM 3419 O O . GLN B 1 152 ? -12.625 -33.75 -18.281 1 97 152 GLN B O 1
ATOM 3424 N N . GLU B 1 153 ? -11.055 -34.25 -19.703 1 96.69 153 GLU B N 1
ATOM 3425 C CA . GLU B 1 153 ? -10.344 -35.062 -18.719 1 96.69 153 GLU B CA 1
ATOM 3426 C C . GLU B 1 153 ? -9.398 -34.219 -17.875 1 96.69 153 GLU B C 1
ATOM 3428 O O . GLU B 1 153 ? -9.273 -34.438 -16.656 1 96.69 153 GLU B O 1
ATOM 3433 N N . LEU B 1 154 ? -8.766 -33.188 -18.422 1 97.88 154 LEU B N 1
ATOM 3434 C CA . LEU B 1 154 ? -7.715 -32.438 -17.766 1 97.88 154 LEU B CA 1
ATOM 3435 C C . LEU B 1 154 ? -8.258 -31.109 -17.219 1 97.88 154 LEU B C 1
ATOM 3437 O O . LEU B 1 154 ? -7.598 -30.438 -16.422 1 97.88 154 LEU B O 1
ATOM 3441 N N . ASP B 1 155 ? -9.492 -30.781 -17.656 1 98.38 155 ASP B N 1
ATOM 3442 C CA . ASP B 1 155 ? -10.102 -29.5 -17.297 1 98.38 155 ASP B CA 1
ATOM 3443 C C . ASP B 1 155 ? -9.352 -28.328 -17.922 1 98.38 155 ASP B C 1
ATOM 3445 O O . ASP B 1 155 ? -8.812 -28.453 -19.016 1 98.38 155 ASP B O 1
ATOM 3449 N N . HIS B 1 156 ? -9.484 -27.109 -17.438 1 98.81 156 HIS B N 1
ATOM 3450 C CA . HIS B 1 156 ? -8.852 -25.922 -18.016 1 98.81 156 HIS B CA 1
ATOM 3451 C C . HIS B 1 156 ? -7.336 -25.984 -17.875 1 98.81 156 HIS B C 1
ATOM 3453 O O . HIS B 1 156 ? -6.816 -26.391 -16.828 1 98.81 156 HIS B O 1
ATOM 3459 N N . ARG B 1 157 ? -6.621 -25.625 -18.906 1 98.75 157 ARG B N 1
ATOM 3460 C CA . ARG B 1 157 ? -5.164 -25.656 -18.953 1 98.75 157 ARG B CA 1
ATOM 3461 C C . ARG B 1 157 ? -4.566 -24.562 -18.078 1 98.75 157 ARG B C 1
ATOM 3463 O O . ARG B 1 157 ? -3.566 -24.797 -17.391 1 98.75 157 ARG B O 1
ATOM 3470 N N . PHE B 1 158 ? -5.129 -23.375 -18.141 1 98.81 158 PHE B N 1
ATOM 3471 C CA . PHE B 1 158 ? -4.719 -22.234 -17.344 1 98.81 158 PHE B CA 1
ATOM 3472 C C . PHE B 1 158 ? -5.754 -21.922 -16.266 1 98.81 158 PHE B C 1
ATOM 3474 O O . PHE B 1 158 ? -6.957 -21.922 -16.547 1 98.81 158 PHE B O 1
ATOM 3481 N N . VAL B 1 159 ? -5.238 -21.641 -15.039 1 98.94 159 VAL B N 1
ATOM 3482 C CA . VAL B 1 159 ? -6.207 -21.359 -13.984 1 98.94 159 VAL B CA 1
ATOM 3483 C C . VAL B 1 159 ? -5.723 -20.188 -13.141 1 98.94 159 VAL B C 1
ATOM 3485 O O . VAL B 1 159 ? -4.539 -19.844 -13.164 1 98.94 159 VAL B O 1
ATOM 3488 N N . SER B 1 160 ? -6.641 -19.469 -12.547 1 98.94 160 SER B N 1
ATOM 3489 C CA . SER B 1 160 ? -6.465 -18.562 -11.422 1 98.94 160 SER B CA 1
ATOM 3490 C C . SER B 1 160 ? -6.988 -19.188 -10.125 1 98.94 160 SER B C 1
ATOM 3492 O O . SER B 1 160 ? -7.586 -20.266 -10.141 1 98.94 160 SER B O 1
ATOM 3494 N N . TYR B 1 161 ? -6.695 -18.578 -8.992 1 98.94 161 TYR B N 1
ATOM 3495 C CA . TYR B 1 161 ? -7.117 -19.141 -7.719 1 98.94 161 TYR B CA 1
ATOM 3496 C C . TYR B 1 161 ? -7.844 -18.094 -6.875 1 98.94 161 TYR B C 1
ATOM 3498 O O . TYR B 1 161 ? -7.324 -17 -6.652 1 98.94 161 TYR B O 1
ATOM 3506 N N . VAL B 1 162 ? -9.062 -18.406 -6.422 1 98.94 162 VAL B N 1
ATOM 3507 C CA . VAL B 1 162 ? -9.719 -17.734 -5.305 1 98.94 162 VAL B CA 1
ATOM 3508 C C . VAL B 1 162 ? -9.383 -18.453 -4 1 98.94 162 VAL B C 1
ATOM 3510 O O . VAL B 1 162 ? -9.594 -19.656 -3.875 1 98.94 162 VAL B O 1
ATOM 3513 N N . ILE B 1 163 ? -8.828 -17.781 -3.088 1 98.94 163 ILE B N 1
ATOM 3514 C CA . ILE B 1 163 ? -8.414 -18.344 -1.808 1 98.94 163 ILE B CA 1
ATOM 3515 C C . ILE B 1 163 ? -9.148 -17.641 -0.671 1 98.94 163 ILE B C 1
ATOM 3517 O O . ILE B 1 163 ? -9.008 -16.422 -0.495 1 98.94 163 ILE B O 1
ATOM 3521 N N . GLU B 1 164 ? -9.992 -18.312 0.026 1 98.81 164 GLU B N 1
ATOM 3522 C CA . GLU B 1 164 ? -10.562 -17.812 1.276 1 98.81 164 GLU B CA 1
ATOM 3523 C C . GLU B 1 164 ? -9.742 -18.281 2.477 1 98.81 164 GLU B C 1
ATOM 3525 O O . GLU B 1 164 ? -9.688 -19.469 2.773 1 98.81 164 GLU B O 1
ATOM 3530 N N . LEU B 1 165 ? -9.086 -17.391 3.096 1 98.69 165 LEU B N 1
ATOM 3531 C CA . LEU B 1 165 ? -8.141 -17.672 4.168 1 98.69 165 LEU B CA 1
ATOM 3532 C C . LEU B 1 165 ? -8.18 -16.578 5.23 1 98.69 165 LEU B C 1
ATOM 3534 O O . LEU B 1 165 ? -8.078 -15.398 4.91 1 98.69 165 LEU B O 1
ATOM 3538 N N . ASN B 1 166 ? -8.352 -16.969 6.516 1 98.31 166 ASN B N 1
ATOM 3539 C CA . ASN B 1 166 ? -8.258 -16.078 7.664 1 98.31 166 ASN B CA 1
ATOM 3540 C C . ASN B 1 166 ? -9.242 -14.922 7.555 1 98.31 166 ASN B C 1
ATOM 3542 O O . ASN B 1 166 ? -8.938 -13.797 7.957 1 98.31 166 ASN B O 1
ATOM 3546 N N . GLY B 1 167 ? -10.398 -15.195 6.926 1 98 167 GLY B N 1
ATOM 3547 C CA . GLY B 1 167 ? -11.461 -14.211 6.828 1 98 167 GLY B CA 1
ATOM 3548 C C . GLY B 1 167 ? -11.305 -13.281 5.641 1 98 167 GLY B C 1
ATOM 3549 O O . GLY B 1 167 ? -12.07 -12.328 5.488 1 98 167 GLY B O 1
ATOM 3550 N N . VAL B 1 168 ? -10.328 -13.484 4.801 1 98.62 168 VAL B N 1
ATOM 3551 C CA . VAL B 1 168 ? -10.047 -12.641 3.646 1 98.62 168 VAL B CA 1
ATOM 3552 C C . VAL B 1 168 ? -10.141 -13.477 2.367 1 98.62 168 VAL B C 1
ATOM 3554 O O . VAL B 1 168 ? -9.703 -14.625 2.334 1 98.62 168 VAL B O 1
ATOM 3557 N N . THR B 1 169 ? -10.727 -12.945 1.348 1 98.81 169 THR B N 1
ATOM 3558 C CA . THR B 1 169 ? -10.789 -13.586 0.039 1 98.81 169 THR B CA 1
ATOM 3559 C C . THR B 1 169 ? -9.766 -12.969 -0.914 1 98.81 169 THR B C 1
ATOM 3561 O O . THR B 1 169 ? -9.852 -11.789 -1.244 1 98.81 169 THR B O 1
ATOM 3564 N N . LEU B 1 170 ? -8.797 -13.781 -1.334 1 98.88 170 LEU B N 1
ATOM 3565 C CA . LEU B 1 170 ? -7.73 -13.383 -2.248 1 98.88 170 LEU B CA 1
ATOM 3566 C C . LEU B 1 170 ? -7.922 -14.016 -3.619 1 98.88 170 LEU B C 1
ATOM 3568 O O . LEU B 1 170 ? -8.25 -15.203 -3.717 1 98.88 170 LEU B O 1
ATOM 3572 N N . TYR B 1 171 ? -7.809 -13.227 -4.625 1 98.94 171 TYR B N 1
ATOM 3573 C CA . TYR B 1 171 ? -7.805 -13.719 -5.996 1 98.94 171 TYR B CA 1
ATOM 3574 C C . TYR B 1 171 ? -6.43 -13.555 -6.633 1 98.94 171 TYR B C 1
ATOM 3576 O O . TYR B 1 171 ? -5.926 -12.43 -6.742 1 98.94 171 TYR B O 1
ATOM 3584 N N . HIS B 1 172 ? -5.762 -14.602 -6.996 1 98.94 172 HIS B N 1
ATOM 3585 C CA . HIS B 1 172 ? -4.535 -14.617 -7.781 1 98.94 172 HIS B CA 1
ATOM 3586 C C . HIS B 1 172 ? -4.809 -15.031 -9.227 1 98.94 172 HIS B C 1
ATOM 3588 O O . HIS B 1 172 ? -5.117 -16.188 -9.492 1 98.94 172 HIS B O 1
ATOM 3594 N N . ALA B 1 173 ? -4.535 -14.211 -10.109 1 98.88 173 ALA B N 1
ATOM 3595 C CA . ALA B 1 173 ? -5.043 -14.375 -11.469 1 98.88 173 ALA B CA 1
ATOM 3596 C C . ALA B 1 173 ? -4.176 -15.352 -12.266 1 98.88 173 ALA B C 1
ATOM 3598 O O . ALA B 1 173 ? -4.621 -15.898 -13.273 1 98.88 173 ALA B O 1
ATOM 3599 N N . GLY B 1 174 ? -2.924 -15.57 -11.781 1 98.56 174 GLY B N 1
ATOM 3600 C CA . GLY B 1 174 ? -1.999 -16.172 -12.734 1 98.56 174 GLY B CA 1
ATOM 3601 C C . GLY B 1 174 ? -1.843 -15.367 -14.008 1 98.56 174 GLY B C 1
ATOM 3602 O O . GLY B 1 174 ? -1.73 -14.141 -13.961 1 98.56 174 GLY B O 1
ATOM 3603 N N . ASP B 1 175 ? -1.64 -16.109 -15.102 1 98.75 175 ASP B N 1
ATOM 3604 C CA . ASP B 1 175 ? -1.582 -15.453 -16.406 1 98.75 175 ASP B CA 1
ATOM 3605 C C . ASP B 1 175 ? -2.941 -15.492 -17.094 1 98.75 175 ASP B C 1
ATOM 3607 O O . ASP B 1 175 ? -3.518 -16.562 -17.281 1 98.75 175 ASP B O 1
ATOM 3611 N N . THR B 1 176 ? -3.445 -14.359 -17.438 1 98.75 176 THR B N 1
ATOM 3612 C CA . THR B 1 176 ? -4.777 -14.336 -18.031 1 98.75 176 THR B CA 1
ATOM 3613 C C . THR B 1 176 ? -5.039 -12.992 -18.719 1 98.75 176 THR B C 1
ATOM 3615 O O . THR B 1 176 ? -4.488 -11.969 -18.312 1 98.75 176 THR B O 1
ATOM 3618 N N . THR B 1 177 ? -5.797 -13 -19.734 1 98.5 177 THR B N 1
ATOM 3619 C CA . THR B 1 177 ? -6.508 -11.836 -20.25 1 98.5 177 THR B CA 1
ATOM 3620 C C . THR B 1 177 ? -7.941 -11.797 -19.734 1 98.5 177 THR B C 1
ATOM 3622 O O . THR B 1 177 ? -8.398 -12.75 -19.094 1 98.5 177 THR B O 1
ATOM 3625 N N . VAL B 1 178 ? -8.578 -10.617 -19.938 1 98.38 178 VAL B N 1
ATOM 3626 C CA . VAL B 1 178 ? -10 -10.547 -19.625 1 98.38 178 VAL B CA 1
ATOM 3627 C C . VAL B 1 178 ? -10.797 -11.336 -20.656 1 98.38 178 VAL B C 1
ATOM 3629 O O . VAL B 1 178 ? -10.516 -11.258 -21.859 1 98.38 178 VAL B O 1
ATOM 3632 N N . TYR B 1 179 ? -11.703 -12.172 -20.25 1 98.19 179 TYR B N 1
ATOM 3633 C CA . TYR B 1 179 ? -12.547 -12.961 -21.141 1 98.19 179 TYR B CA 1
ATOM 3634 C C . TYR B 1 179 ? -14 -12.914 -20.703 1 98.19 179 TYR B C 1
ATOM 3636 O O . TYR B 1 179 ? -14.305 -12.531 -19.562 1 98.19 179 TYR B O 1
ATOM 3644 N N . PRO B 1 180 ? -14.938 -13.141 -21.656 1 97.81 180 PRO B N 1
ATOM 3645 C CA . PRO B 1 180 ? -16.359 -13.078 -21.312 1 97.81 180 PRO B CA 1
ATOM 3646 C C . PRO B 1 180 ? -16.703 -13.945 -20.094 1 97.81 180 PRO B C 1
ATOM 3648 O O . PRO B 1 180 ? -16.344 -15.125 -20.047 1 97.81 180 PRO B O 1
ATOM 3651 N N . GLY B 1 181 ? -17.344 -13.344 -19.109 1 98.19 181 GLY B N 1
ATOM 3652 C CA . GLY B 1 181 ? -17.797 -14.07 -17.938 1 98.19 181 GLY B CA 1
ATOM 3653 C C . GLY B 1 181 ? -16.875 -13.906 -16.75 1 98.19 181 GLY B C 1
ATOM 3654 O O . GLY B 1 181 ? -17.266 -14.211 -15.617 1 98.19 181 GLY B O 1
ATOM 3655 N N . LEU B 1 182 ? -15.688 -13.438 -16.984 1 98.62 182 LEU B N 1
ATOM 3656 C CA . LEU B 1 182 ? -14.719 -13.32 -15.891 1 98.62 182 LEU B CA 1
ATOM 3657 C C . LEU B 1 182 ? -15.203 -12.344 -14.828 1 98.62 182 LEU B C 1
ATOM 3659 O O . LEU B 1 182 ? -15.141 -12.641 -13.633 1 98.62 182 LEU B O 1
ATOM 3663 N N . ILE B 1 183 ? -15.695 -11.156 -15.211 1 98.62 183 ILE B N 1
ATOM 3664 C CA . ILE B 1 183 ? -16.141 -10.125 -14.281 1 98.62 183 ILE B CA 1
ATOM 3665 C C . ILE B 1 183 ? -17.25 -10.688 -13.383 1 98.62 183 ILE B C 1
ATOM 3667 O O . ILE B 1 183 ? -17.188 -10.547 -12.156 1 98.62 183 ILE B O 1
ATOM 3671 N N . GLU B 1 184 ? -18.203 -11.344 -13.969 1 98.44 184 GLU B N 1
ATOM 3672 C CA . GLU B 1 184 ? -19.312 -11.922 -13.211 1 98.44 184 GLU B CA 1
ATOM 3673 C C . GLU B 1 184 ? -18.812 -12.984 -12.234 1 98.44 184 GLU B C 1
ATOM 3675 O O . GLU B 1 184 ? -19.281 -13.055 -11.102 1 98.44 184 GLU B O 1
ATOM 3680 N N . ALA B 1 185 ? -17.922 -13.82 -12.719 1 98.56 185 ALA B N 1
ATOM 3681 C CA . ALA B 1 185 ? -17.344 -14.859 -11.859 1 98.56 185 ALA B CA 1
ATOM 3682 C C . ALA B 1 185 ? -16.656 -14.25 -10.641 1 98.56 185 ALA B C 1
ATOM 3684 O O . ALA B 1 185 ? -16.797 -14.75 -9.523 1 98.56 185 ALA B O 1
ATOM 3685 N N . LEU B 1 186 ? -15.938 -13.188 -10.844 1 98.75 186 LEU B N 1
ATOM 3686 C CA . LEU B 1 186 ? -15.203 -12.547 -9.758 1 98.75 186 LEU B CA 1
ATOM 3687 C C . LEU B 1 186 ? -16.156 -11.805 -8.828 1 98.75 186 LEU B C 1
ATOM 3689 O O . LEU B 1 186 ? -15.945 -11.797 -7.609 1 98.75 186 LEU B O 1
ATOM 3693 N N . GLN B 1 187 ? -17.125 -11.125 -9.352 1 98.44 187 GLN B N 1
ATOM 3694 C CA . GLN B 1 187 ? -18.125 -10.453 -8.523 1 98.44 187 GLN B CA 1
ATOM 3695 C C . GLN B 1 187 ? -18.797 -11.43 -7.57 1 98.44 187 GLN B C 1
ATOM 3697 O O . GLN B 1 187 ? -19.078 -11.094 -6.422 1 98.44 187 GLN B O 1
ATOM 3702 N N . ALA B 1 188 ? -19.016 -12.586 -8.094 1 98.12 188 ALA B N 1
ATOM 3703 C CA . ALA B 1 188 ? -19.719 -13.602 -7.309 1 98.12 188 ALA B CA 1
ATOM 3704 C C . ALA B 1 188 ? -18.891 -14.008 -6.09 1 98.12 188 ALA B C 1
ATOM 3706 O O . ALA B 1 188 ? -19.438 -14.523 -5.109 1 98.12 188 ALA B O 1
ATOM 3707 N N . GLU B 1 189 ? -17.594 -13.805 -6.109 1 97.94 189 GLU B N 1
ATOM 3708 C CA . GLU B 1 189 ? -16.703 -14.281 -5.051 1 97.94 189 GLU B CA 1
ATOM 3709 C C . GLU B 1 189 ? -16.422 -13.188 -4.023 1 97.94 189 GLU B C 1
ATOM 3711 O O . GLU B 1 189 ? -15.797 -13.438 -2.994 1 97.94 189 GLU B O 1
ATOM 3716 N N . SER B 1 190 ? -16.812 -11.922 -4.219 1 97.12 190 SER B N 1
ATOM 3717 C CA . SER B 1 190 ? -16.594 -10.797 -3.312 1 97.12 190 SER B CA 1
ATOM 3718 C C . SER B 1 190 ? -15.117 -10.703 -2.908 1 97.12 190 SER B C 1
ATOM 3720 O O . SER B 1 190 ? -14.797 -10.727 -1.719 1 97.12 190 SER B O 1
ATOM 3722 N N . ILE B 1 191 ? -14.289 -10.484 -3.869 1 98.56 191 ILE B N 1
ATOM 3723 C CA . ILE B 1 191 ? -12.844 -10.492 -3.713 1 98.56 191 ILE B CA 1
ATOM 3724 C C . ILE B 1 191 ? -12.398 -9.281 -2.896 1 98.56 191 ILE B C 1
ATOM 3726 O O . ILE B 1 191 ? -12.766 -8.141 -3.211 1 98.56 191 ILE B O 1
ATOM 3730 N N . ASP B 1 192 ? -11.625 -9.516 -1.819 1 98.56 192 ASP B N 1
ATOM 3731 C CA . ASP B 1 192 ? -11.023 -8.438 -1.043 1 98.56 192 ASP B CA 1
ATOM 3732 C C . ASP B 1 192 ? -9.742 -7.93 -1.707 1 98.56 192 ASP B C 1
ATOM 3734 O O . ASP B 1 192 ? -9.602 -6.73 -1.964 1 98.56 192 ASP B O 1
ATOM 3738 N N . LEU B 1 193 ? -8.883 -8.836 -1.975 1 98.75 193 LEU B N 1
ATOM 3739 C CA . LEU B 1 193 ? -7.574 -8.539 -2.543 1 98.75 193 LEU B CA 1
ATOM 3740 C C . LEU B 1 193 ? -7.383 -9.258 -3.873 1 98.75 193 LEU B C 1
ATOM 3742 O O . LEU B 1 193 ? -7.383 -10.492 -3.92 1 98.75 193 LEU B O 1
ATOM 3746 N N . GLY B 1 194 ? -7.297 -8.531 -4.957 1 98.88 194 GLY B N 1
ATOM 3747 C CA . GLY B 1 194 ? -7.035 -9.094 -6.27 1 98.88 194 GLY B CA 1
ATOM 3748 C C . GLY B 1 194 ? -5.629 -8.82 -6.766 1 98.88 194 GLY B C 1
ATOM 3749 O O . GLY B 1 194 ? -5.137 -7.695 -6.684 1 98.88 194 GLY B O 1
ATOM 3750 N N . MET B 1 195 ? -4.926 -9.828 -7.25 1 98.94 195 MET B N 1
ATOM 3751 C CA . MET B 1 195 ? -3.578 -9.711 -7.801 1 98.94 195 MET B CA 1
ATOM 3752 C C . MET B 1 195 ? -3.568 -10.055 -9.289 1 98.94 195 MET B C 1
ATOM 3754 O O . MET B 1 195 ? -3.904 -11.18 -9.664 1 98.94 195 MET B O 1
ATOM 3758 N N . LEU B 1 196 ? -3.178 -9.102 -10.125 1 98.94 196 LEU B N 1
ATOM 3759 C CA . LEU B 1 196 ? -3.43 -9.195 -11.555 1 98.94 196 LEU B CA 1
ATOM 3760 C C . LEU B 1 196 ? -2.152 -8.945 -12.352 1 98.94 196 LEU B C 1
ATOM 3762 O O . LEU B 1 196 ? -1.384 -8.039 -12.031 1 98.94 196 LEU B O 1
ATOM 3766 N N . PRO B 1 197 ? -1.906 -9.742 -13.383 1 98.88 197 PRO B N 1
ATOM 3767 C CA . PRO B 1 197 ? -0.791 -9.422 -14.281 1 98.88 197 PRO B CA 1
ATOM 3768 C C . PRO B 1 197 ? -1.025 -8.148 -15.086 1 98.88 197 PRO B C 1
ATOM 3770 O O . PRO B 1 197 ? -2.16 -7.855 -15.469 1 98.88 197 PRO B O 1
ATOM 3773 N N . ILE B 1 198 ? 0.117 -7.43 -15.367 1 98.75 198 ILE B N 1
ATOM 3774 C CA . ILE B 1 198 ? -0.106 -6.168 -16.062 1 98.75 198 ILE B CA 1
ATOM 3775 C C . ILE B 1 198 ? 0.904 -6.02 -17.203 1 98.75 198 ILE B C 1
ATOM 3777 O O . ILE B 1 198 ? 1.057 -4.938 -17.766 1 98.75 198 ILE B O 1
ATOM 3781 N N . ASN B 1 199 ? 1.61 -7.078 -17.594 1 98.06 199 ASN B N 1
ATOM 3782 C CA . ASN B 1 199 ? 2.697 -6.961 -18.562 1 98.06 199 ASN B CA 1
ATOM 3783 C C . ASN B 1 199 ? 2.17 -6.801 -19.984 1 98.06 199 ASN B C 1
ATOM 3785 O O . ASN B 1 199 ? 2.895 -6.352 -20.875 1 98.06 199 ASN B O 1
ATOM 3789 N N . GLY B 1 200 ? 0.936 -7.207 -20.25 1 97.75 200 GLY B N 1
ATOM 3790 C CA . GLY B 1 200 ? 0.315 -6.969 -21.547 1 97.75 200 GLY B CA 1
ATOM 3791 C C . GLY B 1 200 ? 0.66 -8.023 -22.578 1 97.75 200 GLY B C 1
ATOM 3792 O O . GLY B 1 200 ? 1.126 -9.109 -22.234 1 97.75 200 GLY B O 1
ATOM 3793 N N . ARG B 1 201 ? 0.248 -7.695 -23.766 1 96.5 201 ARG B N 1
ATOM 3794 C CA . ARG B 1 201 ? 0.455 -8.523 -24.953 1 96.5 201 ARG B CA 1
ATOM 3795 C C . ARG B 1 201 ? 0.483 -7.672 -26.203 1 96.5 201 ARG B C 1
ATOM 3797 O O . ARG B 1 201 ? -0.136 -6.605 -26.266 1 96.5 201 ARG B O 1
ATOM 3804 N N . ASP B 1 202 ? 1.266 -8.094 -27.156 1 94.94 202 ASP B N 1
ATOM 3805 C CA . ASP B 1 202 ? 1.272 -7.441 -28.469 1 94.94 202 ASP B CA 1
ATOM 3806 C C . ASP B 1 202 ? 1.818 -8.375 -29.547 1 94.94 202 ASP B C 1
ATOM 3808 O O . ASP B 1 202 ? 2.393 -9.414 -29.234 1 94.94 202 ASP B O 1
ATOM 3812 N N . PRO B 1 203 ? 1.582 -7.988 -30.844 1 95.06 203 PRO B N 1
ATOM 3813 C CA . PRO B 1 203 ? 1.982 -8.883 -31.938 1 95.06 203 PRO B CA 1
ATOM 3814 C C . PRO B 1 203 ? 3.492 -9.102 -32 1 95.06 203 PRO B C 1
ATOM 3816 O O . PRO B 1 203 ? 3.949 -10.133 -32.5 1 95.06 203 PRO B O 1
ATOM 3819 N N . PHE B 1 204 ? 4.223 -8.156 -31.562 1 95.38 204 PHE B N 1
ATOM 3820 C CA . PHE B 1 204 ? 5.676 -8.281 -31.641 1 95.38 204 PHE B CA 1
ATOM 3821 C C . PHE B 1 204 ? 6.18 -9.297 -30.609 1 95.38 204 PHE B C 1
ATOM 3823 O O . PHE B 1 204 ? 7.078 -10.086 -30.906 1 95.38 204 PHE B O 1
ATOM 3830 N N . ARG B 1 205 ? 5.594 -9.305 -29.359 1 94.25 205 ARG B N 1
ATOM 3831 C CA . ARG B 1 205 ? 5.914 -10.328 -28.375 1 94.25 205 ARG B CA 1
ATOM 3832 C C . ARG B 1 205 ? 5.391 -11.695 -28.797 1 94.25 205 ARG B C 1
ATOM 3834 O O . ARG B 1 205 ? 6.082 -12.703 -28.641 1 94.25 205 ARG B O 1
ATOM 3841 N N . ASN B 1 206 ? 4.211 -11.656 -29.359 1 94.5 206 ASN B N 1
ATOM 3842 C CA . ASN B 1 206 ? 3.641 -12.906 -29.859 1 94.5 206 ASN B CA 1
ATOM 3843 C C . ASN B 1 206 ? 4.52 -13.531 -30.938 1 94.5 206 ASN B C 1
ATOM 3845 O O . ASN B 1 206 ? 4.676 -14.75 -30.984 1 94.5 206 ASN B O 1
ATOM 3849 N N . ALA B 1 207 ? 5.148 -12.719 -31.781 1 94.94 207 ALA B N 1
ATOM 3850 C CA . ALA B 1 207 ? 6.023 -13.188 -32.844 1 94.94 207 ALA B CA 1
ATOM 3851 C C . ALA B 1 207 ? 7.27 -13.859 -32.281 1 94.94 207 ALA B C 1
ATOM 3853 O O . ALA B 1 207 ? 7.91 -14.672 -32.969 1 94.94 207 ALA B O 1
ATOM 3854 N N . LYS B 1 208 ? 7.621 -13.492 -31.094 1 92.38 208 LYS B N 1
ATOM 3855 C CA . LYS B 1 208 ? 8.75 -14.109 -30.391 1 92.38 208 LYS B CA 1
ATOM 3856 C C . LYS B 1 208 ? 8.289 -15.258 -29.5 1 92.38 208 LYS B C 1
ATOM 3858 O O . LYS B 1 208 ? 9.016 -15.68 -28.594 1 92.38 208 LYS B O 1
ATOM 3863 N N . ASN B 1 209 ? 6.988 -15.617 -29.594 1 92 209 ASN B N 1
ATOM 3864 C CA . ASN B 1 209 ? 6.359 -16.719 -28.891 1 92 209 ASN B CA 1
ATOM 3865 C C . ASN B 1 209 ? 6.184 -16.422 -27.406 1 92 209 ASN B C 1
ATOM 3867 O O . ASN B 1 209 ? 6.293 -17.312 -26.562 1 92 209 ASN B O 1
ATOM 3871 N N . ILE B 1 210 ? 6.086 -15.219 -27.078 1 93.56 210 ILE B N 1
ATOM 3872 C CA . ILE B 1 210 ? 5.742 -14.781 -25.719 1 93.56 210 ILE B CA 1
ATOM 3873 C C . ILE B 1 210 ? 4.234 -14.578 -25.609 1 93.56 210 ILE B C 1
ATOM 3875 O O . ILE B 1 210 ? 3.684 -13.641 -26.203 1 93.56 210 ILE B O 1
ATOM 3879 N N . VAL B 1 211 ? 3.637 -15.492 -24.859 1 94.06 211 VAL B N 1
ATOM 3880 C CA . VAL B 1 211 ? 2.193 -15.391 -24.672 1 94.06 211 VAL B CA 1
ATOM 3881 C C . VAL B 1 211 ? 1.879 -14.266 -23.688 1 94.06 211 VAL B C 1
ATOM 3883 O O . VAL B 1 211 ? 2.572 -14.094 -22.688 1 94.06 211 VAL B O 1
ATOM 3886 N N . GLY B 1 212 ? 0.83 -13.547 -23.984 1 95 212 GLY B N 1
ATOM 3887 C CA . GLY B 1 212 ? 0.609 -12.312 -23.25 1 95 212 GLY B CA 1
ATOM 3888 C C . GLY B 1 212 ? -0.473 -12.43 -22.203 1 95 212 GLY B C 1
ATOM 3889 O O . GLY B 1 212 ? -1.146 -13.453 -22.094 1 95 212 GLY B O 1
ATOM 3890 N N . ASN B 1 213 ? -0.625 -11.406 -21.375 1 98.25 213 ASN B N 1
ATOM 3891 C CA . ASN B 1 213 ? -1.633 -11.195 -20.344 1 98.25 213 ASN B CA 1
ATOM 3892 C C . ASN B 1 213 ? -2.373 -9.875 -20.531 1 98.25 213 ASN B C 1
ATOM 3894 O O . ASN B 1 213 ? -2.312 -9.281 -21.609 1 98.25 213 ASN B O 1
ATOM 3898 N N . MET B 1 214 ? -3.205 -9.523 -19.562 1 98.12 214 MET B N 1
ATOM 3899 C CA . MET B 1 214 ? -3.812 -8.195 -19.578 1 98.12 214 MET B CA 1
ATOM 3900 C C . MET B 1 214 ? -2.752 -7.109 -19.438 1 98.12 214 MET B C 1
ATOM 3902 O O . MET B 1 214 ? -1.701 -7.34 -18.828 1 98.12 214 MET B O 1
ATOM 3906 N N . ASN B 1 215 ? -2.969 -5.969 -20.094 1 98.25 215 ASN B N 1
ATOM 3907 C CA . ASN B 1 215 ? -2.146 -4.801 -19.797 1 98.25 215 ASN B CA 1
ATOM 3908 C C . ASN B 1 215 ? -2.648 -4.055 -18.562 1 98.25 215 ASN B C 1
ATOM 3910 O O . ASN B 1 215 ? -3.658 -4.438 -17.969 1 98.25 215 ASN B O 1
ATOM 3914 N N . TYR B 1 216 ? -1.924 -3.02 -18.203 1 98.62 216 TYR B N 1
ATOM 3915 C CA . TYR B 1 216 ? -2.227 -2.328 -16.953 1 98.62 216 TYR B CA 1
ATOM 3916 C C . TYR B 1 216 ? -3.611 -1.695 -17 1 98.62 216 TYR B C 1
ATOM 3918 O O . TYR B 1 216 ? -4.301 -1.615 -15.992 1 98.62 216 TYR B O 1
ATOM 3926 N N . ARG B 1 217 ? -4.07 -1.173 -18.156 1 98.56 217 ARG B N 1
ATOM 3927 C CA . ARG B 1 217 ? -5.402 -0.594 -18.297 1 98.56 217 ARG B CA 1
ATOM 3928 C C . ARG B 1 217 ? -6.484 -1.646 -18.078 1 98.56 217 ARG B C 1
ATOM 3930 O O . ARG B 1 217 ? -7.434 -1.415 -17.328 1 98.56 217 ARG B O 1
ATOM 3937 N N . GLU B 1 218 ? -6.316 -2.779 -18.734 1 98.75 218 GLU B N 1
ATOM 3938 C CA . GLU B 1 218 ? -7.277 -3.865 -18.594 1 98.75 218 GLU B CA 1
ATOM 3939 C C . GLU B 1 218 ? -7.355 -4.352 -17.141 1 98.75 218 GLU B C 1
ATOM 3941 O O . GLU B 1 218 ? -8.445 -4.613 -16.625 1 98.75 218 GLU B O 1
ATOM 3946 N N . ALA B 1 219 ? -6.227 -4.531 -16.531 1 98.88 219 ALA B N 1
ATOM 3947 C CA . ALA B 1 219 ? -6.18 -4.984 -15.148 1 98.88 219 ALA B CA 1
ATOM 3948 C C . ALA B 1 219 ? -6.914 -4.012 -14.227 1 98.88 219 ALA B C 1
ATOM 3950 O O . ALA B 1 219 ? -7.691 -4.43 -13.367 1 98.88 219 ALA B O 1
ATOM 3951 N N . ALA B 1 220 ? -6.645 -2.672 -14.391 1 98.75 220 ALA B N 1
ATOM 3952 C CA . ALA B 1 220 ? -7.316 -1.647 -13.594 1 98.75 220 ALA B CA 1
ATOM 3953 C C . ALA B 1 220 ? -8.828 -1.699 -13.805 1 98.75 220 ALA B C 1
ATOM 3955 O O . ALA B 1 220 ? -9.594 -1.695 -12.836 1 98.75 220 ALA B O 1
ATOM 3956 N N . GLU B 1 221 ? -9.234 -1.767 -15.047 1 98.75 221 GLU B N 1
ATOM 3957 C CA . GLU B 1 221 ? -10.656 -1.819 -15.375 1 98.75 221 GLU B CA 1
ATOM 3958 C C . GLU B 1 221 ? -11.312 -3.064 -14.781 1 98.75 221 GLU B C 1
ATOM 3960 O O . GLU B 1 221 ? -12.438 -3.002 -14.273 1 98.75 221 GLU B O 1
ATOM 3965 N N . LEU B 1 222 ? -10.617 -4.195 -14.891 1 98.81 222 LEU B N 1
ATOM 3966 C CA . LEU B 1 222 ? -11.148 -5.434 -14.328 1 98.81 222 LEU B CA 1
ATOM 3967 C C . LEU B 1 222 ? -11.344 -5.312 -12.82 1 98.81 222 LEU B C 1
ATOM 3969 O O . LEU B 1 222 ? -12.375 -5.73 -12.289 1 98.81 222 LEU B O 1
ATOM 3973 N N . ALA B 1 223 ? -10.352 -4.789 -12.109 1 98.69 223 ALA B N 1
ATOM 3974 C CA . ALA B 1 223 ? -10.422 -4.641 -10.664 1 98.69 223 ALA B CA 1
ATOM 3975 C C . ALA B 1 223 ? -11.641 -3.816 -10.25 1 98.69 223 ALA B C 1
ATOM 3977 O O . ALA B 1 223 ? -12.344 -4.164 -9.297 1 98.69 223 ALA B O 1
ATOM 3978 N N . VAL B 1 224 ? -11.867 -2.719 -10.961 1 98.12 224 VAL B N 1
ATOM 3979 C CA . VAL B 1 224 ? -12.984 -1.828 -10.664 1 98.12 224 VAL B CA 1
ATOM 3980 C C . VAL B 1 224 ? -14.305 -2.533 -10.977 1 98.12 224 VAL B C 1
ATOM 3982 O O . VAL B 1 224 ? -15.211 -2.561 -10.141 1 98.12 224 VAL B O 1
ATOM 3985 N N . ALA B 1 225 ? -14.406 -3.162 -12.164 1 98.44 225 ALA B N 1
ATOM 3986 C CA . ALA B 1 225 ? -15.633 -3.83 -12.594 1 98.44 225 ALA B CA 1
ATOM 3987 C C . ALA B 1 225 ? -15.977 -4.988 -11.656 1 98.44 225 ALA B C 1
ATOM 3989 O O . ALA B 1 225 ? -17.156 -5.242 -11.375 1 98.44 225 ALA B O 1
ATOM 3990 N N . ALA B 1 226 ? -14.953 -5.723 -11.227 1 98.44 226 ALA B N 1
ATOM 3991 C CA . ALA B 1 226 ? -15.156 -6.895 -10.383 1 98.44 226 ALA B CA 1
ATOM 3992 C C . ALA B 1 226 ? -15.438 -6.488 -8.938 1 98.44 226 ALA B C 1
ATOM 3994 O O . ALA B 1 226 ? -15.898 -7.305 -8.133 1 98.44 226 ALA B O 1
ATOM 3995 N N . GLY B 1 227 ? -15.109 -5.254 -8.547 1 97.62 227 GLY B N 1
ATOM 3996 C CA . GLY B 1 227 ? -15.414 -4.742 -7.215 1 97.62 227 GLY B CA 1
ATOM 3997 C C . GLY B 1 227 ? -14.383 -5.137 -6.176 1 97.62 227 GLY B C 1
ATOM 3998 O O . GLY B 1 227 ? -14.727 -5.395 -5.02 1 97.62 227 GLY B O 1
ATOM 3999 N N . PHE B 1 228 ? -13.07 -5.281 -6.574 1 98.12 228 PHE B N 1
ATOM 4000 C CA . PHE B 1 228 ? -12.031 -5.574 -5.598 1 98.12 228 PHE B CA 1
ATOM 4001 C C . PHE B 1 228 ? -11.93 -4.461 -4.562 1 98.12 228 PHE B C 1
ATOM 4003 O O . PHE B 1 228 ? -12.086 -3.285 -4.891 1 98.12 228 PHE B O 1
ATOM 4010 N N . ASP B 1 229 ? -11.641 -4.816 -3.326 1 96.88 229 ASP B N 1
ATOM 4011 C CA . ASP B 1 229 ? -11.305 -3.793 -2.342 1 96.88 229 ASP B CA 1
ATOM 4012 C C . ASP B 1 229 ? -9.938 -3.178 -2.637 1 96.88 229 ASP B C 1
ATOM 4014 O O . ASP B 1 229 ? -9.789 -1.954 -2.635 1 96.88 229 ASP B O 1
ATOM 4018 N N . THR B 1 230 ? -8.945 -3.994 -2.828 1 98.5 230 THR B N 1
ATOM 4019 C CA . THR B 1 230 ? -7.582 -3.588 -3.15 1 98.5 230 THR B CA 1
ATOM 4020 C C . THR B 1 230 ? -7.031 -4.414 -4.309 1 98.5 230 THR B C 1
ATOM 4022 O O . THR B 1 230 ? -7.27 -5.621 -4.383 1 98.5 230 THR B O 1
ATOM 4025 N N . VAL B 1 231 ? -6.359 -3.783 -5.238 1 98.88 231 VAL B N 1
ATOM 4026 C CA . VAL B 1 231 ? -5.766 -4.496 -6.367 1 98.88 231 VAL B CA 1
ATOM 4027 C C . VAL B 1 231 ? -4.246 -4.344 -6.332 1 98.88 231 VAL B C 1
ATOM 4029 O O . VAL B 1 231 ? -3.73 -3.271 -6.004 1 98.88 231 VAL B O 1
ATOM 4032 N N . VAL B 1 232 ? -3.488 -5.426 -6.609 1 98.94 232 VAL B N 1
ATOM 4033 C CA . VAL B 1 232 ? -2.033 -5.504 -6.66 1 98.94 232 VAL B CA 1
ATOM 4034 C C . VAL B 1 232 ? -1.587 -5.965 -8.047 1 98.94 232 VAL B C 1
ATOM 4036 O O . VAL B 1 232 ? -2.025 -7.012 -8.531 1 98.94 232 VAL B O 1
ATOM 4039 N N . PRO B 1 233 ? -0.72 -5.199 -8.719 1 98.88 233 PRO B N 1
ATOM 4040 C CA . PRO B 1 233 ? -0.197 -5.66 -10.008 1 98.88 233 PRO B CA 1
ATOM 4041 C C . PRO B 1 233 ? 0.909 -6.703 -9.852 1 98.88 233 PRO B C 1
ATOM 4043 O O . PRO B 1 233 ? 1.681 -6.652 -8.891 1 98.88 233 PRO B O 1
ATOM 4046 N N . LEU B 1 234 ? 0.936 -7.641 -10.859 1 98.56 234 LEU B N 1
ATOM 4047 C CA . LEU B 1 234 ? 1.944 -8.695 -10.922 1 98.56 234 LEU B CA 1
ATOM 4048 C C . LEU B 1 234 ? 2.508 -8.82 -12.328 1 98.56 234 LEU B C 1
ATOM 4050 O O . LEU B 1 234 ? 2.057 -8.141 -13.25 1 98.56 234 LEU B O 1
ATOM 4054 N N . HIS B 1 235 ? 3.479 -9.688 -12.516 1 98.5 235 HIS B N 1
ATOM 4055 C CA . HIS B 1 235 ? 4.012 -10.203 -13.766 1 98.5 235 HIS B CA 1
ATOM 4056 C C . HIS B 1 235 ? 4.621 -9.078 -14.602 1 98.5 235 HIS B C 1
ATOM 4058 O O . HIS B 1 235 ? 4.43 -9.031 -15.82 1 98.5 235 HIS B O 1
ATOM 4064 N N . TYR B 1 236 ? 5.27 -8.148 -13.992 1 97.94 236 TYR B N 1
ATOM 4065 C CA . TYR B 1 236 ? 5.781 -6.992 -14.719 1 97.94 236 TYR B CA 1
ATOM 4066 C C . TYR B 1 236 ? 7.285 -6.848 -14.523 1 97.94 236 TYR B C 1
ATOM 4068 O O . TYR B 1 236 ? 7.922 -6.012 -15.172 1 97.94 236 TYR B O 1
ATOM 4076 N N . ASP B 1 237 ? 7.938 -7.68 -13.797 1 97.31 237 ASP B N 1
ATOM 4077 C CA . ASP B 1 237 ? 9.195 -7.211 -13.211 1 97.31 237 ASP B CA 1
ATOM 4078 C C . ASP B 1 237 ? 10.344 -8.156 -13.547 1 97.31 237 ASP B C 1
ATOM 4080 O O . ASP B 1 237 ? 11.516 -7.805 -13.391 1 97.31 237 ASP B O 1
ATOM 4084 N N . MET B 1 238 ? 10.07 -9.336 -14.094 1 96.38 238 MET B N 1
ATOM 4085 C CA . MET B 1 238 ? 11.094 -10.375 -14.016 1 96.38 238 MET B CA 1
ATOM 4086 C C . MET B 1 238 ? 11.836 -10.508 -15.344 1 96.38 238 MET B C 1
ATOM 4088 O O . MET B 1 238 ? 13.047 -10.734 -15.367 1 96.38 238 MET B O 1
ATOM 4092 N N . PHE B 1 239 ? 11.086 -10.367 -16.391 1 95.12 239 PHE B N 1
ATOM 4093 C CA . PHE B 1 239 ? 11.695 -10.586 -17.703 1 95.12 239 PHE B CA 1
ATOM 4094 C C . PHE B 1 239 ? 11.797 -9.281 -18.469 1 95.12 239 PHE B C 1
ATOM 4096 O O . PHE B 1 239 ? 10.773 -8.672 -18.797 1 95.12 239 PHE B O 1
ATOM 4103 N N . ALA B 1 240 ? 12.977 -8.844 -18.844 1 89.25 240 ALA B N 1
ATOM 4104 C CA . ALA B 1 240 ? 13.234 -7.562 -19.5 1 89.25 240 ALA B CA 1
ATOM 4105 C C . ALA B 1 240 ? 12.398 -7.41 -20.766 1 89.25 240 ALA B C 1
ATOM 4107 O O . ALA B 1 240 ? 11.883 -6.324 -21.047 1 89.25 240 ALA B O 1
ATOM 4108 N N . GLY B 1 241 ? 12.211 -8.445 -21.531 1 89.44 241 GLY B N 1
ATOM 4109 C CA . GLY B 1 241 ? 11.469 -8.367 -22.781 1 89.44 241 GLY B CA 1
ATOM 4110 C C . GLY B 1 241 ? 9.977 -8.555 -22.594 1 89.44 241 GLY B C 1
ATOM 4111 O O . GLY B 1 241 ? 9.219 -8.531 -23.562 1 89.44 241 GLY B O 1
ATOM 4112 N N . ASN B 1 242 ? 9.508 -8.758 -21.438 1 95 242 ASN B N 1
ATOM 4113 C CA . ASN B 1 242 ? 8.109 -9.008 -21.109 1 95 242 ASN B CA 1
ATOM 4114 C C . ASN B 1 242 ? 7.707 -8.305 -19.812 1 95 242 ASN B C 1
ATOM 4116 O O . ASN B 1 242 ? 7.078 -8.914 -18.953 1 95 242 ASN B O 1
ATOM 4120 N N . SER B 1 243 ? 8.133 -7.043 -19.688 1 95.25 243 SER B N 1
ATOM 4121 C CA . SER B 1 243 ? 7.949 -6.281 -18.453 1 95.25 243 SER B CA 1
ATOM 4122 C C . SER B 1 243 ? 7.047 -5.07 -18.688 1 95.25 243 SER B C 1
ATOM 4124 O O . SER B 1 243 ? 6.598 -4.828 -19.812 1 95.25 243 SER B O 1
ATOM 4126 N N . GLU B 1 244 ? 6.641 -4.434 -17.703 1 97.06 244 GLU B N 1
ATOM 4127 C CA . GLU B 1 244 ? 5.91 -3.168 -17.656 1 97.06 244 GLU B CA 1
ATOM 4128 C C . GLU B 1 244 ? 6.305 -2.346 -16.438 1 97.06 244 GLU B C 1
ATOM 4130 O O . GLU B 1 244 ? 6.859 -2.881 -15.477 1 97.06 244 GLU B O 1
ATOM 4135 N N . HIS B 1 245 ? 6.152 -0.976 -16.531 1 97.44 245 HIS B N 1
ATOM 4136 C CA . HIS B 1 245 ? 6.309 -0.148 -15.336 1 97.44 245 HIS B CA 1
ATOM 4137 C C . HIS B 1 245 ? 5.02 -0.109 -14.523 1 97.44 245 HIS B C 1
ATOM 4139 O O . HIS B 1 245 ? 3.967 0.271 -15.039 1 97.44 245 HIS B O 1
ATOM 4145 N N . PRO B 1 246 ? 5.125 -0.491 -13.219 1 98.56 246 PRO B N 1
ATOM 4146 C CA . PRO B 1 246 ? 3.906 -0.488 -12.414 1 98.56 246 PRO B CA 1
ATOM 4147 C C . PRO B 1 246 ? 3.338 0.915 -12.203 1 98.56 246 PRO B C 1
ATOM 4149 O O . PRO B 1 246 ? 2.162 1.064 -11.867 1 98.56 246 PRO B O 1
ATOM 4152 N N . GLY B 1 247 ? 4.129 2.012 -12.391 1 98.75 247 GLY B N 1
ATOM 4153 C CA . GLY B 1 247 ? 3.645 3.379 -12.289 1 98.75 247 GLY B CA 1
ATOM 4154 C C . GLY B 1 247 ? 2.535 3.693 -13.273 1 98.75 247 GLY B C 1
ATOM 4155 O O . GLY B 1 247 ? 1.679 4.539 -13.008 1 98.75 247 GLY B O 1
ATOM 4156 N N . TYR B 1 248 ? 2.555 3.062 -14.461 1 98.62 248 TYR B N 1
ATOM 4157 C CA . TYR B 1 248 ? 1.479 3.246 -15.43 1 98.62 248 TYR B CA 1
ATOM 4158 C C . TYR B 1 248 ? 0.149 2.768 -14.867 1 98.62 248 TYR B C 1
ATOM 4160 O O . TYR B 1 248 ? -0.888 3.4 -15.078 1 98.62 248 TYR B O 1
ATOM 4168 N N . PHE B 1 249 ? 0.249 1.63 -14.188 1 98.81 249 PHE B N 1
ATOM 4169 C CA . PHE B 1 249 ? -0.924 1.072 -13.523 1 98.81 249 PHE B CA 1
ATOM 4170 C C . PHE B 1 249 ? -1.454 2.031 -12.461 1 98.81 249 PHE B C 1
ATOM 4172 O O . PHE B 1 249 ? -2.652 2.316 -12.422 1 98.81 249 PHE B O 1
ATOM 4179 N N . VAL B 1 250 ? -0.599 2.623 -11.641 1 98.81 250 VAL B N 1
ATOM 4180 C CA . VAL B 1 250 ? -0.944 3.541 -10.562 1 98.81 250 VAL B CA 1
ATOM 4181 C C . VAL B 1 250 ? -1.548 4.816 -11.141 1 98.81 250 VAL B C 1
ATOM 4183 O O . VAL B 1 250 ? -2.586 5.289 -10.672 1 98.81 250 VAL B O 1
ATOM 4186 N N . ASP B 1 251 ? -0.964 5.375 -12.141 1 98.69 251 ASP B N 1
ATOM 4187 C CA . ASP B 1 251 ? -1.438 6.625 -12.727 1 98.69 251 ASP B CA 1
ATOM 4188 C C . ASP B 1 251 ? -2.789 6.434 -13.414 1 98.69 251 ASP B C 1
ATOM 4190 O O . ASP B 1 251 ? -3.629 7.336 -13.406 1 98.69 251 ASP B O 1
ATOM 4194 N N . TYR B 1 252 ? -2.959 5.258 -14.047 1 98.69 252 TYR B N 1
ATOM 4195 C CA . TYR B 1 252 ? -4.258 4.996 -14.664 1 98.69 252 TYR B CA 1
ATOM 4196 C C . TYR B 1 252 ? -5.367 5.016 -13.625 1 98.69 252 TYR B C 1
ATOM 4198 O O . TYR B 1 252 ? -6.41 5.645 -13.828 1 98.69 252 TYR B O 1
ATOM 4206 N N . LEU B 1 253 ? -5.137 4.32 -12.516 1 98.44 253 LEU B N 1
ATOM 4207 C CA . LEU B 1 253 ? -6.117 4.328 -11.438 1 98.44 253 LEU B CA 1
ATOM 4208 C C . LEU B 1 253 ? -6.301 5.738 -10.883 1 98.44 253 LEU B C 1
ATOM 4210 O O . LEU B 1 253 ? -7.43 6.184 -10.664 1 98.44 253 LEU B O 1
ATOM 4214 N N . TYR B 1 254 ? -5.207 6.449 -10.656 1 97.69 254 TYR B N 1
ATOM 4215 C CA . TYR B 1 254 ? -5.23 7.801 -10.109 1 97.69 254 TYR B CA 1
ATOM 4216 C C . TYR B 1 254 ? -6.082 8.719 -10.977 1 97.69 254 TYR B C 1
ATOM 4218 O O . TYR B 1 254 ? -6.879 9.508 -10.453 1 97.69 254 TYR B O 1
ATOM 4226 N N . ASP B 1 255 ? -5.992 8.602 -12.289 1 97.62 255 ASP B N 1
ATOM 4227 C CA . ASP B 1 255 ? -6.664 9.5 -13.227 1 97.62 255 ASP B CA 1
ATOM 4228 C C . ASP B 1 255 ? -8.133 9.125 -13.383 1 97.62 255 ASP B C 1
ATOM 4230 O O . ASP B 1 255 ? -8.992 10 -13.531 1 97.62 255 ASP B O 1
ATOM 4234 N N . ARG B 1 256 ? -8.445 7.82 -13.32 1 97.62 256 ARG B N 1
ATOM 4235 C CA . ARG B 1 256 ? -9.773 7.391 -13.75 1 97.62 256 ARG B CA 1
ATOM 4236 C C . ARG B 1 256 ? -10.609 6.914 -12.57 1 97.62 256 ARG B C 1
ATOM 4238 O O . ARG B 1 256 ? -11.836 7.023 -12.586 1 97.62 256 ARG B O 1
ATOM 4245 N N . TYR B 1 257 ? -9.93 6.34 -11.664 1 97.5 257 TYR B N 1
ATOM 4246 C CA . TYR B 1 257 ? -10.602 5.773 -10.5 1 97.5 257 TYR B CA 1
ATOM 4247 C C . TYR B 1 257 ? -9.852 6.117 -9.219 1 97.5 257 TYR B C 1
ATOM 4249 O O . TYR B 1 257 ? -9.422 5.223 -8.484 1 97.5 257 TYR B O 1
ATOM 4257 N N . PRO B 1 258 ? -9.75 7.406 -8.852 1 95.81 258 PRO B N 1
ATOM 4258 C CA . PRO B 1 258 ? -8.844 7.891 -7.801 1 95.81 258 PRO B CA 1
ATOM 4259 C C . PRO B 1 258 ? -9.211 7.355 -6.418 1 95.81 258 PRO B C 1
ATOM 4261 O O . PRO B 1 258 ? -8.438 7.512 -5.469 1 95.81 258 PRO B O 1
ATOM 4264 N N . THR B 1 259 ? -10.414 6.703 -6.266 1 96.19 259 THR B N 1
ATOM 4265 C CA . THR B 1 259 ? -10.797 6.156 -4.965 1 96.19 259 THR B CA 1
ATOM 4266 C C . THR B 1 259 ? -10.484 4.668 -4.891 1 96.19 259 THR B C 1
ATOM 4268 O O . THR B 1 259 ? -10.664 4.039 -3.844 1 96.19 259 THR B O 1
ATOM 4271 N N . ARG B 1 260 ? -10.031 4.027 -5.988 1 96.62 260 ARG B N 1
ATOM 4272 C CA . ARG B 1 260 ? -9.703 2.607 -5.988 1 96.62 260 ARG B CA 1
ATOM 4273 C C . ARG B 1 260 ? -8.352 2.361 -5.316 1 96.62 260 ARG B C 1
ATOM 4275 O O . ARG B 1 260 ? -7.34 2.928 -5.723 1 96.62 260 ARG B O 1
ATOM 4282 N N . LYS B 1 261 ? -8.414 1.501 -4.301 1 98.25 261 LYS B N 1
ATOM 4283 C CA . LYS B 1 261 ? -7.191 1.169 -3.564 1 98.25 261 LYS B CA 1
ATOM 4284 C C . LYS B 1 261 ? -6.297 0.239 -4.379 1 98.25 261 LYS B C 1
ATOM 4286 O O . LYS B 1 261 ? -6.785 -0.684 -5.035 1 98.25 261 LYS B O 1
ATOM 4291 N N . SER B 1 262 ? -4.988 0.465 -4.328 1 98.69 262 SER B N 1
ATOM 4292 C CA . SER B 1 262 ? -3.988 -0.401 -4.941 1 98.69 262 SER B CA 1
ATOM 4293 C C . SER B 1 262 ? -2.703 -0.426 -4.125 1 98.69 262 SER B C 1
ATOM 4295 O O . SER B 1 262 ? -2.508 0.411 -3.238 1 98.69 262 SER B O 1
ATOM 4297 N N . HIS B 1 263 ? -1.931 -1.39 -4.32 1 98.75 263 HIS B N 1
ATOM 4298 C CA . HIS B 1 263 ? -0.624 -1.504 -3.684 1 98.75 263 HIS B CA 1
ATOM 4299 C C . HIS B 1 263 ? 0.396 -2.135 -4.625 1 98.75 263 HIS B C 1
ATOM 4301 O O . HIS B 1 263 ? 0.166 -3.225 -5.156 1 98.75 263 HIS B O 1
ATOM 4307 N N . VAL B 1 264 ? 1.43 -1.414 -4.918 1 98.75 264 VAL B N 1
ATOM 4308 C CA . VAL B 1 264 ? 2.57 -1.974 -5.633 1 98.75 264 VAL B CA 1
ATOM 4309 C C . VAL B 1 264 ? 3.596 -2.508 -4.637 1 98.75 264 VAL B C 1
ATOM 4311 O O . VAL B 1 264 ? 4.188 -1.74 -3.873 1 98.75 264 VAL B O 1
ATOM 4314 N N . MET B 1 265 ? 3.811 -3.77 -4.664 1 98.25 265 MET B N 1
ATOM 4315 C CA . MET B 1 265 ? 4.703 -4.375 -3.684 1 98.25 265 MET B CA 1
ATOM 4316 C C . MET B 1 265 ? 6.164 -4.18 -4.082 1 98.25 265 MET B C 1
ATOM 4318 O O . MET B 1 265 ? 6.535 -4.43 -5.23 1 98.25 265 MET B O 1
ATOM 4322 N N . ALA B 1 266 ? 7 -3.715 -3.121 1 97.62 266 ALA B N 1
ATOM 4323 C CA . ALA B 1 266 ? 8.445 -3.756 -3.297 1 97.62 266 ALA B CA 1
ATOM 4324 C C . ALA B 1 266 ? 8.945 -5.195 -3.391 1 97.62 266 ALA B C 1
ATOM 4326 O O . ALA B 1 266 ? 8.266 -6.125 -2.947 1 97.62 266 ALA B O 1
ATOM 4327 N N . ARG B 1 267 ? 10.117 -5.355 -4.012 1 96.38 267 ARG B N 1
ATOM 4328 C CA . ARG B 1 267 ? 10.711 -6.688 -4.074 1 96.38 267 ARG B CA 1
ATOM 4329 C C . ARG B 1 267 ? 10.883 -7.277 -2.682 1 96.38 267 ARG B C 1
ATOM 4331 O O . ARG B 1 267 ? 11.461 -6.641 -1.797 1 96.38 267 ARG B O 1
ATOM 4338 N N . PHE B 1 268 ? 10.281 -8.422 -2.42 1 96.88 268 PHE B N 1
ATOM 4339 C CA . PHE B 1 268 ? 10.445 -9.281 -1.254 1 96.88 268 PHE B CA 1
ATOM 4340 C C . PHE B 1 268 ? 9.781 -8.664 -0.028 1 96.88 268 PHE B C 1
ATOM 4342 O O . PHE B 1 268 ? 10 -9.117 1.098 1 96.88 268 PHE B O 1
ATOM 4349 N N . GLU B 1 269 ? 8.953 -7.668 -0.265 1 96 269 GLU B N 1
ATOM 4350 C CA . GLU B 1 269 ? 8.203 -7 0.797 1 96 269 GLU B CA 1
ATOM 4351 C C . GLU B 1 269 ? 7.254 -7.969 1.492 1 96 269 GLU B C 1
ATOM 4353 O O . GLU B 1 269 ? 6.707 -8.875 0.857 1 96 269 GLU B O 1
ATOM 4358 N N . ARG B 1 270 ? 7.125 -7.859 2.836 1 97.06 270 ARG B N 1
ATOM 4359 C CA . ARG B 1 270 ? 5.93 -8.352 3.516 1 97.06 270 ARG B CA 1
ATOM 4360 C C . ARG B 1 270 ? 4.816 -7.312 3.488 1 97.06 270 ARG B C 1
ATOM 4362 O O . ARG B 1 270 ? 4.922 -6.266 4.133 1 97.06 270 ARG B O 1
ATOM 4369 N N . TYR B 1 271 ? 3.83 -7.543 2.748 1 98.12 271 TYR B N 1
ATOM 4370 C CA . TYR B 1 271 ? 2.631 -6.715 2.705 1 98.12 271 TYR B CA 1
ATOM 4371 C C . TYR B 1 271 ? 1.521 -7.312 3.559 1 98.12 271 TYR B C 1
ATOM 4373 O O . TYR B 1 271 ? 1.135 -8.469 3.363 1 98.12 271 TYR B O 1
ATOM 4381 N N . ALA B 1 272 ? 1.007 -6.586 4.574 1 98.19 272 ALA B N 1
ATOM 4382 C CA . ALA B 1 272 ? -0.147 -7 5.367 1 98.19 272 ALA B CA 1
ATOM 4383 C C . ALA B 1 272 ? -1.433 -6.379 4.832 1 98.19 272 ALA B C 1
ATOM 4385 O O . ALA B 1 272 ? -1.642 -5.168 4.953 1 98.19 272 ALA B O 1
ATOM 4386 N N . TYR B 1 273 ? -2.258 -7.152 4.184 1 98.62 273 TYR B N 1
ATOM 4387 C CA . TYR B 1 273 ? -3.607 -6.695 3.871 1 98.62 273 TYR B CA 1
ATOM 4388 C C . TYR B 1 273 ? -4.488 -6.707 5.117 1 98.62 273 TYR B C 1
ATOM 4390 O O . TYR B 1 273 ? -4.543 -7.707 5.836 1 98.62 273 TYR B O 1
ATOM 4398 N N . VAL B 1 274 ? -5.141 -5.633 5.387 1 98.19 274 VAL B N 1
ATOM 4399 C CA . VAL B 1 274 ? -5.984 -5.484 6.566 1 98.19 274 VAL B CA 1
ATOM 4400 C C . VAL B 1 274 ? -7.426 -5.215 6.141 1 98.19 274 VAL B C 1
ATOM 4402 O O . VAL B 1 274 ? -7.734 -4.141 5.617 1 98.19 274 VAL B O 1
ATOM 4405 N N . SER B 1 275 ? -8.305 -6.184 6.336 1 96.38 275 SER B N 1
ATOM 4406 C CA . SER B 1 275 ? -9.719 -5.988 6.027 1 96.38 275 SER B CA 1
ATOM 4407 C C . SER B 1 275 ? -10.391 -5.098 7.066 1 96.38 275 SER B C 1
ATOM 4409 O O . SER B 1 275 ? -9.828 -4.852 8.141 1 96.38 275 SER B O 1
ATOM 4411 N N . ALA B 1 276 ? -11.578 -4.609 6.738 1 93 276 ALA B N 1
ATOM 4412 C CA . ALA B 1 276 ? -12.344 -3.812 7.688 1 93 276 ALA B CA 1
ATOM 4413 C C . ALA B 1 276 ? -12.648 -4.609 8.953 1 93 276 ALA B C 1
ATOM 4415 O O . ALA B 1 276 ? -12.688 -4.051 10.055 1 93 276 ALA B O 1
ATOM 4416 N N . ALA B 1 277 ? -12.789 -5.906 8.82 1 92.5 277 ALA B N 1
ATOM 4417 C CA . ALA B 1 277 ? -13.133 -6.77 9.945 1 92.5 277 ALA B CA 1
ATOM 4418 C C . ALA B 1 277 ? -12 -6.832 10.961 1 92.5 277 ALA B C 1
ATOM 4420 O O . ALA B 1 277 ? -12.234 -6.988 12.156 1 92.5 277 ALA B O 1
ATOM 4421 N N . ALA B 1 278 ? -10.766 -6.66 10.461 1 94.62 278 ALA B N 1
ATOM 4422 C CA . ALA B 1 278 ? -9.602 -6.727 11.336 1 94.62 278 ALA B CA 1
ATOM 4423 C C . ALA B 1 278 ? -9.516 -5.496 12.242 1 94.62 278 ALA B C 1
ATOM 4425 O O . ALA B 1 278 ? -8.781 -5.492 13.227 1 94.62 278 ALA B O 1
ATOM 4426 N N . LEU B 1 279 ? -10.227 -4.414 11.961 1 93.94 279 LEU B N 1
ATOM 4427 C CA . LEU B 1 279 ? -10.141 -3.135 12.648 1 93.94 279 LEU B CA 1
ATOM 4428 C C . LEU B 1 279 ? -11.43 -2.842 13.414 1 93.94 279 LEU B C 1
ATOM 4430 O O . LEU B 1 279 ? -11.797 -1.679 13.594 1 93.94 279 LEU B O 1
ATOM 4434 N N . ARG B 1 280 ? -12.156 -3.793 13.82 1 90.62 280 ARG B N 1
ATOM 4435 C CA . ARG B 1 280 ? -13.375 -3.648 14.602 1 90.62 280 ARG B CA 1
ATOM 4436 C C . ARG B 1 280 ? -13.188 -4.184 16.016 1 90.62 280 ARG B C 1
ATOM 4438 O O . ARG B 1 280 ? -12.383 -5.09 16.25 1 90.62 280 ARG B O 1
#

Foldseek 3Di:
DPVDVVQLAELSVVVCVQPDAFAFQKWKWWDFAFLWIWIDFHLAIEIFQDQQDDDPQWPDHGRYHLLRPARAQEYEAFADPCSRVVLRSLLNCCVNPVNHAYEYFLNCVVVSVVSNHDPVRYHHQAAPDWDDDDQKIKHKHFAPLVHWDQDPVRGTRGTWMFIGHSNATETRRPAHADDPPPLVVLLVSQHAEYEAEALADDPVCVVVVNRGGHHLLRQLVSCVSSVYQEYEYRRAHTGPVRHDDCVVNVVSCCVPPVPRHYDYDDNRDTDMDGHPVNVD/DPVDVVQLAELSVVVCLQPDAFAFQKWKWWDFAFLWIWIDFHLDIEIFQDQQDDDPQWPDHGRYHLLRPARAQEYEAFADPCSRVVLRSLLNCCVNPVNHAYEYFLNCVVSSVVSNHDPVRYHHQAAPDWDDDDQKIKHKHFAPLVHWDQDPVRGTRGTWMFIGHSNATETRRPAHADDPPPLVVLLVSQHAEYEAEALADDPVCVVVVNRGGHHLLRQLVSCVSSVYQEYEYRRAHTGPVRHDDCVVNVVSCCVPPVPRHYDYDDNRDTDMDHHPVNVD

InterPro domains:
  IPR001279 Metallo-beta-lactamase [PF12706] (48-236)
  IPR036866 Ribonuclease Z/Hydroxyacylglutathione hydrolase-like [G3DSA:3.60.15.10] (2-276)
  IPR036866 Ribonuclease Z/Hydroxyacylglutathione hydrolase-like [SSF56281] (29-254)
  IPR050114 UPF0173/UPF0282/UlaG metal-dependent hydrolases [PTHR43546] (25-271)

Solvent-accessible surface area (backbone atoms only — not comparable to full-atom values): 27909 Å² total; per-residue (Å²): 131,79,85,44,78,84,54,44,32,47,68,52,33,50,49,48,62,69,58,46,42,37,58,68,20,19,37,37,34,33,34,57,54,39,72,12,33,38,41,33,25,60,90,47,37,36,30,33,15,56,47,30,59,84,54,92,67,46,67,63,78,46,50,39,52,36,79,63,59,78,69,52,48,29,39,38,33,30,34,68,54,57,70,28,38,19,62,65,20,51,27,40,33,31,71,74,44,76,78,36,34,34,34,28,17,40,76,34,46,67,61,44,44,73,39,52,42,51,72,93,34,53,40,69,37,50,57,82,38,80,46,80,55,97,82,33,36,38,28,27,33,77,17,19,55,69,52,79,45,76,38,94,87,38,37,37,44,28,25,19,39,38,34,42,38,31,84,36,32,35,32,40,35,51,56,25,35,90,54,94,63,48,51,61,57,41,42,74,62,63,32,39,39,36,36,35,31,29,33,19,65,50,72,72,45,43,74,73,69,42,81,32,30,18,29,37,68,54,38,52,52,46,37,60,73,24,55,40,55,30,39,29,72,26,36,23,69,33,34,82,93,53,37,43,66,68,17,59,39,49,37,50,34,54,76,74,37,38,55,56,38,49,46,64,76,18,58,44,32,78,44,66,50,75,42,76,72,47,25,96,132,79,86,45,81,83,57,45,32,47,69,51,33,49,48,47,62,70,57,47,43,36,58,67,20,19,37,39,33,33,36,58,53,39,71,13,34,37,43,32,26,59,92,47,36,37,30,32,16,56,48,27,59,84,54,93,68,46,66,64,79,46,51,41,52,36,79,60,58,78,70,52,48,30,39,39,33,32,33,69,54,59,72,29,38,20,61,66,21,50,28,39,33,31,70,75,41,76,77,36,33,35,34,27,17,41,75,34,45,67,61,43,44,74,40,52,42,50,73,92,34,54,42,70,40,50,57,81,38,79,45,80,55,96,80,33,37,38,28,26,33,77,17,19,55,68,50,80,46,76,38,93,87,39,36,38,44,27,25,18,38,38,35,42,39,32,83,35,32,36,32,41,36,48,57,25,34,90,54,95,63,48,52,61,57,41,41,74,63,61,32,38,38,34,39,34,30,28,34,21,64,49,72,72,45,43,73,71,70,42,81,31,31,18,29,36,68,55,38,53,51,48,38,62,73,23,53,40,54,31,38,26,73,27,36,22,68,32,33,84,94,53,36,46,64,69,18,58,37,47,38,51,36,53,74,74,38,38,56,57,39,49,46,65,77,18,58,44,31,78,45,64,50,72,41,74,73,47,28,96

pLDDT: mean 95.85, std 8.59, range [25.64, 98.94]

Organism: NCBI:txid582686

Sequence (560 aa):
MTNTPHTRIGEALIREIDETRVPYGMLAIWFLGQCSIVVKGGDVVLYVDPYLSPSPHRAFEPPITPEQMTNAQYVLITHEHSDHLDSDTIAALAKTHGDTVYMAPGYCRETMLRLGVQPDKLIGARTNAWWEGPGFRIKPLPAAHEELEYDQELDHRFVSYVIELNGVTLYHAGDTTVYPGLIEALQAESIDLGMLPINGRDPFRNAKNIVGNMNYREAAELAVAAGFDTVVPLHYDMFAGNSEHPGYFVDYLYDRYPTRKSHVMARFERYAYVSAAALRMTNTPHTRIGEALIREIDETRVPYGMLAIWFLGQCSIVVKGGDVVLYVDPYLSPSPHRAFEPPITPEQMTNAQYVLITHEHSDHLDSDTIAALAKTHGDTVYMAPGYCRETMLRLGVQPDKLIGARTNAWWEGPGFRIKPLPAAHEELEYDQELDHRFVSYVIELNGVTLYHAGDTTVYPGLIEALQAESIDLGMLPINGRDPFRNAKNIVGNMNYREAAELAVAAGFDTVVPLHYDMFAGNSEHPGYFVDYLYDRYPTRKSHVMARFERYAYVSAAALR

Secondary structure (DSSP, 8-state):
----GGGSSHHHHHHHHHH----TTEEEEEEEETTEEEEEETTEEEEES---S--TT-SS--SS-GGG-TT-SEEE---SSTTTS-HHHHHHHHHH-TT-EEEE-GGGHHHHHHTT--GGGEEE--TT--EEETTEEEEEEE-BSSS--EETTTEESSEEEEEEETTEEEEE--S-B--TTHHHHHHTTT-SEEEEE-B---HHHHHTT-----BHHHHHHHHHHHT-SEEEEESSSS-GGG---HHHHHHHHHHH-TT-EE--PPTT-EEEEE-GGGG-/----GGGSSHHHHHHHHHH----TTEEEEEEEETTEEEEEETTEEEEES---S--TT-SS--SS-GGG-TT-SEEE---SSTTTS-HHHHHHHHHH-TT-EEEE-GGGHHHHHHTT--GGGEEE--TT--EEETTEEEEEEE-BSSS--EETTTEESSEEEEEEETTEEEEE--S-B--TTHHHHHHTTT-SEEEEE-B---HHHHHTT-----BHHHHHHHHHHHT-SEEEEESSSS-GGG---HHHHHHHHHHH-TT-EE--PPTT-EEEEE-GGGG-